Protein AF-0000000075271747 (afdb_homodimer)

Structure (mmCIF, N/CA/C/O backbone):
data_AF-0000000075271747-model_v1
#
loop_
_entity.id
_entity.type
_entity.pdbx_description
1 polymer 'Endonuclease/exonuclease/phosphatase domain-containing protein'
#
loop_
_atom_site.group_PDB
_atom_site.id
_atom_site.type_symbol
_atom_site.label_atom_id
_atom_site.label_alt_id
_atom_site.label_comp_id
_atom_site.label_asym_id
_atom_site.label_entity_id
_atom_site.label_seq_id
_atom_site.pdbx_PDB_ins_code
_atom_site.Cartn_x
_atom_site.Cartn_y
_atom_site.Cartn_z
_atom_site.occupancy
_atom_site.B_iso_or_equiv
_atom_site.auth_seq_id
_atom_site.auth_comp_id
_atom_site.auth_asym_id
_atom_site.auth_atom_id
_atom_site.pdbx_PDB_model_num
ATOM 1 N N . MET A 1 1 ? -3.971 -22.312 16.297 1 61.12 1 MET A N 1
ATOM 2 C CA . MET A 1 1 ? -4.336 -21.328 15.281 1 61.12 1 MET A CA 1
ATOM 3 C C . MET A 1 1 ? -3.096 -20.641 14.719 1 61.12 1 MET A C 1
ATOM 5 O O . MET A 1 1 ? -2.133 -20.391 15.445 1 61.12 1 MET A O 1
ATOM 9 N N . ALA A 1 2 ? -2.924 -20.656 13.344 1 76.62 2 ALA A N 1
ATOM 10 C CA . ALA A 1 2 ? -1.775 -19.984 12.727 1 76.62 2 ALA A CA 1
ATOM 11 C C . ALA A 1 2 ? -1.765 -18.5 13.047 1 76.62 2 ALA A C 1
ATOM 13 O O . ALA A 1 2 ? -0.719 -17.844 12.969 1 76.62 2 ALA A O 1
ATOM 14 N N . GLY A 1 3 ? -2.895 -17.984 13.406 1 87.69 3 GLY A N 1
ATOM 15 C CA . GLY A 1 3 ? -3.016 -16.547 13.469 1 87.69 3 GLY A CA 1
ATOM 16 C C . GLY A 1 3 ? -3.189 -15.898 12.102 1 87.69 3 GLY A C 1
ATOM 17 O O . GLY A 1 3 ? -3.857 -16.453 11.234 1 87.69 3 GLY A O 1
ATOM 18 N N . THR A 1 4 ? -2.668 -14.789 11.883 1 95 4 THR A N 1
ATOM 19 C CA . THR A 1 4 ? -2.799 -14.023 10.648 1 95 4 THR A CA 1
ATOM 20 C C . THR A 1 4 ? -1.548 -14.172 9.789 1 95 4 THR A C 1
ATOM 22 O O . THR A 1 4 ? -0.427 -14.117 10.297 1 95 4 THR A O 1
ATOM 25 N N . ILE A 1 5 ? -1.739 -14.469 8.531 1 97.94 5 ILE A N 1
ATOM 26 C CA . ILE A 1 5 ? -0.643 -14.555 7.574 1 97.94 5 ILE A CA 1
ATOM 27 C C . ILE A 1 5 ? -0.914 -13.609 6.402 1 97.94 5 ILE A C 1
ATOM 29 O O . ILE A 1 5 ? -2.027 -13.578 5.871 1 97.94 5 ILE A O 1
ATOM 33 N N . ASN A 1 6 ? 0.092 -12.844 6.059 1 98.56 6 ASN A N 1
ATOM 34 C CA . ASN A 1 6 ? 0.015 -11.945 4.914 1 98.56 6 ASN A CA 1
ATOM 35 C C . ASN A 1 6 ? 0.604 -12.578 3.656 1 98.56 6 ASN A C 1
ATOM 37 O O . ASN A 1 6 ? 1.777 -12.953 3.639 1 98.56 6 ASN A O 1
ATOM 41 N N . PHE A 1 7 ? -0.219 -12.672 2.592 1 98.94 7 PHE A N 1
ATOM 42 C CA . PHE A 1 7 ? 0.191 -13.273 1.332 1 98.94 7 PHE A CA 1
ATOM 43 C C . PHE A 1 7 ? 0.305 -12.227 0.236 1 98.94 7 PHE A C 1
ATOM 45 O O . PHE A 1 7 ? -0.48 -11.273 0.197 1 98.94 7 PHE A O 1
ATOM 52 N N . MET A 1 8 ? 1.258 -12.438 -0.68 1 98.94 8 MET A N 1
ATOM 53 C CA . MET A 1 8 ? 1.352 -11.656 -1.911 1 98.94 8 MET A CA 1
ATOM 54 C C . MET A 1 8 ? 1.693 -12.555 -3.098 1 98.94 8 MET A C 1
ATOM 56 O O . MET A 1 8 ? 2.553 -13.43 -2.992 1 98.94 8 MET A O 1
ATOM 60 N N . THR A 1 9 ? 0.999 -12.477 -4.137 1 99 9 THR A N 1
ATOM 61 C CA . THR A 1 9 ? 1.408 -13.047 -5.414 1 99 9 THR A CA 1
ATOM 62 C C . THR A 1 9 ? 1.709 -11.945 -6.43 1 99 9 THR A C 1
ATOM 64 O O . THR A 1 9 ? 1.024 -10.922 -6.461 1 99 9 THR A O 1
ATOM 67 N N . PHE A 1 10 ? 2.777 -12.125 -7.141 1 98.94 10 PHE A N 1
ATOM 68 C CA . PHE A 1 10 ? 3.271 -11.062 -8.008 1 98.94 10 PHE A CA 1
ATOM 69 C C . PHE A 1 10 ? 4.004 -11.641 -9.211 1 98.94 10 PHE A C 1
ATOM 71 O O . PHE A 1 10 ? 5.098 -12.188 -9.07 1 98.94 10 PHE A O 1
ATOM 78 N N . ASN A 1 11 ? 3.369 -11.609 -10.422 1 98.94 11 ASN A N 1
ATOM 79 C CA . ASN A 1 11 ? 4.086 -11.852 -11.664 1 98.94 11 ASN A CA 1
ATOM 80 C C . ASN A 1 11 ? 5.004 -10.68 -12.023 1 98.94 11 ASN A C 1
ATOM 82 O O . ASN A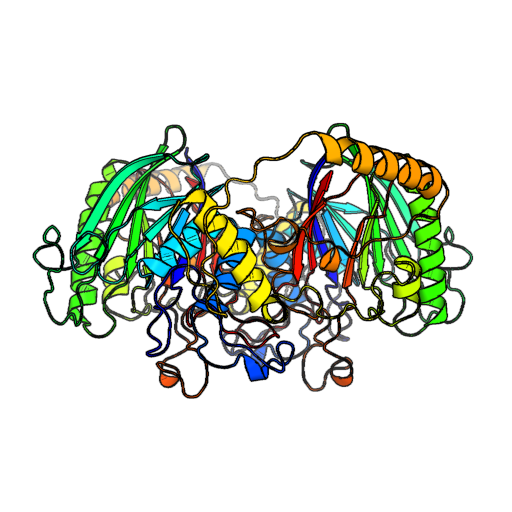 1 11 ? 4.527 -9.594 -12.344 1 98.94 11 ASN A O 1
ATOM 86 N N . VAL A 1 12 ? 6.316 -10.922 -11.961 1 98.62 12 VAL A N 1
ATOM 87 C CA . VAL A 1 12 ? 7.25 -9.805 -12.055 1 98.62 12 VAL A CA 1
ATOM 88 C C . VAL A 1 12 ? 7.762 -9.672 -13.484 1 98.62 12 VAL A C 1
ATOM 90 O O . VAL A 1 12 ? 8.703 -8.922 -13.75 1 98.62 12 VAL A O 1
ATOM 93 N N . ARG A 1 13 ? 7.141 -10.359 -14.453 1 96.94 13 ARG A N 1
ATOM 94 C CA . ARG A 1 13 ? 7.477 -10.328 -15.875 1 96.94 13 ARG A CA 1
ATOM 95 C C . ARG A 1 13 ? 8.875 -10.875 -16.125 1 96.94 13 ARG A C 1
ATOM 97 O O . ARG A 1 13 ? 9.844 -10.422 -15.5 1 96.94 13 ARG A O 1
ATOM 104 N N . HIS A 1 14 ? 9 -11.781 -16.984 1 94.19 14 HIS A N 1
ATOM 105 C CA . HIS A 1 14 ? 10.234 -12.422 -17.422 1 94.19 14 HIS A CA 1
ATOM 106 C C . HIS A 1 14 ? 11.164 -11.422 -18.109 1 94.19 14 HIS A C 1
ATOM 108 O O . HIS A 1 14 ? 10.711 -10.578 -18.875 1 94.19 14 HIS A O 1
ATOM 114 N N . ASP A 1 15 ? 12.438 -11.539 -17.703 1 92.56 15 ASP A N 1
ATOM 115 C CA . ASP A 1 15 ? 13.43 -10.711 -18.375 1 92.56 15 ASP A CA 1
ATOM 116 C C . ASP A 1 15 ? 13.75 -11.258 -19.766 1 92.56 15 ASP A C 1
ATOM 118 O O . ASP A 1 15 ? 14.492 -12.227 -19.906 1 92.56 15 ASP A O 1
ATOM 122 N N . HIS A 1 16 ? 13.172 -10.844 -20.859 1 78.38 16 HIS A N 1
ATOM 123 C CA . HIS A 1 16 ? 13.406 -11.422 -22.188 1 78.38 16 HIS A CA 1
ATOM 124 C C . HIS A 1 16 ? 13.969 -10.391 -23.141 1 78.38 16 HIS A C 1
ATOM 126 O O . HIS A 1 16 ? 14 -10.617 -24.359 1 78.38 16 HIS A O 1
ATOM 132 N N . HIS A 1 17 ? 14.352 -9.344 -22.625 1 66.81 17 HIS A N 1
ATOM 133 C CA . HIS A 1 17 ? 14.859 -8.352 -23.562 1 66.81 17 HIS A CA 1
ATOM 134 C C . HIS A 1 17 ? 16.156 -8.812 -24.219 1 66.81 17 HIS A C 1
ATOM 136 O O . HIS A 1 17 ? 17.031 -9.367 -23.547 1 66.81 17 HIS A O 1
ATOM 142 N N . GLY A 1 18 ? 16.016 -9.086 -25.516 1 59.34 18 GLY A N 1
ATOM 143 C CA . GLY A 1 18 ? 17.156 -9.539 -26.312 1 59.34 18 GLY A CA 1
ATOM 144 C C . GLY A 1 18 ? 18.469 -8.938 -25.859 1 59.34 18 GLY A C 1
ATOM 145 O O . GLY A 1 18 ? 19.516 -9.578 -25.969 1 59.34 18 GLY A O 1
ATOM 146 N N . HIS A 1 19 ? 18.484 -7.699 -25.406 1 63.91 19 HIS A N 1
ATOM 147 C CA . HIS A 1 19 ? 19.75 -7.047 -25.078 1 63.91 19 HIS A CA 1
ATOM 148 C C . HIS A 1 19 ? 19.969 -6.961 -23.578 1 63.91 19 HIS A C 1
ATOM 150 O O . HIS A 1 19 ? 20.875 -6.281 -23.109 1 63.91 19 HIS A O 1
ATOM 156 N N . SER A 1 20 ? 19.188 -7.812 -22.891 1 72.56 20 SER A N 1
ATOM 157 C CA . SER A 1 20 ? 19.359 -7.746 -21.438 1 72.56 20 SER A CA 1
ATOM 158 C C . SER A 1 20 ? 20.422 -8.727 -20.969 1 72.56 20 SER A C 1
ATOM 160 O O . SER A 1 20 ? 20.422 -9.898 -21.359 1 72.56 20 SER A O 1
ATOM 162 N N . ASP A 1 21 ? 21.438 -8.18 -20.312 1 82.62 21 ASP A N 1
ATOM 163 C CA . ASP A 1 21 ? 22.391 -9.047 -19.625 1 82.62 21 ASP A CA 1
ATOM 164 C C . ASP A 1 21 ? 21.688 -9.859 -18.531 1 82.62 21 ASP A C 1
ATOM 166 O O . ASP A 1 21 ? 21.047 -9.289 -17.641 1 82.62 21 ASP A O 1
ATOM 170 N N . THR A 1 22 ? 21.781 -11.211 -18.672 1 87.62 22 THR A N 1
ATOM 171 C CA . THR A 1 22 ? 21.047 -12.086 -17.781 1 87.62 22 THR A CA 1
ATOM 172 C C . THR A 1 22 ? 21.922 -12.531 -16.609 1 87.62 22 THR A C 1
ATOM 174 O O . THR A 1 22 ? 21.953 -13.711 -16.266 1 87.62 22 THR A O 1
ATOM 177 N N . THR A 1 23 ? 22.75 -11.68 -16.109 1 90.62 23 THR A N 1
ATOM 178 C CA . THR A 1 23 ? 23.578 -11.898 -14.93 1 90.62 23 THR A CA 1
ATOM 179 C C . THR A 1 23 ? 23.062 -11.078 -13.75 1 90.62 23 THR A C 1
ATOM 181 O O . THR A 1 23 ? 22.422 -10.039 -13.938 1 90.62 23 THR A O 1
ATOM 184 N N . PRO A 1 24 ? 23.312 -11.633 -12.617 1 93.31 24 PRO A N 1
ATOM 185 C CA . PRO A 1 24 ? 22.891 -10.852 -11.453 1 93.31 24 PRO A CA 1
ATOM 186 C C . PRO A 1 24 ? 23.438 -9.43 -11.469 1 93.31 24 PRO A C 1
ATOM 188 O O . PRO A 1 24 ? 24.609 -9.219 -11.812 1 93.31 24 PRO A O 1
ATOM 191 N N . PHE A 1 25 ? 22.531 -8.523 -11.164 1 94.81 25 PHE A N 1
ATOM 192 C CA . PHE A 1 25 ? 22.859 -7.105 -11.07 1 94.81 25 PHE A CA 1
ATOM 193 C C . PHE A 1 25 ? 23.5 -6.605 -12.359 1 94.81 25 PHE A C 1
ATOM 195 O O . PHE A 1 25 ? 24.5 -5.891 -12.328 1 94.81 25 PHE A O 1
ATOM 202 N N . ALA A 1 26 ? 22.953 -7.059 -13.477 1 93.44 26 ALA A N 1
ATOM 203 C CA . ALA A 1 26 ? 23.312 -6.473 -14.766 1 93.44 26 ALA A CA 1
ATOM 204 C C . ALA A 1 26 ? 23.109 -4.961 -14.758 1 93.44 26 ALA A C 1
ATOM 206 O O . ALA A 1 26 ? 22.141 -4.457 -14.195 1 93.44 26 ALA A O 1
ATOM 207 N N . SER A 1 27 ? 23.969 -4.254 -15.43 1 92.38 27 SER A N 1
ATOM 208 C CA . SER A 1 27 ? 23.938 -2.793 -15.43 1 92.38 27 SER A CA 1
ATOM 209 C C . SER A 1 27 ? 22.734 -2.268 -16.203 1 92.38 27 SER A C 1
ATOM 211 O O . SER A 1 27 ? 22.469 -2.721 -17.312 1 92.38 27 SER A O 1
ATOM 213 N N . PRO A 1 28 ? 22.047 -1.345 -15.617 1 94.19 28 PRO A N 1
ATOM 214 C CA . PRO A 1 28 ? 20.969 -0.715 -16.375 1 94.19 28 PRO A CA 1
ATOM 215 C C . PRO A 1 28 ? 21.484 0.253 -17.438 1 94.19 28 PRO A C 1
ATOM 217 O O . PRO A 1 28 ? 22.578 0.801 -17.297 1 94.19 28 PRO A O 1
ATOM 220 N N . PRO A 1 29 ? 20.719 0.421 -18.5 1 92.88 29 PRO A N 1
ATOM 221 C CA . PRO A 1 29 ? 21.109 1.446 -19.469 1 92.88 29 PRO A CA 1
ATOM 222 C C . PRO A 1 29 ? 21.078 2.855 -18.875 1 92.88 29 PRO A C 1
ATOM 224 O O . PRO A 1 29 ? 20.266 3.145 -18 1 92.88 29 PRO A O 1
ATOM 227 N N . VAL A 1 30 ? 21.891 3.682 -19.391 1 92.75 30 VAL A N 1
ATOM 228 C CA . VAL A 1 30 ? 21.953 5.07 -18.953 1 92.75 30 VAL A CA 1
ATOM 229 C C . VAL A 1 30 ? 20.766 5.844 -19.547 1 92.75 30 VAL A C 1
ATOM 231 O O . VAL A 1 30 ? 20.438 5.68 -20.719 1 92.75 30 VAL A O 1
ATOM 234 N N . ARG A 1 31 ? 20.188 6.621 -18.703 1 93.62 31 ARG A N 1
ATOM 235 C CA . ARG A 1 31 ? 19.094 7.492 -19.125 1 93.62 31 ARG A CA 1
ATOM 236 C C . ARG A 1 31 ? 19.469 8.961 -18.969 1 93.62 31 ARG A C 1
ATOM 238 O O . ARG A 1 31 ? 19.922 9.383 -17.906 1 93.62 31 ARG A O 1
ATOM 245 N N . GLU A 1 32 ? 19.234 9.75 -19.922 1 94.69 32 GLU A N 1
ATOM 246 C CA . GLU A 1 32 ? 19.656 11.148 -19.938 1 94.69 32 GLU A CA 1
ATOM 247 C C . GLU A 1 32 ? 18.75 12.008 -19.062 1 94.69 32 GLU A C 1
ATOM 249 O O . GLU A 1 32 ? 19.203 12.953 -18.422 1 94.69 32 GLU A O 1
ATOM 254 N N . HIS A 1 33 ? 17.5 11.648 -19.078 1 95.69 33 HIS A N 1
ATOM 255 C CA . HIS A 1 33 ? 16.516 12.43 -18.328 1 95.69 33 HIS A CA 1
ATOM 256 C C . HIS A 1 33 ? 15.719 11.547 -17.375 1 95.69 33 HIS A C 1
ATOM 258 O O . HIS A 1 33 ? 14.508 11.383 -17.547 1 95.69 33 HIS A O 1
ATOM 264 N N . PRO A 1 34 ? 16.328 11.102 -16.297 1 95.38 34 PRO A N 1
ATOM 265 C CA . PRO A 1 34 ? 15.727 10.07 -15.453 1 95.38 34 PRO A CA 1
ATOM 266 C C . PRO A 1 34 ? 14.516 10.586 -14.672 1 95.38 34 PRO A C 1
ATOM 268 O O . PRO A 1 34 ? 13.758 9.789 -14.109 1 95.38 34 PRO A O 1
ATOM 271 N N . LEU A 1 35 ? 14.305 11.914 -14.617 1 95.81 35 LEU A N 1
ATOM 272 C CA . LEU A 1 35 ? 13.172 12.453 -13.883 1 95.81 35 LEU A CA 1
ATOM 273 C C . LEU A 1 35 ? 11.984 12.68 -14.805 1 95.81 35 LEU A C 1
ATOM 275 O O . LEU A 1 35 ? 10.883 12.992 -14.336 1 95.81 35 LEU A O 1
ATOM 279 N N . GLU A 1 36 ? 12.188 12.477 -16.094 1 95.94 36 GLU A N 1
ATOM 280 C CA . GLU A 1 36 ? 11.094 12.594 -17.062 1 95.94 36 GLU A CA 1
ATOM 281 C C . GLU A 1 36 ? 10.367 11.258 -17.234 1 95.94 36 GLU A C 1
ATOM 283 O O . GLU A 1 36 ? 10.984 10.25 -17.562 1 95.94 36 GLU A O 1
ATOM 288 N N . LYS A 1 37 ? 9.109 11.312 -17.062 1 94.12 37 LYS A N 1
ATOM 289 C CA . LYS A 1 37 ? 8.336 10.078 -17.062 1 94.12 37 LYS A CA 1
ATOM 290 C C . LYS A 1 37 ? 8.391 9.383 -18.406 1 94.12 37 LYS A C 1
ATOM 292 O O . LYS A 1 37 ? 8.328 8.156 -18.484 1 94.12 37 LYS A O 1
ATOM 297 N N . GLU A 1 38 ? 8.562 10.133 -19.5 1 93.75 38 GLU A N 1
ATOM 298 C CA . GLU A 1 38 ? 8.578 9.578 -20.859 1 93.75 38 GLU A CA 1
ATOM 299 C C . GLU A 1 38 ? 9.789 8.68 -21.078 1 93.75 38 GLU A C 1
ATOM 301 O O . GLU A 1 38 ? 9.766 7.801 -21.938 1 93.75 38 GLU A O 1
ATOM 306 N N . GLU A 1 39 ? 10.805 8.914 -20.25 1 94.75 39 GLU A N 1
ATOM 307 C CA . GLU A 1 39 ? 12.039 8.156 -20.375 1 94.75 39 GLU A CA 1
ATOM 308 C C . GLU A 1 39 ? 11.828 6.691 -20 1 94.75 39 GLU A C 1
ATOM 310 O O . GLU A 1 39 ? 12.594 5.82 -20.422 1 94.75 39 GLU A O 1
ATOM 315 N N . PHE A 1 40 ? 10.766 6.398 -19.25 1 95 40 PHE A N 1
ATOM 316 C CA . PHE A 1 40 ? 10.648 5.062 -18.688 1 95 40 PHE A CA 1
ATOM 317 C C . PHE A 1 40 ? 9.328 4.414 -19.094 1 95 40 PHE A C 1
ATOM 319 O O . PHE A 1 40 ? 8.906 3.42 -18.5 1 95 40 PHE A O 1
ATOM 326 N N . GLY A 1 41 ? 8.695 4.961 -20.094 1 91.75 41 GLY A N 1
ATOM 327 C CA . GLY A 1 41 ? 7.469 4.379 -20.609 1 91.75 41 GLY A CA 1
ATOM 328 C C . GLY A 1 41 ? 7.68 3.029 -21.266 1 91.75 41 GLY A C 1
ATOM 329 O O . GLY A 1 41 ? 8.789 2.713 -21.703 1 91.75 41 GLY A O 1
ATOM 330 N N . GLY A 1 42 ? 6.605 2.195 -21.312 1 93.06 42 GLY A N 1
ATOM 331 C CA . GLY A 1 42 ? 6.691 0.892 -21.938 1 93.06 42 GLY A CA 1
ATOM 332 C C . GLY A 1 42 ? 7.445 -0.13 -21.109 1 93.06 42 GLY A C 1
ATOM 333 O O . GLY A 1 42 ? 7.629 0.053 -19.906 1 93.06 42 GLY A O 1
ATOM 334 N N . GLU A 1 43 ? 7.801 -1.205 -21.75 1 94.5 43 GLU A N 1
ATOM 335 C CA . GLU A 1 43 ? 8.516 -2.266 -21.047 1 94.5 43 GLU A CA 1
ATOM 336 C C . GLU A 1 43 ? 10 -1.927 -20.891 1 94.5 43 GLU A C 1
ATOM 338 O O . GLU A 1 43 ? 10.711 -1.783 -21.891 1 94.5 43 GLU A O 1
ATOM 343 N N . GLN A 1 44 ? 10.406 -1.768 -19.688 1 93.81 44 GLN A N 1
ATOM 344 C CA . GLN A 1 44 ? 11.812 -1.521 -19.375 1 93.81 44 GLN A CA 1
ATOM 345 C C . GLN A 1 44 ? 12.523 -2.811 -18.984 1 93.81 44 GLN A C 1
ATOM 347 O O . GLN A 1 44 ? 11.883 -3.771 -18.547 1 93.81 44 GLN A O 1
ATOM 352 N N . PRO A 1 45 ? 13.844 -2.852 -19.141 1 94.56 45 PRO A N 1
ATOM 353 C CA . PRO A 1 45 ? 14.578 -4.062 -18.75 1 94.56 45 PRO A CA 1
ATOM 354 C C . PRO A 1 45 ? 14.508 -4.344 -17.25 1 94.56 45 PRO A C 1
ATOM 356 O O . PRO A 1 45 ? 14.266 -3.428 -16.453 1 94.56 45 PRO A O 1
ATOM 359 N N . TRP A 1 46 ? 14.75 -5.566 -16.906 1 96.81 46 TRP A N 1
ATOM 360 C CA . TRP A 1 46 ? 14.766 -6.016 -15.516 1 96.81 46 TRP A CA 1
ATOM 361 C C . TRP A 1 46 ? 15.719 -5.176 -14.68 1 96.81 46 TRP A C 1
ATOM 363 O O . TRP A 1 46 ? 15.422 -4.848 -13.531 1 96.81 46 TRP A O 1
ATOM 373 N N . SER A 1 47 ? 16.859 -4.77 -15.242 1 96.19 47 SER A N 1
ATOM 374 C CA . SER A 1 47 ? 17.875 -4.027 -14.523 1 96.19 47 SER A CA 1
ATOM 375 C C . SER A 1 47 ? 17.344 -2.68 -14.039 1 96.19 47 SER A C 1
ATOM 377 O O . SER A 1 47 ? 17.938 -2.061 -13.148 1 96.19 47 SER A O 1
ATOM 379 N N . ILE A 1 48 ? 16.234 -2.242 -14.602 1 96.44 48 ILE A N 1
ATOM 380 C CA . ILE A 1 48 ? 15.602 -0.998 -14.18 1 96.44 48 ILE A CA 1
ATOM 381 C C . ILE A 1 48 ? 14.438 -1.303 -13.234 1 96.44 48 ILE A C 1
ATOM 383 O O . ILE A 1 48 ? 14.289 -0.658 -12.195 1 96.44 48 ILE A O 1
ATOM 387 N N . ARG A 1 49 ? 13.625 -2.34 -13.547 1 97.31 49 ARG A N 1
ATOM 388 C CA . ARG A 1 49 ? 12.359 -2.609 -12.875 1 97.31 49 ARG A CA 1
ATOM 389 C C . ARG A 1 49 ? 12.586 -3.234 -11.508 1 97.31 49 ARG A C 1
ATOM 391 O O . ARG A 1 49 ? 11.805 -3.021 -10.578 1 97.31 49 ARG A O 1
ATOM 398 N N . LYS A 1 50 ? 13.688 -3.934 -11.289 1 98 50 LYS A N 1
ATOM 399 C CA . LYS A 1 50 ? 13.914 -4.766 -10.109 1 98 50 LYS A CA 1
ATOM 400 C C . LYS A 1 50 ? 13.891 -3.926 -8.836 1 98 50 LYS A C 1
ATOM 402 O O . LYS A 1 50 ? 13.406 -4.383 -7.801 1 98 50 LYS A O 1
ATOM 407 N N . TRP A 1 51 ? 14.328 -2.701 -8.953 1 98.5 51 TRP A N 1
ATOM 408 C CA . TRP A 1 51 ? 14.469 -1.857 -7.773 1 98.5 51 TRP A CA 1
ATOM 409 C C . TRP A 1 51 ? 13.102 -1.55 -7.16 1 98.5 51 TRP A C 1
ATOM 411 O O . TRP A 1 51 ? 12.883 -1.786 -5.969 1 98.5 51 TRP A O 1
ATOM 421 N N . LYS A 1 52 ? 12.172 -1.165 -7.953 1 98.62 52 LYS A N 1
ATOM 422 C CA . LYS A 1 52 ? 10.859 -0.79 -7.434 1 98.62 52 LYS A CA 1
ATOM 423 C C . LYS A 1 52 ? 10 -2.021 -7.18 1 98.62 52 LYS A C 1
ATOM 425 O O . LYS A 1 52 ? 9.07 -1.981 -6.367 1 98.62 52 LYS A O 1
ATOM 430 N N . ILE A 1 53 ? 10.266 -3.143 -7.855 1 98.81 53 ILE A N 1
ATOM 431 C CA . ILE A 1 53 ? 9.617 -4.406 -7.52 1 98.81 53 ILE A CA 1
ATOM 432 C C . ILE A 1 53 ? 9.969 -4.801 -6.09 1 98.81 53 ILE A C 1
ATOM 434 O O . ILE A 1 53 ? 9.086 -5.086 -5.281 1 98.81 53 ILE A O 1
ATOM 438 N N . VAL A 1 54 ? 11.25 -4.766 -5.785 1 98.62 54 VAL A N 1
ATOM 439 C CA . VAL A 1 54 ? 11.695 -5.176 -4.457 1 98.62 54 VAL A CA 1
ATOM 440 C C . VAL A 1 54 ? 11.219 -4.164 -3.418 1 98.62 54 VAL A C 1
ATOM 442 O O . VAL A 1 54 ? 10.82 -4.543 -2.311 1 98.62 54 VAL A O 1
ATOM 445 N N . ASP A 1 55 ? 11.234 -2.857 -3.803 1 98.75 55 ASP A N 1
ATOM 446 C CA . ASP A 1 55 ? 10.703 -1.849 -2.891 1 98.75 55 ASP A CA 1
ATOM 447 C C . ASP A 1 55 ? 9.242 -2.121 -2.555 1 98.75 55 ASP A C 1
ATOM 449 O O . ASP A 1 55 ? 8.812 -1.921 -1.417 1 98.75 55 ASP A O 1
ATOM 453 N N . THR A 1 56 ? 8.453 -2.561 -3.525 1 98.81 56 THR A N 1
ATOM 454 C CA . THR A 1 56 ? 7.055 -2.904 -3.311 1 98.81 56 THR A CA 1
ATOM 455 C C . THR A 1 56 ? 6.926 -4.07 -2.332 1 98.81 56 THR A C 1
ATOM 457 O O . THR A 1 56 ? 6.129 -4.012 -1.393 1 98.81 56 THR A O 1
ATOM 460 N N . ILE A 1 57 ? 7.727 -5.043 -2.52 1 98.69 57 ILE A N 1
ATOM 461 C CA . ILE A 1 57 ? 7.711 -6.211 -1.645 1 98.69 57 ILE A CA 1
ATOM 462 C C . ILE A 1 57 ? 8.062 -5.789 -0.219 1 98.69 57 ILE A C 1
ATOM 464 O O . ILE A 1 57 ? 7.402 -6.203 0.737 1 98.69 57 ILE A O 1
ATOM 468 N N . LEU A 1 58 ? 9.039 -4.93 -0.075 1 97.88 58 LEU A N 1
ATOM 469 C CA . LEU A 1 58 ? 9.516 -4.512 1.238 1 97.88 58 LEU A CA 1
ATOM 470 C C . LEU A 1 58 ? 8.484 -3.635 1.938 1 97.88 58 LEU A C 1
ATOM 472 O O . LEU A 1 58 ? 8.305 -3.727 3.154 1 97.88 58 LEU A O 1
ATOM 476 N N . LEU A 1 59 ? 7.844 -2.787 1.155 1 98.25 59 LEU A N 1
ATOM 477 C CA . LEU A 1 59 ? 6.848 -1.901 1.752 1 98.25 59 LEU A CA 1
ATOM 478 C C . LEU A 1 59 ? 5.695 -2.703 2.346 1 98.25 59 LEU A C 1
ATOM 480 O O . LEU A 1 59 ? 5.234 -2.412 3.453 1 98.25 59 LEU A O 1
ATOM 484 N N . TYR A 1 60 ? 5.238 -3.709 1.652 1 98.19 60 TYR A N 1
ATOM 485 C CA . TYR A 1 60 ? 4.066 -4.457 2.094 1 98.19 60 TYR A CA 1
ATOM 486 C C . TYR A 1 60 ? 4.473 -5.641 2.965 1 98.19 60 TYR A C 1
ATOM 488 O O . TYR A 1 60 ? 3.643 -6.199 3.688 1 98.19 60 TYR A O 1
ATOM 496 N N . SER A 1 61 ? 5.621 -6.098 2.859 1 97.25 61 SER A N 1
ATOM 497 C CA . SER A 1 61 ? 6.281 -7.043 3.754 1 97.25 61 SER A CA 1
ATOM 498 C C . SER A 1 61 ? 5.438 -8.297 3.947 1 97.25 61 SER A C 1
ATOM 500 O O . SER A 1 61 ? 5.137 -8.688 5.078 1 97.25 61 SER A O 1
ATOM 502 N N . PRO A 1 62 ? 5.047 -8.984 2.873 1 98.5 62 PRO A N 1
ATOM 503 C CA . PRO A 1 62 ? 4.281 -10.227 3.041 1 98.5 62 PRO A CA 1
ATOM 504 C C . PRO A 1 62 ? 5.066 -11.305 3.777 1 98.5 62 PRO A C 1
ATOM 506 O O . PRO A 1 62 ? 6.293 -11.359 3.682 1 98.5 62 PRO A O 1
ATOM 509 N N . ASP A 1 63 ? 4.332 -12.195 4.523 1 98.31 63 ASP A N 1
ATOM 510 C CA . ASP A 1 63 ? 4.953 -13.359 5.145 1 98.31 63 ASP A CA 1
ATOM 511 C C . ASP A 1 63 ? 5.336 -14.406 4.094 1 98.31 63 ASP A C 1
ATOM 513 O O . ASP A 1 63 ? 6.363 -15.07 4.219 1 98.31 63 ASP A O 1
ATOM 517 N N . ILE A 1 64 ? 4.461 -14.531 3.113 1 98.88 64 ILE A N 1
ATOM 518 C CA . ILE A 1 64 ? 4.691 -15.445 1.995 1 98.88 64 ILE A CA 1
ATOM 519 C C . ILE A 1 64 ? 4.496 -14.695 0.676 1 98.88 64 ILE A C 1
ATOM 521 O O . ILE A 1 64 ? 3.492 -14.008 0.488 1 98.88 64 ILE A O 1
ATOM 525 N N . LEU A 1 65 ? 5.461 -14.797 -0.184 1 98.88 65 LEU A N 1
ATOM 526 C CA . LEU A 1 65 ? 5.492 -14.133 -1.48 1 98.88 65 LEU A CA 1
ATOM 527 C C . LEU A 1 65 ? 5.648 -15.148 -2.609 1 98.88 65 LEU A C 1
ATOM 529 O O . LEU A 1 65 ? 6.648 -15.859 -2.674 1 98.88 65 LEU A O 1
ATOM 533 N N . ALA A 1 66 ? 4.598 -15.242 -3.453 1 98.94 66 ALA A N 1
ATOM 534 C CA . ALA A 1 66 ? 4.633 -16.094 -4.641 1 98.94 66 ALA A CA 1
ATOM 535 C C . ALA A 1 66 ? 4.988 -15.289 -5.883 1 98.94 66 ALA A C 1
ATOM 537 O O . ALA A 1 66 ? 4.234 -14.406 -6.297 1 98.94 66 ALA A O 1
ATOM 538 N N . LEU A 1 67 ? 6.102 -15.617 -6.488 1 98.94 67 LEU A N 1
ATOM 539 C CA . LEU A 1 67 ? 6.551 -14.898 -7.676 1 98.94 67 LEU A CA 1
ATOM 540 C C . LEU A 1 67 ? 6.395 -15.758 -8.922 1 98.94 67 LEU A C 1
ATOM 542 O O . LEU A 1 67 ? 6.668 -16.969 -8.891 1 98.94 67 LEU A O 1
ATOM 546 N N . GLN A 1 68 ? 5.906 -15.164 -9.992 1 98.88 68 GLN A N 1
ATOM 547 C CA . GLN A 1 68 ? 5.82 -15.836 -11.281 1 98.88 68 GLN A CA 1
ATOM 548 C C . GLN A 1 68 ? 6.707 -15.156 -12.32 1 98.88 68 GLN A C 1
ATOM 550 O O . GLN A 1 68 ? 7.062 -13.984 -12.172 1 98.88 68 GLN A O 1
ATOM 555 N N . GLU A 1 69 ? 7.152 -15.906 -13.297 1 98.31 69 GLU A N 1
ATOM 556 C CA . GLU A 1 69 ? 7.914 -15.539 -14.484 1 98.31 69 GLU A CA 1
ATOM 557 C C . GLU A 1 69 ? 9.367 -15.25 -14.141 1 98.31 69 GLU A C 1
ATOM 559 O O . GLU A 1 69 ? 10.141 -14.797 -14.992 1 98.31 69 GLU A O 1
ATOM 564 N N . THR A 1 70 ? 9.758 -15.547 -12.953 1 98.25 70 THR A N 1
ATOM 565 C CA . THR A 1 70 ? 11.148 -15.305 -12.602 1 98.25 70 THR A CA 1
ATOM 566 C C . THR A 1 70 ? 12.062 -16.328 -13.258 1 98.25 70 THR A C 1
ATOM 568 O O . THR A 1 70 ? 11.719 -17.516 -13.344 1 98.25 70 THR A O 1
ATOM 571 N N . VAL A 1 71 ? 13.172 -15.883 -13.703 1 97.06 71 VAL A N 1
ATOM 572 C CA . VAL A 1 71 ? 14.281 -16.75 -14.062 1 97.06 71 VAL A CA 1
ATOM 573 C C . VAL A 1 71 ? 15.406 -16.609 -13.039 1 97.06 71 VAL A C 1
ATOM 575 O O . VAL A 1 71 ? 15.336 -15.773 -12.141 1 97.06 71 VAL A O 1
ATOM 578 N N . LEU A 1 72 ? 16.391 -17.359 -13.172 1 96.25 72 LEU A N 1
ATOM 579 C CA . LEU A 1 72 ? 17.359 -17.547 -12.094 1 96.25 72 LEU A CA 1
ATOM 580 C C . LEU A 1 72 ? 18.031 -16.234 -11.719 1 96.25 72 LEU A C 1
ATOM 582 O O . LEU A 1 72 ? 18.125 -15.891 -10.539 1 96.25 72 LEU A O 1
ATOM 586 N N . HIS A 1 73 ? 18.562 -15.438 -12.688 1 95.44 73 HIS A N 1
ATOM 587 C CA . HIS A 1 73 ? 19.266 -14.219 -12.336 1 95.44 73 HIS A CA 1
ATOM 588 C C . HIS A 1 73 ? 18.344 -13.203 -11.68 1 95.44 73 HIS A C 1
ATOM 590 O O . HIS A 1 73 ? 18.781 -12.406 -10.844 1 95.44 73 HIS A O 1
ATOM 596 N N . GLN A 1 74 ? 17.062 -13.188 -12.055 1 97.88 74 GLN A N 1
ATOM 597 C CA . GLN A 1 74 ? 16.094 -12.312 -11.383 1 97.88 74 GLN A CA 1
ATOM 598 C C . GLN A 1 74 ? 15.914 -12.719 -9.922 1 97.88 74 GLN A C 1
ATOM 600 O O . GLN A 1 74 ? 15.859 -11.859 -9.039 1 97.88 74 GLN A O 1
ATOM 605 N N . LEU A 1 75 ? 15.852 -14.031 -9.695 1 97.62 75 LEU A N 1
ATOM 606 C CA . LEU A 1 75 ? 15.695 -14.523 -8.328 1 97.62 75 LEU A CA 1
ATOM 607 C C . LEU A 1 75 ? 16.938 -14.211 -7.5 1 97.62 75 LEU A C 1
ATOM 609 O O . LEU A 1 75 ? 16.828 -13.906 -6.312 1 97.62 75 LEU A O 1
ATOM 613 N N . GLN A 1 76 ? 18.047 -14.312 -8.117 1 95.94 76 GLN A N 1
ATOM 614 C CA . GLN A 1 76 ? 19.297 -13.992 -7.418 1 95.94 76 GLN A CA 1
ATOM 615 C C . GLN A 1 76 ? 19.328 -12.516 -7.02 1 95.94 76 GLN A C 1
ATOM 617 O O . GLN A 1 76 ? 19.734 -12.18 -5.906 1 95.94 76 GLN A O 1
ATOM 622 N N . ASP A 1 77 ? 18.891 -11.648 -7.926 1 97.12 77 ASP A N 1
ATOM 623 C CA . ASP A 1 77 ? 18.766 -10.234 -7.582 1 97.12 77 ASP A CA 1
ATOM 624 C C . ASP A 1 77 ? 17.812 -10.031 -6.414 1 97.12 77 ASP A C 1
ATOM 626 O O . ASP A 1 77 ? 18.141 -9.359 -5.438 1 97.12 77 ASP A O 1
ATOM 630 N N . ILE A 1 78 ? 16.625 -10.609 -6.531 1 98.25 78 ILE A N 1
ATOM 631 C CA . ILE A 1 78 ? 15.578 -10.422 -5.531 1 98.25 78 ILE A CA 1
ATOM 632 C C . ILE A 1 78 ? 16.047 -10.977 -4.184 1 98.25 78 ILE A C 1
ATOM 634 O O . ILE A 1 78 ? 15.883 -10.328 -3.148 1 98.25 78 ILE A O 1
ATOM 638 N N . GLN A 1 79 ? 16.641 -12.133 -4.215 1 96.88 79 GLN A N 1
ATOM 639 C CA . GLN A 1 79 ? 17.156 -12.75 -2.994 1 96.88 79 GLN A CA 1
ATOM 640 C C . GLN A 1 79 ? 18.188 -11.859 -2.318 1 96.88 79 GLN A C 1
ATOM 642 O O . GLN A 1 79 ? 18.156 -11.672 -1.101 1 96.88 79 GLN A O 1
ATOM 647 N N . ALA A 1 80 ? 19.078 -11.328 -3.08 1 96.19 80 ALA A N 1
ATOM 648 C CA . ALA A 1 80 ? 20.141 -10.484 -2.533 1 96.19 80 ALA A CA 1
ATOM 649 C C . ALA A 1 80 ? 19.562 -9.234 -1.882 1 96.19 80 ALA A C 1
ATOM 651 O O . ALA A 1 80 ? 20.078 -8.766 -0.861 1 96.19 80 ALA A O 1
ATOM 652 N N . LEU A 1 81 ? 18.547 -8.703 -2.469 1 97.19 81 LEU A N 1
ATOM 653 C CA . LEU A 1 81 ? 17.984 -7.438 -2.014 1 97.19 81 LEU A CA 1
ATOM 654 C C . LEU A 1 81 ? 17.047 -7.652 -0.829 1 97.19 81 LEU A C 1
ATOM 656 O O . LEU A 1 81 ? 16.844 -6.742 -0.028 1 97.19 81 LEU A O 1
ATOM 660 N N . LEU A 1 82 ? 16.5 -8.82 -0.744 1 96.5 82 LEU A N 1
ATOM 661 C CA . LEU A 1 82 ? 15.578 -9.141 0.344 1 96.5 82 LEU A CA 1
ATOM 662 C C . LEU A 1 82 ? 16.312 -9.859 1.478 1 96.5 82 LEU A C 1
ATOM 664 O O . LEU A 1 82 ? 15.719 -10.117 2.531 1 96.5 82 LEU A O 1
ATOM 668 N N . ASP A 1 83 ? 17.625 -10.023 1.27 1 78.69 83 ASP A N 1
ATOM 669 C CA . ASP A 1 83 ? 18.453 -10.93 2.07 1 78.69 83 ASP A CA 1
ATOM 670 C C . ASP A 1 83 ? 18.469 -10.5 3.537 1 78.69 83 ASP A C 1
ATOM 672 O O . ASP A 1 83 ? 18.266 -9.328 3.852 1 78.69 83 ASP A O 1
ATOM 676 N N . ASP A 1 84 ? 18.047 -11.312 4.5 1 76.12 84 ASP A N 1
ATOM 677 C CA . ASP A 1 84 ? 17.984 -11.219 5.957 1 76.12 84 ASP A CA 1
ATOM 678 C C . ASP A 1 84 ? 16.609 -11.602 6.477 1 76.12 84 ASP A C 1
ATOM 680 O O . ASP A 1 84 ? 16.484 -12.234 7.527 1 76.12 84 ASP A O 1
ATOM 684 N N . GLU A 1 85 ? 15.703 -11.344 5.523 1 90.56 85 GLU A N 1
ATOM 685 C CA . GLU A 1 85 ? 14.367 -11.602 6.047 1 90.56 85 GLU A CA 1
ATOM 686 C C . GLU A 1 85 ? 13.711 -12.789 5.34 1 90.56 85 GLU A C 1
ATOM 688 O O . GLU A 1 85 ? 12.883 -13.492 5.926 1 90.56 85 GLU A O 1
ATOM 693 N N . TYR A 1 86 ? 14.164 -13.078 4.043 1 97.31 86 TYR A N 1
ATOM 694 C CA . TYR A 1 86 ? 13.43 -14.047 3.232 1 97.31 86 TYR A CA 1
ATOM 695 C C . TYR A 1 86 ? 14.336 -15.18 2.779 1 97.31 86 TYR A C 1
ATOM 697 O O . TYR A 1 86 ? 15.539 -14.984 2.584 1 97.31 86 TYR A O 1
ATOM 705 N N . GLN A 1 87 ? 13.75 -16.312 2.662 1 97.19 87 GLN A N 1
ATOM 706 C CA . GLN A 1 87 ? 14.242 -17.453 1.898 1 97.19 87 GLN A CA 1
ATOM 707 C C . GLN A 1 87 ? 13.234 -17.875 0.837 1 97.19 87 GLN A C 1
ATOM 709 O O . GLN A 1 87 ? 12.102 -17.391 0.808 1 97.19 87 GLN A O 1
ATOM 714 N N . TRP A 1 88 ? 13.734 -18.703 -0.121 1 98.06 88 TRP A N 1
ATOM 715 C CA . TRP A 1 88 ? 12.766 -19.125 -1.129 1 98.06 88 TRP A CA 1
ATOM 716 C C . TRP A 1 88 ? 13.031 -20.562 -1.573 1 98.06 88 TRP A C 1
ATOM 718 O O . TRP A 1 88 ? 14.109 -21.109 -1.316 1 98.06 88 TRP A O 1
ATOM 728 N N . VAL A 1 89 ? 11.977 -21.188 -2.141 1 98.56 89 VAL A N 1
ATOM 729 C CA . VAL A 1 89 ? 12.062 -22.516 -2.754 1 98.56 89 VAL A CA 1
ATOM 730 C C . VAL A 1 89 ? 11.469 -22.469 -4.16 1 98.56 89 VAL A C 1
ATOM 732 O O . VAL A 1 89 ? 10.68 -21.578 -4.48 1 98.56 89 VAL A O 1
ATOM 735 N N . GLY A 1 90 ? 11.852 -23.391 -4.992 1 98.62 90 GLY A N 1
ATOM 736 C CA . GLY A 1 90 ? 11.391 -23.531 -6.363 1 98.62 90 GLY A CA 1
ATOM 737 C C . GLY A 1 90 ? 12.484 -23.984 -7.316 1 98.62 90 GLY A C 1
ATOM 738 O O . GLY A 1 90 ? 13.672 -23.844 -7.016 1 98.62 90 GLY A O 1
ATOM 739 N N . VAL A 1 91 ? 12.102 -24.562 -8.438 1 98.69 91 VAL A N 1
ATOM 740 C CA . VAL A 1 91 ? 13.062 -25 -9.438 1 98.69 91 VAL A CA 1
ATOM 741 C C . VAL A 1 91 ? 12.602 -24.562 -10.828 1 98.69 91 VAL A C 1
ATOM 743 O O . VAL A 1 91 ? 11.438 -24.203 -11.008 1 98.69 91 VAL A O 1
ATOM 746 N N . GLY A 1 92 ? 13.547 -24.594 -11.766 1 98.56 92 GLY A N 1
ATOM 747 C CA . GLY A 1 92 ? 13.25 -24.234 -13.141 1 98.56 92 GLY A CA 1
ATOM 748 C C . GLY A 1 92 ? 12.312 -25.203 -13.828 1 98.56 92 GLY A C 1
ATOM 749 O O . GLY A 1 92 ? 12.477 -26.422 -13.719 1 98.56 92 GLY A O 1
ATOM 750 N N . ARG A 1 93 ? 11.406 -24.703 -14.578 1 98.5 93 ARG A N 1
ATOM 751 C CA . ARG A 1 93 ? 10.32 -25.5 -15.156 1 98.5 93 ARG A CA 1
ATOM 752 C C . ARG A 1 93 ? 10.844 -26.422 -16.266 1 98.5 93 ARG A C 1
ATOM 754 O O . ARG A 1 93 ? 10.172 -27.391 -16.641 1 98.5 93 ARG A O 1
ATOM 761 N N . ILE A 1 94 ? 12.055 -26.109 -16.812 1 98.25 94 ILE A N 1
ATOM 762 C CA . ILE A 1 94 ? 12.539 -26.875 -17.953 1 98.25 94 ILE A CA 1
ATOM 763 C C . ILE A 1 94 ? 13.258 -28.141 -17.469 1 98.25 94 ILE A C 1
ATOM 765 O O . ILE A 1 94 ? 12.992 -29.234 -17.953 1 98.25 94 ILE A O 1
ATOM 769 N N . ASP A 1 95 ? 14.094 -28.047 -16.438 1 98.06 95 ASP A N 1
ATOM 770 C CA . ASP A 1 95 ? 14.969 -29.156 -16.094 1 98.06 95 ASP A CA 1
ATOM 771 C C . ASP A 1 95 ? 14.773 -29.578 -14.641 1 98.06 95 ASP A C 1
ATOM 773 O O . ASP A 1 95 ? 15.406 -30.531 -14.172 1 98.06 95 ASP A O 1
ATOM 777 N N . GLY A 1 96 ? 13.914 -28.875 -13.914 1 98.06 96 GLY A N 1
ATOM 778 C CA . GLY A 1 96 ? 13.727 -29.188 -12.508 1 98.06 96 GLY A CA 1
ATOM 779 C C . GLY A 1 96 ? 14.883 -28.734 -11.641 1 98.06 96 GLY A C 1
ATOM 780 O O . GLY A 1 96 ? 15.07 -29.25 -10.531 1 98.06 96 GLY A O 1
ATOM 781 N N . ASP A 1 97 ? 15.68 -27.812 -12.164 1 97.44 97 ASP A N 1
ATOM 782 C CA . ASP A 1 97 ? 16.828 -27.25 -11.453 1 97.44 97 ASP A CA 1
ATOM 783 C C . ASP A 1 97 ? 16.906 -25.734 -11.633 1 97.44 97 ASP A C 1
ATOM 785 O O . ASP A 1 97 ? 16.234 -24.984 -10.914 1 97.44 97 ASP A O 1
ATOM 789 N N . LYS A 1 98 ? 17.5 -25.25 -12.688 1 96.5 98 LYS A N 1
ATOM 790 C CA . LYS A 1 98 ? 17.703 -23.812 -12.789 1 96.5 98 LYS A CA 1
ATOM 791 C C . LYS A 1 98 ? 17.141 -23.266 -14.102 1 96.5 98 LYS A C 1
ATOM 793 O O . LYS A 1 98 ? 16.938 -22.062 -14.234 1 96.5 98 LYS A O 1
ATOM 798 N N . ASP A 1 99 ? 16.922 -24.109 -15.055 1 96.94 99 ASP A N 1
ATOM 799 C CA . ASP A 1 99 ? 16.609 -23.656 -16.406 1 96.94 99 ASP A CA 1
ATOM 800 C C . ASP A 1 99 ? 15.117 -23.344 -16.547 1 96.94 99 ASP A C 1
ATOM 802 O O . ASP A 1 99 ? 14.273 -24.109 -16.094 1 96.94 99 ASP A O 1
ATOM 806 N N . GLY A 1 100 ? 14.852 -22.156 -17.172 1 96.56 100 GLY A N 1
ATOM 807 C CA . GLY A 1 100 ? 13.477 -21.75 -17.406 1 96.56 100 GLY A CA 1
ATOM 808 C C . GLY A 1 100 ? 12.906 -20.922 -16.266 1 96.56 100 GLY A C 1
ATOM 809 O O . GLY A 1 100 ? 13.617 -20.547 -15.328 1 96.56 100 GLY A O 1
ATOM 810 N N . GLU A 1 101 ? 11.617 -20.594 -16.391 1 97.81 101 GLU A N 1
ATOM 811 C CA . GLU A 1 101 ? 10.914 -19.828 -15.352 1 97.81 101 GLU A CA 1
ATOM 812 C C . GLU A 1 101 ? 10.789 -20.641 -14.062 1 97.81 101 GLU A C 1
ATOM 814 O O . GLU A 1 101 ? 10.664 -21.859 -14.109 1 97.81 101 GLU A O 1
ATOM 819 N N . ILE A 1 102 ? 10.859 -19.969 -13.023 1 98.56 102 ILE A N 1
ATOM 820 C CA . ILE A 1 102 ? 10.711 -20.562 -11.695 1 98.56 102 ILE A CA 1
ATOM 821 C C . ILE A 1 102 ? 9.523 -19.938 -10.984 1 98.56 102 ILE A C 1
ATOM 823 O O . ILE A 1 102 ? 9.461 -18.719 -10.82 1 98.56 102 ILE A O 1
ATOM 827 N N . SER A 1 103 ? 8.5 -20.766 -10.617 1 98.75 103 SER A N 1
ATOM 828 C CA . SER A 1 103 ? 7.441 -20.312 -9.711 1 98.75 103 SER A CA 1
ATOM 829 C C . SER A 1 103 ? 7.906 -20.328 -8.258 1 98.75 103 SER A C 1
ATOM 831 O O . SER A 1 103 ? 7.527 -21.219 -7.492 1 98.75 103 SER A O 1
ATOM 833 N N . ALA A 1 104 ? 8.586 -19.297 -7.871 1 98.88 104 ALA A N 1
ATOM 834 C CA . ALA A 1 104 ? 9.289 -19.25 -6.594 1 98.88 104 ALA A CA 1
ATOM 835 C C . ALA A 1 104 ? 8.352 -18.828 -5.469 1 98.88 104 ALA A C 1
ATOM 837 O O . ALA A 1 104 ? 7.504 -17.953 -5.656 1 98.88 104 ALA A O 1
ATOM 838 N N . VAL A 1 105 ? 8.523 -19.469 -4.312 1 98.94 105 VAL A N 1
ATOM 839 C CA . VAL A 1 105 ? 7.816 -19.062 -3.102 1 98.94 105 VAL A CA 1
ATOM 840 C C . VAL A 1 105 ? 8.812 -18.531 -2.072 1 98.94 105 VAL A C 1
ATOM 842 O O . VAL A 1 105 ? 9.641 -19.297 -1.553 1 98.94 105 VAL A O 1
ATOM 845 N N . PHE A 1 106 ? 8.789 -17.234 -1.828 1 98.88 106 PHE A N 1
ATOM 846 C CA . PHE A 1 106 ? 9.562 -16.594 -0.763 1 98.88 106 PHE A CA 1
ATOM 847 C C . PHE A 1 106 ? 8.781 -16.609 0.548 1 98.88 106 PHE A C 1
ATOM 849 O O . PHE A 1 106 ? 7.551 -16.547 0.546 1 98.88 106 PHE A O 1
ATOM 856 N N . TYR A 1 107 ? 9.516 -16.734 1.671 1 98.69 107 TYR A N 1
ATOM 857 C CA . TYR A 1 107 ? 8.875 -16.703 2.982 1 98.69 107 TYR A CA 1
ATOM 858 C C . TYR A 1 107 ? 9.797 -16.078 4.027 1 98.69 107 TYR A C 1
ATOM 860 O O . TYR A 1 107 ? 11.016 -16.156 3.908 1 98.69 107 TYR A O 1
ATOM 868 N N . LYS A 1 108 ? 9.227 -15.43 5.008 1 98.06 108 LYS A N 1
ATOM 869 C CA . LYS A 1 108 ? 10 -14.898 6.125 1 98.06 108 LYS A CA 1
ATOM 870 C C . LYS A 1 108 ? 10.531 -16.016 7.012 1 98.06 108 LYS A C 1
ATOM 872 O O . LYS A 1 108 ? 9.766 -16.688 7.699 1 98.06 108 LYS A O 1
ATOM 877 N N . ARG A 1 109 ? 11.758 -16.062 7.117 1 95.5 109 ARG A N 1
ATOM 878 C CA . ARG A 1 109 ? 12.406 -17.219 7.723 1 95.5 109 ARG A CA 1
ATOM 879 C C . ARG A 1 109 ? 12.234 -17.219 9.242 1 95.5 109 ARG A C 1
ATOM 881 O O . ARG A 1 109 ? 12.32 -18.266 9.883 1 95.5 109 ARG A O 1
ATOM 888 N N . ASP A 1 110 ? 11.984 -16.031 9.844 1 94.88 110 ASP A N 1
ATOM 889 C CA . ASP A 1 110 ? 11.836 -15.938 11.297 1 94.88 110 ASP A CA 1
ATOM 890 C C . ASP A 1 110 ? 10.398 -16.219 11.719 1 94.88 110 ASP A C 1
ATOM 892 O O . ASP A 1 110 ? 10.117 -16.391 12.906 1 94.88 110 ASP A O 1
ATOM 896 N N . VAL A 1 111 ? 9.523 -16.328 10.711 1 94.56 111 VAL A N 1
ATOM 897 C CA . VAL A 1 111 ? 8.109 -16.5 11.008 1 94.56 111 VAL A CA 1
ATOM 898 C C . VAL A 1 111 ? 7.664 -17.906 10.633 1 94.56 111 VAL A C 1
ATOM 900 O O . VAL A 1 111 ? 6.805 -18.5 11.289 1 94.56 111 VAL A O 1
ATOM 903 N N . LEU A 1 112 ? 8.289 -18.453 9.539 1 97 112 LEU A N 1
ATOM 904 C CA . LEU A 1 112 ? 7.824 -19.703 8.953 1 97 112 LEU A CA 1
ATOM 905 C C . LEU A 1 112 ? 8.977 -20.688 8.797 1 97 112 LEU A C 1
ATOM 907 O O . LEU A 1 112 ? 10.109 -20.281 8.539 1 97 112 LEU A O 1
ATOM 911 N N . THR A 1 113 ? 8.586 -21.922 8.914 1 96.81 113 THR A N 1
ATOM 912 C CA . THR A 1 113 ? 9.5 -23 8.578 1 96.81 113 THR A CA 1
ATOM 913 C C . THR A 1 113 ? 8.93 -23.859 7.457 1 96.81 113 THR A C 1
ATOM 915 O O . THR A 1 113 ? 7.734 -24.172 7.441 1 96.81 113 THR A O 1
ATOM 918 N N . VAL A 1 114 ? 9.781 -24.328 6.566 1 98.06 114 VAL A N 1
ATOM 919 C CA . VAL A 1 114 ? 9.375 -25.234 5.496 1 98.06 114 VAL A CA 1
ATOM 920 C C . VAL A 1 114 ? 9.508 -26.672 5.965 1 98.06 114 VAL A C 1
ATOM 922 O O . VAL A 1 114 ? 10.602 -27.125 6.309 1 98.06 114 VAL A O 1
ATOM 925 N N . GLU A 1 115 ? 8.43 -27.391 5.941 1 97.81 115 GLU A N 1
ATOM 926 C CA . GLU A 1 115 ? 8.461 -28.797 6.285 1 97.81 115 GLU A CA 1
ATOM 927 C C . GLU A 1 115 ? 8.812 -29.656 5.074 1 97.81 115 GLU A C 1
ATOM 929 O O . GLU A 1 115 ? 9.547 -30.641 5.191 1 97.81 115 GLU A O 1
ATOM 934 N N . ASP A 1 116 ? 8.172 -29.266 4.043 1 97.56 116 ASP A N 1
ATOM 935 C CA . ASP A 1 116 ? 8.383 -29.969 2.779 1 97.56 116 ASP A CA 1
ATOM 936 C C . ASP A 1 116 ? 7.98 -29.094 1.591 1 97.56 116 ASP A C 1
ATOM 938 O O . ASP A 1 116 ? 7.234 -28.125 1.747 1 97.56 116 ASP A O 1
ATOM 942 N N . TRP A 1 117 ? 8.641 -29.422 0.434 1 98.5 117 TRP A N 1
ATOM 943 C CA . TRP A 1 117 ? 8.195 -28.766 -0.785 1 98.5 117 TRP A CA 1
ATOM 944 C C . TRP A 1 117 ? 8.547 -29.578 -2.018 1 98.5 117 TRP A C 1
ATOM 946 O O . TRP A 1 117 ? 9.422 -30.453 -1.961 1 98.5 117 TRP A O 1
ATOM 956 N N . LYS A 1 118 ? 7.844 -29.359 -3.059 1 98.62 118 LYS A N 1
ATOM 957 C CA . LYS A 1 118 ? 8.086 -29.984 -4.355 1 98.62 118 LYS A CA 1
ATOM 958 C C . LYS A 1 118 ? 7.516 -29.141 -5.488 1 98.62 118 LYS A C 1
ATOM 960 O O . LYS A 1 118 ? 6.719 -28.234 -5.25 1 98.62 118 LYS A O 1
ATOM 965 N N . THR A 1 119 ? 8.016 -29.375 -6.637 1 98.69 119 THR A N 1
ATOM 966 C CA . THR A 1 119 ? 7.434 -28.797 -7.844 1 98.69 119 THR A CA 1
ATOM 967 C C . THR A 1 119 ? 6.637 -29.844 -8.617 1 98.69 119 THR A C 1
ATOM 969 O O . THR A 1 119 ? 7.102 -30.969 -8.805 1 98.69 119 THR A O 1
ATOM 972 N N . ILE A 1 120 ? 5.469 -29.453 -9 1 98.75 120 ILE A N 1
ATOM 973 C CA . ILE A 1 120 ? 4.582 -30.297 -9.805 1 98.75 120 ILE A CA 1
ATOM 974 C C . ILE A 1 120 ? 4.508 -29.734 -11.227 1 98.75 120 ILE A C 1
ATOM 976 O O . ILE A 1 120 ? 4.219 -28.562 -11.43 1 98.75 120 ILE A O 1
ATOM 980 N N . TRP A 1 121 ? 4.84 -30.594 -12.188 1 98.88 121 TRP A N 1
ATOM 981 C CA . TRP A 1 121 ? 4.664 -30.188 -13.578 1 98.88 121 TRP A CA 1
ATOM 982 C C . TRP A 1 121 ? 3.227 -30.406 -14.031 1 98.88 121 TRP A C 1
ATOM 984 O O . TRP A 1 121 ? 2.709 -31.531 -13.938 1 98.88 121 TRP A O 1
ATOM 994 N N . LEU A 1 122 ? 2.557 -29.406 -14.5 1 98.75 122 LEU A N 1
ATOM 995 C CA . LEU A 1 122 ? 1.157 -29.469 -14.906 1 98.75 122 LEU A CA 1
ATOM 996 C C . LEU A 1 122 ? 1.015 -30.156 -16.25 1 98.75 122 LEU A C 1
ATOM 998 O O . LEU A 1 122 ? 0.753 -29.516 -17.266 1 98.75 122 LEU A O 1
ATOM 1002 N N . SER A 1 123 ? 1.086 -31.453 -16.141 1 98.56 123 SER A N 1
ATOM 1003 C CA . SER A 1 123 ? 1.052 -32.344 -17.297 1 98.56 123 SER A CA 1
ATOM 1004 C C . SER A 1 123 ? 0.525 -33.719 -16.891 1 98.56 123 SER A C 1
ATOM 1006 O O . SER A 1 123 ? 0.114 -33.938 -15.75 1 98.56 123 SER A O 1
ATOM 1008 N N . GLU A 1 124 ? 0.512 -34.625 -17.828 1 98.38 124 GLU A N 1
ATOM 1009 C CA . GLU A 1 124 ? 0.12 -36 -17.562 1 98.38 124 GLU A CA 1
ATOM 1010 C C . GLU A 1 124 ? 1.21 -36.75 -16.797 1 98.38 124 GLU A C 1
ATOM 1012 O O . GLU A 1 124 ? 0.989 -37.844 -16.312 1 98.38 124 GLU A O 1
ATOM 1017 N N . GLN A 1 125 ? 2.363 -36.156 -16.609 1 98.56 125 GLN A N 1
ATOM 1018 C CA . GLN A 1 125 ? 3.484 -36.688 -15.836 1 98.56 125 GLN A CA 1
ATOM 1019 C C . GLN A 1 125 ? 4 -35.656 -14.836 1 98.56 125 GLN A C 1
ATOM 1021 O O . GLN A 1 125 ? 5.141 -35.188 -14.945 1 98.56 125 GLN A O 1
ATOM 1026 N N . PRO A 1 126 ? 3.277 -35.375 -13.844 1 98.5 126 PRO A N 1
ATOM 1027 C CA . PRO A 1 126 ? 3.531 -34.25 -12.961 1 98.5 126 PRO A CA 1
ATOM 1028 C C . PRO A 1 126 ? 4.84 -34.375 -12.188 1 98.5 126 PRO A C 1
ATOM 1030 O O . PRO A 1 126 ? 5.32 -33.375 -11.609 1 98.5 126 PRO A O 1
ATOM 1033 N N . GLU A 1 127 ? 5.48 -35.562 -12.172 1 98.12 127 GLU A N 1
ATOM 1034 C CA . GLU A 1 127 ? 6.715 -35.75 -11.422 1 98.12 127 GLU A CA 1
ATOM 1035 C C . GLU A 1 127 ? 7.934 -35.688 -12.336 1 98.12 127 GLU A C 1
ATOM 1037 O O . GLU A 1 127 ? 9.07 -35.844 -11.883 1 98.12 127 GLU A O 1
ATOM 1042 N N . VAL A 1 128 ? 7.723 -35.469 -13.648 1 98.56 128 VAL A N 1
ATOM 1043 C CA . VAL A 1 128 ? 8.805 -35.469 -14.617 1 98.56 128 VAL A CA 1
ATOM 1044 C C . VAL A 1 128 ? 9.117 -34.031 -15.047 1 98.56 128 VAL A C 1
ATOM 1046 O O . VAL A 1 128 ? 8.305 -33.406 -15.719 1 98.56 128 VAL A O 1
ATOM 1049 N N . ALA A 1 129 ? 10.297 -33.656 -14.742 1 98.44 129 ALA A N 1
ATOM 1050 C CA . ALA A 1 129 ? 10.719 -32.281 -15.062 1 98.44 129 ALA A CA 1
ATOM 1051 C C . ALA A 1 129 ? 10.617 -32.031 -16.562 1 98.44 129 ALA A C 1
ATOM 1053 O O . ALA A 1 129 ? 10.984 -32.875 -17.375 1 98.44 129 ALA A O 1
ATOM 1054 N N . GLY A 1 130 ? 10.062 -30.906 -16.891 1 98.5 130 GLY A N 1
ATOM 1055 C CA . GLY A 1 130 ? 10.008 -30.453 -18.266 1 98.5 130 GLY A CA 1
ATOM 1056 C C . GLY A 1 130 ? 8.867 -31.062 -19.047 1 98.5 130 GLY A C 1
ATOM 1057 O O . GLY A 1 130 ? 8.695 -30.781 -20.234 1 98.5 130 GLY A O 1
ATOM 1058 N N . SER A 1 131 ? 8.062 -31.906 -18.438 1 98.44 131 SER A N 1
ATOM 1059 C CA . SER A 1 131 ? 6.973 -32.562 -19.141 1 98.44 131 SER A CA 1
ATOM 1060 C C . SER A 1 131 ? 5.918 -31.578 -19.609 1 98.44 131 SER A C 1
ATOM 1062 O O . SER A 1 131 ? 5.629 -30.594 -18.906 1 98.44 131 SER A O 1
ATOM 1064 N N . ILE A 1 132 ? 5.438 -31.781 -20.781 1 97.88 132 ILE A N 1
ATOM 1065 C CA . ILE A 1 132 ? 4.387 -31 -21.422 1 97.88 132 ILE A CA 1
ATOM 1066 C C . ILE A 1 132 ? 3.244 -31.922 -21.859 1 97.88 132 ILE A C 1
ATOM 1068 O O . ILE A 1 132 ? 3.48 -33.031 -22.328 1 97.88 132 ILE A O 1
ATOM 1072 N N . SER A 1 133 ? 2.072 -31.547 -21.672 1 97.88 133 SER A N 1
ATOM 1073 C CA . SER A 1 133 ? 0.911 -32.312 -22.125 1 97.88 133 SER A CA 1
ATOM 1074 C C . SER A 1 133 ? -0.155 -31.375 -22.703 1 97.88 133 SER A C 1
ATOM 1076 O O . SER A 1 133 ? -0.025 -30.156 -22.656 1 97.88 133 SER A O 1
ATOM 1078 N N . TRP A 1 134 ? -1.143 -32.031 -23.359 1 97.44 134 TRP A N 1
ATOM 1079 C CA . TRP A 1 134 ? -2.309 -31.375 -23.938 1 97.44 134 TRP A CA 1
ATOM 1080 C C . TRP A 1 134 ? -1.885 -30.297 -24.938 1 97.44 134 TRP A C 1
ATOM 1082 O O . TRP A 1 134 ? -1.107 -30.562 -25.859 1 97.44 134 TRP A O 1
ATOM 1092 N N . ASP A 1 135 ? -2.402 -29.031 -24.828 1 97.44 135 ASP A N 1
ATOM 1093 C CA . ASP A 1 135 ? -2.109 -27.984 -25.797 1 97.44 135 ASP A CA 1
ATOM 1094 C C . ASP A 1 135 ? -1.187 -26.922 -25.203 1 97.44 135 ASP A C 1
ATOM 1096 O O . ASP A 1 135 ? -1.137 -25.797 -25.688 1 97.44 135 ASP A O 1
ATOM 1100 N N . ALA A 1 136 ? -0.412 -27.344 -24.141 1 96.62 136 ALA A N 1
ATOM 1101 C CA . ALA A 1 136 ? 0.493 -26.391 -23.5 1 96.62 136 ALA A CA 1
ATOM 1102 C C . ALA A 1 136 ? 1.642 -26.016 -24.422 1 96.62 136 ALA A C 1
ATOM 1104 O O . ALA A 1 136 ? 2.178 -26.859 -25.141 1 96.62 136 ALA A O 1
ATOM 1105 N N . ARG A 1 137 ? 2.047 -24.719 -24.422 1 94.12 137 ARG A N 1
ATOM 1106 C CA . ARG A 1 137 ? 3.16 -24.234 -25.234 1 94.12 137 ARG A CA 1
ATOM 1107 C C . ARG A 1 137 ? 4.492 -24.484 -24.531 1 94.12 137 ARG A C 1
ATOM 1109 O O . ARG A 1 137 ? 5.516 -24.688 -25.203 1 94.12 137 ARG A O 1
ATOM 1116 N N . HIS A 1 138 ? 4.512 -24.375 -23.172 1 95.12 138 HIS A N 1
ATOM 1117 C CA . HIS A 1 138 ? 5.684 -24.562 -22.328 1 95.12 138 HIS A CA 1
ATOM 1118 C C . HIS A 1 138 ? 5.387 -25.5 -21.156 1 95.12 138 HIS A C 1
ATOM 1120 O O . HIS A 1 138 ? 4.223 -25.719 -20.812 1 95.12 138 HIS A O 1
ATOM 1126 N N . PRO A 1 139 ? 6.496 -26.094 -20.641 1 97.94 139 PRO A N 1
ATOM 1127 C CA . PRO A 1 139 ? 6.238 -26.719 -19.344 1 97.94 139 PRO A CA 1
ATOM 1128 C C . PRO A 1 139 ? 5.734 -25.719 -18.312 1 97.94 139 PRO A C 1
ATOM 1130 O O . PRO A 1 139 ? 6.297 -24.625 -18.172 1 97.94 139 PRO A O 1
ATOM 1133 N N . ARG A 1 140 ? 4.652 -26 -17.734 1 98.69 140 ARG A N 1
ATOM 1134 C CA . ARG A 1 140 ? 4.105 -25.188 -16.641 1 98.69 140 ARG A CA 1
ATOM 1135 C C . ARG A 1 140 ? 4.125 -25.953 -15.328 1 98.69 140 ARG A C 1
ATOM 1137 O O . ARG A 1 140 ? 4.062 -27.188 -15.312 1 98.69 140 ARG A O 1
ATOM 1144 N N . THR A 1 141 ? 4.301 -25.234 -14.219 1 98.75 141 THR A N 1
ATOM 1145 C CA . THR A 1 141 ? 4.535 -25.875 -12.93 1 98.75 141 THR A CA 1
ATOM 1146 C C . THR A 1 141 ? 3.693 -25.234 -11.836 1 98.75 141 THR A C 1
ATOM 1148 O O . THR A 1 141 ? 3.143 -24.141 -12.039 1 98.75 141 THR A O 1
ATOM 1151 N N . ALA A 1 142 ? 3.512 -25.922 -10.766 1 98.88 142 ALA A N 1
ATOM 1152 C CA . ALA A 1 142 ? 3.105 -25.406 -9.461 1 98.88 142 ALA A CA 1
ATOM 1153 C C . ALA A 1 142 ? 4.098 -25.797 -8.375 1 98.88 142 ALA A C 1
ATOM 1155 O O . ALA A 1 142 ? 4.441 -26.984 -8.242 1 98.88 142 ALA A O 1
ATOM 1156 N N . THR A 1 143 ? 4.598 -24.828 -7.66 1 98.94 143 THR A N 1
ATOM 1157 C CA . THR A 1 143 ? 5.41 -25.125 -6.484 1 98.94 143 THR A CA 1
ATOM 1158 C C . THR A 1 143 ? 4.527 -25.312 -5.254 1 98.94 143 THR A C 1
ATOM 1160 O O . THR A 1 143 ? 3.75 -24.422 -4.895 1 98.94 143 THR A O 1
ATOM 1163 N N . GLN A 1 144 ? 4.602 -26.516 -4.691 1 98.94 144 GLN A N 1
ATOM 1164 C CA . GLN A 1 144 ? 3.865 -26.844 -3.48 1 98.94 144 GLN A CA 1
ATOM 1165 C C . GLN A 1 144 ? 4.77 -26.797 -2.252 1 98.94 144 GLN A C 1
ATOM 1167 O O . GLN A 1 144 ? 5.805 -27.469 -2.205 1 98.94 144 GLN A O 1
ATOM 1172 N N . VAL A 1 145 ? 4.438 -25.984 -1.297 1 98.94 145 VAL A N 1
ATOM 1173 C CA . VAL A 1 145 ? 5.246 -25.844 -0.09 1 98.94 145 VAL A CA 1
ATOM 1174 C C . VAL A 1 145 ? 4.375 -26.078 1.144 1 98.94 145 VAL A C 1
ATOM 1176 O O . VAL A 1 145 ? 3.314 -25.469 1.288 1 98.94 145 VAL A O 1
ATOM 1179 N N . THR A 1 146 ? 4.785 -26.953 2.031 1 98.75 146 THR A N 1
ATOM 1180 C CA . THR A 1 146 ? 4.168 -27.141 3.34 1 98.75 146 THR A CA 1
ATOM 1181 C C . THR A 1 146 ? 4.93 -26.359 4.41 1 98.75 146 THR A C 1
ATOM 1183 O O . THR A 1 146 ? 6.117 -26.609 4.633 1 98.75 146 THR A O 1
ATOM 1186 N N . PHE A 1 147 ? 4.195 -25.453 5.031 1 98.56 147 PHE A N 1
ATOM 1187 C CA . PHE A 1 147 ? 4.789 -24.578 6.047 1 98.56 147 PHE A CA 1
ATOM 1188 C C . PHE A 1 147 ? 4.324 -24.984 7.441 1 98.56 147 PHE A C 1
ATOM 1190 O O . PHE A 1 147 ? 3.287 -25.641 7.594 1 98.56 147 PHE A O 1
ATOM 1197 N N . LYS A 1 148 ? 5.121 -24.625 8.359 1 97 148 LYS A N 1
ATOM 1198 C CA . LYS A 1 148 ? 4.734 -24.641 9.766 1 97 148 LYS A CA 1
ATOM 1199 C C . LYS A 1 148 ? 4.945 -23.281 10.422 1 97 148 LYS A C 1
ATOM 1201 O O . LYS A 1 148 ? 6.012 -22.672 10.273 1 97 148 LYS A O 1
ATOM 1206 N N . LYS A 1 149 ? 4.02 -22.703 11 1 95.88 149 LYS A N 1
ATOM 1207 C CA . LYS A 1 149 ? 4.078 -21.531 11.867 1 95.88 149 LYS A CA 1
ATOM 1208 C C . LYS A 1 149 ? 3.633 -21.875 13.289 1 95.88 149 LYS A C 1
ATOM 1210 O O . LYS A 1 149 ? 2.457 -22.156 13.523 1 95.88 149 LYS A O 1
ATOM 1215 N N . ASN A 1 150 ? 4.547 -21.828 14.125 1 89.56 150 ASN A N 1
ATOM 1216 C CA . ASN A 1 150 ? 4.301 -22.375 15.453 1 89.56 150 ASN A CA 1
ATOM 1217 C C . ASN A 1 150 ? 3.846 -23.828 15.383 1 89.56 150 ASN A C 1
ATOM 1219 O O . ASN A 1 150 ? 4.574 -24.688 14.875 1 89.56 150 ASN A O 1
ATOM 1223 N N . ASP A 1 151 ? 2.545 -24.109 15.703 1 89.88 151 ASP A N 1
ATOM 1224 C CA . ASP A 1 151 ? 2.088 -25.484 15.703 1 89.88 151 ASP A CA 1
ATOM 1225 C C . ASP A 1 151 ? 1.043 -25.734 14.617 1 89.88 151 ASP A C 1
ATOM 1227 O O . ASP A 1 151 ? 0.409 -26.781 14.578 1 89.88 151 ASP A O 1
ATOM 1231 N N . THR A 1 152 ? 1.061 -24.797 13.75 1 95.25 152 THR A N 1
ATOM 1232 C CA . THR A 1 152 ? 0.044 -24.922 12.711 1 95.25 152 THR A CA 1
ATOM 1233 C C . THR A 1 152 ? 0.687 -25.203 11.352 1 95.25 152 THR A C 1
ATOM 1235 O O . THR A 1 152 ? 1.597 -24.484 10.93 1 95.25 152 THR A O 1
ATOM 1238 N N . VAL A 1 153 ? 0.203 -26.266 10.711 1 97.19 153 VAL A N 1
ATOM 1239 C CA . VAL A 1 153 ? 0.705 -26.656 9.398 1 97.19 153 VAL A CA 1
ATOM 1240 C C . VAL A 1 153 ? -0.265 -26.188 8.32 1 97.19 153 VAL A C 1
ATOM 1242 O O . VAL A 1 153 ? -1.483 -26.297 8.484 1 97.19 153 VAL A O 1
ATOM 1245 N N . PHE A 1 154 ? 0.247 -25.703 7.234 1 98.12 154 PHE A N 1
ATOM 1246 C CA . PHE A 1 154 ? -0.565 -25.344 6.078 1 98.12 154 PHE A CA 1
ATOM 1247 C C . PHE A 1 154 ? 0.247 -25.438 4.793 1 98.12 154 PHE A C 1
ATOM 1249 O O . PHE A 1 154 ? 1.474 -25.547 4.836 1 98.12 154 PHE A O 1
ATOM 1256 N N . THR A 1 155 ? -0.424 -25.469 3.67 1 98.69 155 THR A N 1
ATOM 1257 C CA . THR A 1 155 ? 0.226 -25.672 2.381 1 98.69 155 THR A CA 1
ATOM 1258 C C . THR A 1 155 ? -0.084 -24.531 1.427 1 98.69 155 THR A C 1
ATOM 1260 O O . THR A 1 155 ? -1.206 -24.016 1.404 1 98.69 155 THR A O 1
ATOM 1263 N N . VAL A 1 156 ? 0.927 -24.141 0.652 1 98.94 156 VAL A N 1
ATOM 1264 C CA . VAL A 1 156 ? 0.779 -23.094 -0.348 1 98.94 156 VAL A CA 1
ATOM 1265 C C . VAL A 1 156 ? 1.18 -23.625 -1.723 1 98.94 156 VAL A C 1
ATOM 1267 O O . VAL A 1 156 ? 2.158 -24.359 -1.847 1 98.94 156 VAL A O 1
ATOM 1270 N N . PHE A 1 157 ? 0.406 -23.234 -2.709 1 98.94 157 PHE A N 1
ATOM 1271 C CA . PHE A 1 157 ? 0.752 -23.469 -4.105 1 98.94 157 PHE A CA 1
ATOM 1272 C C . PHE A 1 157 ? 1.011 -22.156 -4.828 1 98.94 157 PHE A C 1
ATOM 1274 O O . PHE A 1 157 ? 0.256 -21.188 -4.664 1 98.94 157 PHE A O 1
ATOM 1281 N N . ASN A 1 158 ? 2.078 -22.078 -5.555 1 99 158 ASN A N 1
ATOM 1282 C CA . ASN A 1 158 ? 2.357 -21 -6.504 1 99 158 ASN A CA 1
ATOM 1283 C C . ASN A 1 158 ? 2.396 -21.516 -7.941 1 99 158 ASN A C 1
ATOM 1285 O O . ASN A 1 158 ? 3.16 -22.438 -8.258 1 99 158 ASN A O 1
ATOM 1289 N N . THR A 1 159 ? 1.58 -20.922 -8.82 1 98.94 159 THR A N 1
ATOM 1290 C CA . THR A 1 159 ? 1.545 -21.453 -10.172 1 98.94 159 THR A CA 1
ATOM 1291 C C . THR A 1 159 ? 1.494 -20.328 -11.203 1 98.94 159 THR A C 1
ATOM 1293 O O . THR A 1 159 ? 1.116 -19.203 -10.883 1 98.94 159 THR A O 1
ATOM 1296 N N . HIS A 1 160 ? 1.969 -20.578 -12.336 1 98.81 160 HIS A N 1
ATOM 1297 C CA . HIS A 1 160 ? 1.842 -19.812 -13.562 1 98.81 160 HIS A CA 1
ATOM 1298 C C . HIS A 1 160 ? 1.371 -20.688 -14.719 1 98.81 160 HIS A C 1
ATOM 1300 O O . HIS A 1 160 ? 2.158 -21.453 -15.281 1 98.81 160 HIS A O 1
ATOM 1306 N N . MET A 1 161 ? 0.12 -20.562 -15.07 1 98.44 161 MET A N 1
ATOM 1307 C CA . MET A 1 161 ? -0.469 -21.5 -16.031 1 98.44 161 MET A CA 1
ATOM 1308 C C . MET A 1 161 ? -0.229 -21.031 -17.453 1 98.44 161 MET A C 1
ATOM 1310 O O . MET A 1 161 ? 0.294 -19.938 -17.688 1 98.44 161 MET A O 1
ATOM 1314 N N . ASP A 1 162 ? -0.555 -21.906 -18.359 1 97.12 162 ASP A N 1
ATOM 1315 C CA . ASP A 1 162 ? -0.219 -21.703 -19.766 1 97.12 162 ASP A CA 1
ATOM 1316 C C . ASP A 1 162 ? -1.038 -20.562 -20.359 1 97.12 162 ASP A C 1
ATOM 1318 O O . ASP A 1 162 ? -2.24 -20.453 -20.109 1 97.12 162 ASP A O 1
ATOM 1322 N N . HIS A 1 163 ? -0.386 -19.734 -21.203 1 93 163 HIS A N 1
ATOM 1323 C CA . HIS A 1 163 ? -1.066 -18.547 -21.734 1 93 163 HIS A CA 1
ATOM 1324 C C . HIS A 1 163 ? -1.771 -18.859 -23.047 1 93 163 HIS A C 1
ATOM 1326 O O . HIS A 1 163 ? -2.59 -18.062 -23.516 1 93 163 HIS A O 1
ATOM 1332 N N . ILE A 1 164 ? -1.515 -20.016 -23.625 1 92.31 164 ILE A N 1
ATOM 1333 C CA . ILE A 1 164 ? -2.074 -20.359 -24.922 1 92.31 164 ILE A CA 1
ATOM 1334 C C . ILE A 1 164 ? -3.088 -21.484 -24.781 1 92.31 164 ILE A C 1
ATOM 1336 O O . ILE A 1 164 ? -4.223 -21.375 -25.25 1 92.31 164 ILE A O 1
ATOM 1340 N N . GLY A 1 165 ? -2.695 -22.547 -24.109 1 95.62 165 GLY A N 1
ATOM 1341 C CA . GLY A 1 165 ? -3.461 -23.781 -24.047 1 95.62 165 GLY A CA 1
ATOM 1342 C C . GLY A 1 165 ? -4.625 -23.719 -23.078 1 95.62 165 GLY A C 1
ATOM 1343 O O . GLY A 1 165 ? -4.434 -23.812 -21.859 1 95.62 165 GLY A O 1
ATOM 1344 N N . VAL A 1 166 ? -5.816 -23.734 -23.562 1 96.31 166 VAL A N 1
ATOM 1345 C CA . VAL A 1 166 ? -7.023 -23.688 -22.734 1 96.31 166 VAL A CA 1
ATOM 1346 C C . VAL A 1 166 ? -7.203 -25.016 -22.016 1 96.31 166 VAL A C 1
ATOM 1348 O O . VAL A 1 166 ? -7.48 -25.047 -20.812 1 96.31 166 VAL A O 1
ATOM 1351 N N . GLN A 1 167 ? -7.031 -26.094 -22.766 1 97.56 167 GLN A N 1
ATOM 1352 C CA . GLN A 1 167 ? -7.145 -27.422 -22.172 1 97.56 167 GLN A CA 1
ATOM 1353 C C . GLN A 1 167 ? -6.066 -27.641 -21.109 1 97.56 167 GLN A C 1
ATOM 1355 O O . GLN A 1 167 ? -6.332 -28.234 -20.062 1 97.56 167 GLN A O 1
ATOM 1360 N N . ALA A 1 168 ? -4.883 -27.188 -21.438 1 98.25 168 ALA A N 1
ATOM 1361 C CA . ALA A 1 168 ? -3.781 -27.312 -20.484 1 98.25 168 ALA A CA 1
ATOM 1362 C C . ALA A 1 168 ? -4.109 -26.609 -19.172 1 98.25 168 ALA A C 1
ATOM 1364 O O . ALA A 1 168 ? -3.824 -27.141 -18.094 1 98.25 168 ALA A O 1
ATOM 1365 N N . ARG A 1 169 ? -4.703 -25.438 -19.25 1 98.44 169 ARG A N 1
ATOM 1366 C CA . ARG A 1 169 ? -5.082 -24.719 -18.047 1 98.44 169 ARG A CA 1
ATOM 1367 C C . ARG A 1 169 ? -6.137 -25.484 -17.25 1 98.44 169 ARG A C 1
ATOM 1369 O O . ARG A 1 169 ? -6.043 -25.594 -16.031 1 98.44 169 ARG A O 1
ATOM 1376 N N . GLU A 1 170 ? -7.121 -26.016 -17.938 1 98.25 170 GLU A N 1
ATOM 1377 C CA . GLU A 1 170 ? -8.195 -26.734 -17.25 1 98.25 170 GLU A CA 1
ATOM 1378 C C . GLU A 1 170 ? -7.672 -28 -16.594 1 98.25 170 GLU A C 1
ATOM 1380 O O . GLU A 1 170 ? -7.977 -28.266 -15.422 1 98.25 170 GLU A O 1
ATOM 1385 N N . GLU A 1 171 ? -6.918 -28.766 -17.344 1 98.5 171 GLU A N 1
ATOM 1386 C CA . GLU A 1 171 ? -6.363 -30 -16.797 1 98.5 171 GLU A CA 1
ATOM 1387 C C . GLU A 1 171 ? -5.375 -29.703 -15.664 1 98.5 171 GLU A C 1
ATOM 1389 O O . GLU A 1 171 ? -5.312 -30.438 -14.68 1 98.5 171 GLU A O 1
ATOM 1394 N N . GLY A 1 172 ? -4.586 -28.672 -15.852 1 98.5 172 GLY A N 1
ATOM 1395 C CA . GLY A 1 172 ? -3.725 -28.234 -14.766 1 98.5 172 GLY A CA 1
ATOM 1396 C C . GLY A 1 172 ? -4.488 -27.875 -13.5 1 98.5 172 GLY A C 1
ATOM 1397 O O . GLY A 1 172 ? -4.051 -28.219 -12.398 1 98.5 172 GLY A O 1
ATOM 1398 N N . SER A 1 173 ? -5.586 -27.219 -13.664 1 98.75 173 SER A N 1
ATOM 1399 C CA . SER A 1 173 ? -6.441 -26.875 -12.531 1 98.75 173 SER A CA 1
ATOM 1400 C C . SER A 1 173 ? -6.938 -28.125 -11.82 1 98.75 173 SER A C 1
ATOM 1402 O O . SER A 1 173 ? -6.953 -28.188 -10.586 1 98.75 173 SER A O 1
ATOM 1404 N N . LYS A 1 174 ? -7.34 -29.141 -12.578 1 98.56 174 LYS A N 1
ATOM 1405 C CA . LYS A 1 174 ? -7.773 -30.391 -11.984 1 98.56 174 LYS A CA 1
ATOM 1406 C C . LYS A 1 174 ? -6.652 -31.047 -11.18 1 98.56 174 LYS A C 1
ATOM 1408 O O . LYS A 1 174 ? -6.887 -31.562 -10.086 1 98.56 174 LYS A O 1
ATOM 1413 N N . LEU A 1 175 ? -5.484 -31 -11.742 1 98.75 175 LEU A N 1
ATOM 1414 C CA . LEU A 1 175 ? -4.324 -31.578 -11.062 1 98.75 175 LEU A CA 1
ATOM 1415 C C . LEU A 1 175 ? -4.035 -30.828 -9.766 1 98.75 175 LEU A C 1
ATOM 1417 O O . LEU A 1 175 ? -3.803 -31.453 -8.727 1 98.75 175 LEU A O 1
ATOM 1421 N N . ILE A 1 176 ? -4.055 -29.516 -9.781 1 98.81 176 ILE A N 1
ATOM 1422 C CA . ILE A 1 176 ? -3.809 -28.703 -8.594 1 98.81 176 ILE A CA 1
ATOM 1423 C C . ILE A 1 176 ? -4.867 -29.016 -7.535 1 98.81 176 ILE A C 1
ATOM 1425 O O . ILE A 1 176 ? -4.551 -29.156 -6.355 1 98.81 176 ILE A O 1
ATOM 1429 N N . LEU A 1 177 ? -6.105 -29.141 -7.934 1 98.62 177 LEU A N 1
ATOM 1430 C CA . LEU A 1 177 ? -7.191 -29.453 -7.008 1 98.62 177 LEU A CA 1
ATOM 1431 C C . LEU A 1 177 ? -6.965 -30.812 -6.34 1 98.62 177 LEU A C 1
ATOM 1433 O O . LEU A 1 177 ? -7.172 -30.953 -5.133 1 98.62 177 LEU A O 1
ATOM 1437 N N . GLU A 1 178 ? -6.602 -31.734 -7.156 1 98.06 178 GLU A N 1
ATOM 1438 C CA . GLU A 1 178 ? -6.32 -33.062 -6.621 1 98.06 178 GLU A CA 1
ATOM 1439 C C . GLU A 1 178 ? -5.242 -33 -5.543 1 98.06 178 GLU A C 1
ATOM 1441 O O . GLU A 1 178 ? -5.422 -33.562 -4.449 1 98.06 178 GLU A O 1
ATOM 1446 N N . ARG A 1 179 ? -4.176 -32.344 -5.84 1 98.31 179 ARG A N 1
ATOM 1447 C CA . ARG A 1 179 ? -3.07 -32.25 -4.891 1 98.31 179 ARG A CA 1
ATOM 1448 C C . ARG A 1 179 ? -3.477 -31.422 -3.67 1 98.31 179 ARG A C 1
ATOM 1450 O O . ARG A 1 179 ? -3.049 -31.703 -2.553 1 98.31 179 ARG A O 1
ATOM 1457 N N . ALA A 1 180 ? -4.238 -30.406 -3.9 1 98.56 180 ALA A N 1
ATOM 1458 C CA . ALA A 1 180 ? -4.715 -29.562 -2.809 1 98.56 180 ALA A CA 1
ATOM 1459 C C . ALA A 1 180 ? -5.602 -30.359 -1.849 1 98.56 180 ALA A C 1
ATOM 1461 O O . ALA A 1 180 ? -5.496 -30.203 -0.629 1 98.56 180 ALA A O 1
ATOM 1462 N N . ARG A 1 181 ? -6.465 -31.172 -2.385 1 97.56 181 ARG A N 1
ATOM 1463 C CA . ARG A 1 181 ? -7.336 -32 -1.56 1 97.56 181 ARG A CA 1
ATOM 1464 C C . ARG A 1 181 ? -6.523 -32.969 -0.704 1 97.56 181 ARG A C 1
ATOM 1466 O O . ARG A 1 181 ? -6.832 -33.188 0.471 1 97.56 181 ARG A O 1
ATOM 1473 N N . GLU A 1 182 ? -5.516 -33.469 -1.284 1 96.94 182 GLU A N 1
ATOM 1474 C CA . GLU A 1 182 ? -4.613 -34.312 -0.517 1 96.94 182 GLU A CA 1
ATOM 1475 C C . GLU A 1 182 ? -3.939 -33.531 0.607 1 96.94 182 GLU A C 1
ATOM 1477 O O . GLU A 1 182 ? -3.883 -34 1.747 1 96.94 182 GLU A O 1
ATOM 1482 N N . ALA A 1 183 ? -3.492 -32.406 0.308 1 97.19 183 ALA A N 1
ATOM 1483 C CA . ALA A 1 183 ? -2.76 -31.578 1.264 1 97.19 183 ALA A CA 1
ATOM 1484 C C . ALA A 1 183 ? -3.68 -31.078 2.373 1 97.19 183 ALA A C 1
ATOM 1486 O O . ALA A 1 183 ? -3.221 -30.75 3.467 1 97.19 183 ALA A O 1
ATOM 1487 N N . SER A 1 184 ? -4.938 -30.984 2.107 1 96.56 184 SER A N 1
ATOM 1488 C CA . SER A 1 184 ? -5.898 -30.406 3.043 1 96.56 184 SER A CA 1
ATOM 1489 C C . SER A 1 184 ? -6.016 -31.25 4.305 1 96.56 184 SER A C 1
ATOM 1491 O O . SER A 1 184 ? -6.535 -30.797 5.324 1 96.56 184 SER A O 1
ATOM 1493 N N . ALA A 1 185 ? -5.535 -32.469 4.238 1 94.19 185 ALA A N 1
ATOM 1494 C CA . ALA A 1 185 ? -5.52 -33.344 5.41 1 94.19 185 ALA A CA 1
ATOM 1495 C C . ALA A 1 185 ? -4.605 -32.781 6.496 1 94.19 185 ALA A C 1
ATOM 1497 O O . ALA A 1 185 ? -4.805 -33.062 7.684 1 94.19 185 ALA A O 1
ATOM 1498 N N . LYS A 1 186 ? -3.68 -31.984 6.094 1 94 186 LYS A N 1
ATOM 1499 C CA . LYS A 1 186 ? -2.682 -31.484 7.039 1 94 186 LYS A CA 1
ATOM 1500 C C . LYS A 1 186 ? -3.064 -30.109 7.57 1 94 186 LYS A C 1
ATOM 1502 O O . LYS A 1 186 ? -2.52 -29.656 8.578 1 94 186 LYS A O 1
ATOM 1507 N N . GLY A 1 187 ? -3.928 -29.422 6.898 1 95.69 187 GLY A N 1
ATOM 1508 C CA . GLY A 1 187 ? -4.301 -28.078 7.297 1 95.69 187 GLY A CA 1
ATOM 1509 C C . GLY A 1 187 ? -4.781 -27.234 6.133 1 95.69 187 GLY A C 1
ATOM 1510 O O . GLY A 1 187 ? -5.148 -27.75 5.082 1 95.69 187 GLY A O 1
ATOM 1511 N N . ALA A 1 188 ? -4.781 -25.922 6.344 1 97.62 188 ALA A N 1
ATOM 1512 C CA . ALA A 1 188 ? -5.266 -24.984 5.324 1 97.62 188 ALA A CA 1
ATOM 1513 C C . ALA A 1 188 ? -4.43 -25.094 4.055 1 97.62 188 ALA A C 1
ATOM 1515 O O . ALA A 1 188 ? -3.24 -25.406 4.105 1 97.62 188 ALA A O 1
ATOM 1516 N N . VAL A 1 189 ? -5.016 -24.875 2.947 1 98.62 189 VAL A N 1
ATOM 1517 C CA . VAL A 1 189 ? -4.34 -24.875 1.654 1 98.62 189 VAL A CA 1
ATOM 1518 C C . VAL A 1 189 ? -4.656 -23.578 0.91 1 98.62 189 VAL A C 1
ATOM 1520 O O . VAL A 1 189 ? -5.82 -23.188 0.795 1 98.62 189 VAL A O 1
ATOM 1523 N N . ILE A 1 190 ? -3.652 -22.891 0.443 1 98.88 190 ILE A N 1
ATOM 1524 C CA . ILE A 1 190 ? -3.803 -21.625 -0.28 1 98.88 190 ILE A CA 1
ATOM 1525 C C . ILE A 1 190 ? -3.168 -21.75 -1.663 1 98.88 190 ILE A C 1
ATOM 1527 O O . ILE A 1 190 ? -2.002 -22.141 -1.786 1 98.88 190 ILE A O 1
ATOM 1531 N N . LEU A 1 191 ? -3.881 -21.438 -2.668 1 98.94 191 LEU A N 1
ATOM 1532 C CA . LEU A 1 191 ? -3.371 -21.344 -4.031 1 98.94 191 LEU A CA 1
ATOM 1533 C C . LEU A 1 191 ? -3.127 -19.891 -4.422 1 98.94 191 LEU A C 1
ATOM 1535 O O . LEU A 1 191 ? -3.984 -19.031 -4.203 1 98.94 191 LEU A O 1
ATOM 1539 N N . MET A 1 192 ? -1.976 -19.609 -4.914 1 98.94 192 MET A N 1
ATOM 1540 C CA . MET A 1 192 ? -1.614 -18.297 -5.426 1 98.94 192 MET A CA 1
ATOM 1541 C C . MET A 1 192 ? -1.052 -18.391 -6.84 1 98.94 192 MET A C 1
ATOM 1543 O O . MET A 1 192 ? -0.502 -19.438 -7.219 1 98.94 192 MET A O 1
ATOM 1547 N N . GLY A 1 193 ? -1.215 -17.297 -7.594 1 98.88 193 GLY A N 1
ATOM 1548 C CA . GLY A 1 193 ? -0.449 -17.234 -8.828 1 98.88 193 GLY A CA 1
ATOM 1549 C C . GLY A 1 193 ? -1.215 -16.609 -9.977 1 98.88 193 GLY A C 1
ATOM 1550 O O . GLY A 1 193 ? -2.273 -16.016 -9.766 1 98.88 193 GLY A O 1
ATOM 1551 N N . ASP A 1 194 ? -0.615 -16.656 -11.148 1 98.88 194 ASP A N 1
ATOM 1552 C CA . ASP A 1 194 ? -1.164 -16.219 -12.43 1 98.88 194 ASP A CA 1
ATOM 1553 C C . ASP A 1 194 ? -1.783 -17.391 -13.188 1 98.88 194 ASP A C 1
ATOM 1555 O O . ASP A 1 194 ? -1.066 -18.234 -13.742 1 98.88 194 ASP A O 1
ATOM 1559 N N . LEU A 1 195 ? -3.098 -17.359 -13.297 1 98.75 195 LEU A N 1
ATOM 1560 C CA . LEU A 1 195 ? -3.797 -18.484 -13.898 1 98.75 195 LEU A CA 1
ATOM 1561 C C . LEU A 1 195 ? -3.893 -18.312 -15.414 1 98.75 195 LEU A C 1
ATOM 1563 O O . LEU A 1 195 ? -4.27 -19.25 -16.125 1 98.75 195 LEU A O 1
ATOM 1567 N N . ASN A 1 196 ? -3.561 -17.141 -15.891 1 98.12 196 ASN A N 1
ATOM 1568 C CA . ASN A 1 196 ? -3.838 -16.812 -17.281 1 98.12 196 ASN A CA 1
ATOM 1569 C C . ASN A 1 196 ? -5.285 -17.125 -17.656 1 98.12 196 ASN A C 1
ATOM 1571 O O . ASN A 1 196 ? -5.562 -17.547 -18.781 1 98.12 196 ASN A O 1
ATOM 1575 N N . SER A 1 197 ? -6.129 -17.047 -16.719 1 97.69 197 SER A N 1
ATOM 1576 C CA . SER A 1 197 ? -7.555 -17.344 -16.844 1 97.69 197 SER A CA 1
ATOM 1577 C C . SER A 1 197 ? -8.391 -16.312 -16.078 1 97.69 197 SER A C 1
ATOM 1579 O O . SER A 1 197 ? -8.148 -16.062 -14.891 1 97.69 197 SER A O 1
ATOM 1581 N N . THR A 1 198 ? -9.312 -15.75 -16.781 1 97.19 198 THR A N 1
ATOM 1582 C CA . THR A 1 198 ? -10.25 -14.867 -16.078 1 97.19 198 THR A CA 1
ATOM 1583 C C . THR A 1 198 ? -11.305 -15.672 -15.336 1 97.19 198 THR A C 1
ATOM 1585 O O . THR A 1 198 ? -11.312 -16.906 -15.398 1 97.19 198 THR A O 1
ATOM 1588 N N . GLU A 1 199 ? -12.188 -15 -14.695 1 97.19 199 GLU A N 1
ATOM 1589 C CA . GLU A 1 199 ? -13.219 -15.617 -13.859 1 97.19 199 GLU A CA 1
ATOM 1590 C C . GLU A 1 199 ? -14.266 -16.328 -14.703 1 97.19 199 GLU A C 1
ATOM 1592 O O . GLU A 1 199 ? -15.078 -17.094 -14.188 1 97.19 199 GLU A O 1
ATOM 1597 N N . ASP A 1 200 ? -14.242 -16.156 -15.984 1 95.69 200 ASP A N 1
ATOM 1598 C CA . ASP A 1 200 ? -15.203 -16.781 -16.891 1 95.69 200 ASP A CA 1
ATOM 1599 C C . ASP A 1 200 ? -14.578 -17.969 -17.625 1 95.69 200 ASP A C 1
ATOM 1601 O O . ASP A 1 200 ? -15.266 -18.703 -18.328 1 95.69 200 ASP A O 1
ATOM 1605 N N . ASP A 1 201 ? -13.305 -18.156 -17.453 1 96.56 201 ASP A N 1
ATOM 1606 C CA . ASP A 1 201 ? -12.578 -19.188 -18.203 1 96.56 201 ASP A CA 1
ATOM 1607 C C . ASP A 1 201 ? -12.656 -20.531 -17.484 1 96.56 201 ASP A C 1
ATOM 1609 O O . ASP A 1 201 ? -12.781 -20.594 -16.266 1 96.56 201 ASP A O 1
ATOM 1613 N N . PRO A 1 202 ? -12.523 -21.625 -18.188 1 96.94 202 PRO A N 1
ATOM 1614 C CA . PRO A 1 202 ? -12.711 -22.984 -17.641 1 96.94 202 PRO A CA 1
ATOM 1615 C C . PRO A 1 202 ? -11.766 -23.281 -16.484 1 96.94 202 PRO A C 1
ATOM 1617 O O . PRO A 1 202 ? -12.164 -23.938 -15.516 1 96.94 202 PRO A O 1
ATOM 1620 N N . ALA A 1 203 ? -10.562 -22.875 -16.578 1 98.25 203 ALA A N 1
ATOM 1621 C CA . ALA A 1 203 ? -9.594 -23.188 -15.531 1 98.25 203 ALA A CA 1
ATOM 1622 C C . ALA A 1 203 ? -10.031 -22.609 -14.195 1 98.25 203 ALA A C 1
ATOM 1624 O O . ALA A 1 203 ? -10.023 -23.297 -13.172 1 98.25 203 ALA A O 1
ATOM 1625 N N . TYR A 1 204 ? -10.359 -21.312 -14.195 1 98.44 204 TYR A N 1
ATOM 1626 C CA . TYR A 1 204 ? -10.859 -20.672 -12.992 1 98.44 204 TYR A CA 1
ATOM 1627 C C . TYR A 1 204 ? -12.148 -21.328 -12.5 1 98.44 204 TYR A C 1
ATOM 1629 O O . TYR A 1 204 ? -12.305 -21.578 -11.305 1 98.44 204 TYR A O 1
ATOM 1637 N N . LEU A 1 205 ? -13.047 -21.594 -13.406 1 98.19 205 LEU A N 1
ATOM 1638 C CA . LEU A 1 205 ? -14.32 -22.219 -13.055 1 98.19 205 LEU A CA 1
ATOM 1639 C C . LEU A 1 205 ? -14.102 -23.609 -12.477 1 98.19 205 LEU A C 1
ATOM 1641 O O . LEU A 1 205 ? -14.812 -24.016 -11.555 1 98.19 205 LEU A O 1
ATOM 1645 N N . CYS A 1 206 ? -13.156 -24.297 -12.992 1 98.19 206 CYS A N 1
ATOM 1646 C CA . CYS A 1 206 ? -12.805 -25.609 -12.469 1 98.19 206 CYS A CA 1
ATOM 1647 C C . CYS A 1 206 ? -12.297 -25.516 -11.031 1 98.19 206 CYS A C 1
ATOM 1649 O O . CYS A 1 206 ? -12.75 -26.25 -10.156 1 98.19 206 CYS A O 1
ATOM 1651 N N . LEU A 1 207 ? -11.422 -24.578 -10.789 1 98.75 207 LEU A N 1
ATOM 1652 C CA . LEU A 1 207 ? -10.82 -24.406 -9.469 1 98.75 207 LEU A CA 1
ATOM 1653 C C . LEU A 1 207 ? -11.875 -24 -8.438 1 98.75 207 LEU A C 1
ATOM 1655 O O . LEU A 1 207 ? -11.773 -24.375 -7.27 1 98.75 207 LEU A O 1
ATOM 1659 N N . THR A 1 208 ? -12.922 -23.234 -8.844 1 98.56 208 THR A N 1
ATOM 1660 C CA . THR A 1 208 ? -13.859 -22.641 -7.895 1 98.56 208 THR A CA 1
ATOM 1661 C C . THR A 1 208 ? -15.195 -23.375 -7.938 1 98.56 208 THR A C 1
ATOM 1663 O O . THR A 1 208 ? -16.125 -23 -7.219 1 98.56 208 THR A O 1
ATOM 1666 N N . ASN A 1 209 ? -15.289 -24.312 -8.766 1 97.75 209 ASN A N 1
ATOM 1667 C CA . ASN A 1 209 ? -16.531 -25.031 -8.992 1 97.75 209 ASN A CA 1
ATOM 1668 C C . ASN A 1 209 ? -17.641 -24.109 -9.461 1 97.75 209 ASN A C 1
ATOM 1670 O O . ASN A 1 209 ? -18.797 -24.234 -9.031 1 97.75 209 ASN A O 1
ATOM 1674 N N . GLY A 1 210 ? -17.219 -23.094 -10.203 1 97.38 210 GLY A N 1
ATOM 1675 C CA . GLY A 1 210 ? -18.172 -22.156 -10.789 1 97.38 210 GLY A CA 1
ATOM 1676 C C . GLY A 1 210 ? -18.844 -21.266 -9.758 1 97.38 210 GLY A C 1
ATOM 1677 O O . GLY A 1 210 ? -19.828 -20.609 -10.055 1 97.38 210 GLY A O 1
ATOM 1678 N N . LYS A 1 211 ? -18.375 -21.219 -8.602 1 96.81 211 LYS A N 1
ATOM 1679 C CA . LYS A 1 211 ? -19.016 -20.516 -7.484 1 96.81 211 LYS A CA 1
ATOM 1680 C C . LYS A 1 211 ? -19.188 -19.031 -7.797 1 96.81 211 LYS A C 1
ATOM 1682 O O . LYS A 1 211 ? -20.141 -18.391 -7.344 1 96.81 211 LYS A O 1
ATOM 1687 N N . TYR A 1 212 ? -18.281 -18.5 -8.531 1 97.62 212 TYR A N 1
ATOM 1688 C CA . TYR A 1 212 ? -18.266 -17.047 -8.711 1 97.62 212 TYR A CA 1
ATOM 1689 C C . TYR A 1 212 ? -18.594 -16.672 -10.148 1 97.62 212 TYR A C 1
ATOM 1691 O O . TYR A 1 212 ? -18.25 -15.578 -10.602 1 97.62 212 TYR A O 1
ATOM 1699 N N . LYS A 1 213 ? -19.203 -17.578 -10.758 1 93.62 213 LYS A N 1
ATOM 1700 C CA . LYS A 1 213 ? -19.656 -17.25 -12.109 1 93.62 213 LYS A CA 1
ATOM 1701 C C . LYS A 1 213 ? -20.578 -16.047 -12.102 1 93.62 213 LYS A C 1
ATOM 1703 O O . LYS A 1 213 ? -21.5 -15.961 -11.289 1 93.62 213 LYS A O 1
ATOM 1708 N N . GLU A 1 214 ? -20.344 -14.922 -12.766 1 91.81 214 GLU A N 1
ATOM 1709 C CA . GLU A 1 214 ? -21.156 -13.711 -12.891 1 91.81 214 GLU A CA 1
ATOM 1710 C C . GLU A 1 214 ? -21.078 -12.859 -11.625 1 91.81 214 GLU A C 1
ATOM 1712 O O . GLU A 1 214 ? -22.031 -12.156 -11.281 1 91.81 214 GLU A O 1
ATOM 1717 N N . SER A 1 215 ? -20.047 -13.039 -10.875 1 94.75 215 SER A N 1
ATOM 1718 C CA . SER A 1 215 ? -19.906 -12.305 -9.617 1 94.75 215 SER A CA 1
ATOM 1719 C C . SER A 1 215 ? -19.062 -11.039 -9.812 1 94.75 215 SER A C 1
ATOM 1721 O O . SER A 1 215 ? -18.875 -10.273 -8.867 1 94.75 215 SER A O 1
ATOM 1723 N N . LYS A 1 216 ? -18.641 -10.836 -11.016 1 92.75 216 LYS A N 1
ATOM 1724 C CA . LYS A 1 216 ? -17.766 -9.695 -11.242 1 92.75 216 LYS A CA 1
ATOM 1725 C C . LYS A 1 216 ? -18.406 -8.398 -10.75 1 92.75 216 LYS A C 1
ATOM 1727 O O . LYS A 1 216 ? -19.531 -8.086 -11.117 1 92.75 216 LYS A O 1
ATOM 1732 N N . GLY A 1 217 ? -17.719 -7.719 -9.867 1 93.81 217 GLY A N 1
ATOM 1733 C CA . GLY A 1 217 ? -18.156 -6.422 -9.367 1 93.81 217 GLY A CA 1
ATOM 1734 C C . GLY A 1 217 ? -19.109 -6.527 -8.195 1 93.81 217 GLY A C 1
ATOM 1735 O O . GLY A 1 217 ? -19.516 -5.512 -7.621 1 93.81 217 GLY A O 1
ATOM 1736 N N . SER A 1 218 ? -19.5 -7.734 -7.758 1 94.94 218 SER A N 1
ATOM 1737 C CA . SER A 1 218 ? -20.516 -7.918 -6.727 1 94.94 218 SER A CA 1
ATOM 1738 C C . SER A 1 218 ? -20.062 -7.344 -5.391 1 94.94 218 SER A C 1
ATOM 1740 O O . SER A 1 218 ? -20.875 -6.848 -4.609 1 94.94 218 SER A O 1
ATOM 1742 N N . ASN A 1 219 ? -18.797 -7.363 -5.109 1 96.31 219 ASN A N 1
ATOM 1743 C CA . ASN A 1 219 ? -18.312 -6.859 -3.834 1 96.31 219 ASN A CA 1
ATOM 1744 C C . ASN A 1 219 ? -17.516 -5.562 -4.008 1 96.31 219 ASN A C 1
ATOM 1746 O O . ASN A 1 219 ? -16.719 -5.195 -3.143 1 96.31 219 ASN A O 1
ATOM 1750 N N . ASP A 1 220 ? -17.719 -4.949 -5.156 1 97.62 220 ASP A N 1
ATOM 1751 C CA . ASP A 1 220 ? -17.094 -3.664 -5.449 1 97.62 220 ASP A CA 1
ATOM 1752 C C . ASP A 1 220 ? -17.594 -2.576 -4.504 1 97.62 220 ASP A C 1
ATOM 1754 O O . ASP A 1 220 ? -18.797 -2.449 -4.285 1 97.62 220 ASP A O 1
ATOM 1758 N N . THR A 1 221 ? -16.703 -1.79 -3.951 1 98.38 221 THR A N 1
ATOM 1759 C CA . THR A 1 221 ? -17.078 -0.755 -2.99 1 98.38 221 THR A CA 1
ATOM 1760 C C . THR A 1 221 ? -18.062 0.23 -3.604 1 98.38 221 THR A C 1
ATOM 1762 O O . THR A 1 221 ? -19.094 0.543 -3 1 98.38 221 THR A O 1
ATOM 1765 N N . LEU A 1 222 ? -17.766 0.695 -4.84 1 98.06 222 LEU A N 1
ATOM 1766 C CA . LEU A 1 222 ? -18.562 1.744 -5.461 1 98.06 222 LEU A CA 1
ATOM 1767 C C . LEU A 1 222 ? -19.906 1.198 -5.918 1 98.06 222 LEU A C 1
ATOM 1769 O O . LEU A 1 222 ? -20.875 1.95 -6.043 1 98.06 222 LEU A O 1
ATOM 1773 N N . ALA A 1 223 ? -19.984 -0.101 -6.145 1 97.06 223 ALA A N 1
ATOM 1774 C CA . ALA A 1 223 ? -21.25 -0.736 -6.523 1 97.06 223 ALA A CA 1
ATOM 1775 C C . ALA A 1 223 ? -22.141 -0.966 -5.305 1 97.06 223 ALA A C 1
ATOM 1777 O O . ALA A 1 223 ? -23.328 -1.218 -5.441 1 97.06 223 ALA A O 1
ATOM 1778 N N . ASN A 1 224 ? -21.578 -0.887 -4.121 1 97.75 224 ASN A N 1
ATOM 1779 C CA . ASN A 1 224 ? -22.328 -1.224 -2.918 1 97.75 224 ASN A CA 1
ATOM 1780 C C . ASN A 1 224 ? -22.422 -0.035 -1.965 1 97.75 224 ASN A C 1
ATOM 1782 O O . ASN A 1 224 ? -22.594 -0.214 -0.758 1 97.75 224 ASN A O 1
ATOM 1786 N N . LEU A 1 225 ? -22.359 1.155 -2.408 1 97.31 225 LEU A N 1
ATOM 1787 C CA . LEU A 1 225 ? -22.297 2.369 -1.6 1 97.31 225 LEU A CA 1
ATOM 1788 C C . LEU A 1 225 ? -23.531 2.494 -0.713 1 97.31 225 LEU A C 1
ATOM 1790 O O . LEU A 1 225 ? -23.422 2.805 0.475 1 97.31 225 LEU A O 1
ATOM 1794 N N . GLN A 1 226 ? -24.719 2.232 -1.293 1 96.44 226 GLN A N 1
ATOM 1795 C CA . GLN A 1 226 ? -25.953 2.4 -0.542 1 96.44 226 GLN A CA 1
ATOM 1796 C C . GLN A 1 226 ? -26.031 1.417 0.623 1 96.44 226 GLN A C 1
ATOM 1798 O O . GLN A 1 226 ? -26.344 1.806 1.75 1 96.44 226 GLN A O 1
ATOM 1803 N N . GLU A 1 227 ? -25.688 0.2 0.322 1 96.88 227 GLU A N 1
ATOM 1804 C CA . GLU A 1 227 ? -25.75 -0.83 1.355 1 96.88 227 GLU A CA 1
ATOM 1805 C C . GLU A 1 227 ? -24.688 -0.6 2.426 1 96.88 227 GLU A C 1
ATOM 1807 O O . GLU A 1 227 ? -24.938 -0.789 3.615 1 96.88 227 GLU A O 1
ATOM 1812 N N . LEU A 1 228 ? -23.562 -0.215 2.014 1 97.44 228 LEU A N 1
ATOM 1813 C CA . LEU A 1 228 ? -22.484 0.107 2.955 1 97.44 228 LEU A CA 1
ATOM 1814 C C . LEU A 1 228 ? -22.922 1.207 3.916 1 97.44 228 LEU A C 1
ATOM 1816 O O . LEU A 1 228 ? -22.766 1.074 5.133 1 97.44 228 LEU A O 1
ATOM 1820 N N . ASN A 1 229 ? -23.453 2.262 3.34 1 97 229 ASN A N 1
ATOM 1821 C CA . ASN A 1 229 ? -23.875 3.387 4.164 1 97 229 ASN A CA 1
ATOM 1822 C C . ASN A 1 229 ? -24.984 2.986 5.133 1 97 229 ASN A C 1
ATOM 1824 O O . ASN A 1 229 ? -24.969 3.381 6.301 1 97 229 ASN A O 1
ATOM 1828 N N . GLN A 1 230 ? -25.875 2.176 4.652 1 95.5 230 GLN A N 1
ATOM 1829 C CA . GLN A 1 230 ? -26.984 1.74 5.48 1 95.5 230 GLN A CA 1
ATOM 1830 C C . GLN A 1 230 ? -26.5 0.921 6.672 1 95.5 230 GLN A C 1
ATOM 1832 O O . GLN A 1 230 ? -26.875 1.195 7.816 1 95.5 230 GLN A O 1
ATOM 1837 N N . VAL A 1 231 ? -25.656 0.008 6.426 1 95.94 231 VAL A N 1
ATOM 1838 C CA . VAL A 1 231 ? -25.203 -0.899 7.473 1 95.94 231 VAL A CA 1
ATOM 1839 C C . VAL A 1 231 ? -24.359 -0.133 8.492 1 95.94 231 VAL A C 1
ATOM 1841 O O . VAL A 1 231 ? -24.484 -0.338 9.695 1 95.94 231 VAL A O 1
ATOM 1844 N N . CYS A 1 232 ? -23.578 0.755 8.023 1 94.38 232 CYS A N 1
ATOM 1845 C CA . CYS A 1 232 ? -22.688 1.471 8.93 1 94.38 232 CYS A CA 1
ATOM 1846 C C . CYS A 1 232 ? -23.422 2.572 9.672 1 94.38 232 CYS A C 1
ATOM 1848 O O . CYS A 1 232 ? -23.109 2.863 10.828 1 94.38 232 CYS A O 1
ATOM 1850 N N . ALA A 1 233 ? -24.375 3.178 9.016 1 94.38 233 ALA A N 1
ATOM 1851 C CA . ALA A 1 233 ? -25.234 4.148 9.703 1 94.38 233 ALA A CA 1
ATOM 1852 C C . ALA A 1 233 ? -25.984 3.496 10.852 1 94.38 233 ALA A C 1
ATOM 1854 O O . ALA A 1 233 ? -26.109 4.07 11.938 1 94.38 233 ALA A O 1
ATOM 1855 N N . SER A 1 234 ? -26.484 2.326 10.555 1 93 234 SER A N 1
ATOM 1856 C CA . SER A 1 234 ? -27.188 1.58 11.586 1 93 234 SER A CA 1
ATOM 1857 C C . SER A 1 234 ? -26.281 1.237 12.75 1 93 234 SER A C 1
ATOM 1859 O O . SER A 1 234 ? -26.656 1.422 13.914 1 93 234 SER A O 1
ATOM 1861 N N . ALA A 1 235 ? -25.125 0.786 12.375 1 91.19 235 ALA A N 1
ATOM 1862 C CA . ALA A 1 235 ? -24.172 0.456 13.422 1 91.19 235 ALA A CA 1
ATOM 1863 C C . ALA A 1 235 ? -23.797 1.691 14.234 1 91.19 235 ALA A C 1
ATOM 1865 O O . ALA A 1 235 ? -23.672 1.623 15.461 1 91.19 235 ALA A O 1
ATOM 1866 N N . TYR A 1 236 ? -23.609 2.779 13.617 1 90.81 236 TYR A N 1
ATOM 1867 C CA . TYR A 1 236 ? -23.266 4.043 14.258 1 90.81 236 TYR A CA 1
ATOM 1868 C C . TYR A 1 236 ? -24.375 4.492 15.203 1 90.81 236 TYR A C 1
ATOM 1870 O O . TYR A 1 236 ? -24.109 4.914 16.328 1 90.81 236 TYR A O 1
ATOM 1878 N N . SER A 1 237 ? -25.547 4.375 14.734 1 89.94 237 SER A N 1
ATOM 1879 C CA . SER A 1 237 ? -26.703 4.789 15.531 1 89.94 237 SER A CA 1
ATOM 1880 C C . SER A 1 237 ? -26.844 3.93 16.781 1 89.94 237 SER A C 1
ATOM 1882 O O . SER A 1 237 ? -27.156 4.438 17.859 1 89.94 237 SER A O 1
ATOM 1884 N N . GLN A 1 238 ? -26.641 2.738 16.594 1 87.38 238 GLN A N 1
ATOM 1885 C CA . GLN A 1 238 ? -26.75 1.819 17.734 1 87.38 238 GLN A CA 1
ATOM 1886 C C . GLN A 1 238 ? -25.703 2.133 18.797 1 87.38 238 GLN A C 1
ATOM 1888 O O . GLN A 1 238 ? -25.984 2.074 19.984 1 87.38 238 GLN A O 1
ATOM 1893 N N . LYS A 1 239 ? -24.609 2.506 18.391 1 84.12 239 LYS A N 1
ATOM 1894 C CA . LYS A 1 239 ? -23.5 2.766 19.312 1 84.12 239 LYS A CA 1
ATOM 1895 C C . LYS A 1 239 ? -23.641 4.152 19.938 1 84.12 239 LYS A C 1
ATOM 1897 O O . LYS A 1 239 ? -23.406 4.32 21.141 1 84.12 239 LYS A O 1
ATOM 1902 N N . SER A 1 240 ? -23.938 5.133 19.125 1 83.38 240 SER A N 1
ATOM 1903 C CA . SER A 1 240 ? -23.953 6.516 19.594 1 83.38 240 SER A CA 1
ATOM 1904 C C . SER A 1 240 ? -25.281 6.852 20.266 1 83.38 240 SER A C 1
ATOM 1906 O O . SER A 1 240 ? -25.375 7.828 21.016 1 83.38 240 SER A O 1
ATOM 1908 N N . GLY A 1 241 ? -26.266 6.102 19.984 1 77.38 241 GLY A N 1
ATOM 1909 C CA . GLY A 1 241 ? -27.594 6.43 20.469 1 77.38 241 GLY A CA 1
ATOM 1910 C C . GLY A 1 241 ? -28.25 7.562 19.703 1 77.38 241 GLY A C 1
ATOM 1911 O O . GLY A 1 241 ? -29.359 7.984 20.031 1 77.38 241 GLY A O 1
ATOM 1912 N N . GLU A 1 242 ? -27.484 8.141 18.703 1 73.44 242 GLU A N 1
ATOM 1913 C CA . GLU A 1 242 ? -28 9.234 17.906 1 73.44 242 GLU A CA 1
ATOM 1914 C C . GLU A 1 242 ? -28.594 8.727 16.594 1 73.44 242 GLU A C 1
ATOM 1916 O O . GLU A 1 242 ? -28 7.887 15.914 1 73.44 242 GLU A O 1
ATOM 1921 N N . PRO A 1 243 ? -29.875 9.18 16.266 1 69.12 243 PRO A N 1
ATOM 1922 C CA . PRO A 1 243 ? -30.469 8.742 14.992 1 69.12 243 PRO A CA 1
ATOM 1923 C C . PRO A 1 243 ? -29.734 9.289 13.773 1 69.12 243 PRO A C 1
ATOM 1925 O O . PRO A 1 243 ? -29.188 10.398 13.828 1 69.12 243 PRO A O 1
ATOM 1928 N N . VAL A 1 244 ? -29.406 8.461 12.758 1 69.69 244 VAL A N 1
ATOM 1929 C CA . VAL A 1 244 ? -28.797 8.891 11.508 1 69.69 244 VAL A CA 1
ATOM 1930 C C . VAL A 1 244 ? -29.828 8.844 10.383 1 69.69 244 VAL A C 1
ATOM 1932 O O . VAL A 1 244 ? -30.625 7.902 10.305 1 69.69 244 VAL A O 1
ATOM 1935 N N . A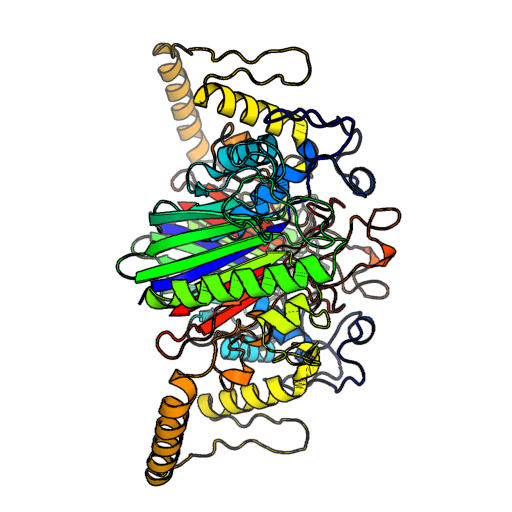RG A 1 245 ? -30.062 9.938 9.602 1 59.28 245 ARG A N 1
ATOM 1936 C CA . ARG A 1 245 ? -31 9.992 8.484 1 59.28 245 ARG A CA 1
ATOM 1937 C C . ARG A 1 245 ? -30.438 9.25 7.273 1 59.28 245 ARG A C 1
ATOM 1939 O O . ARG A 1 245 ? -29.344 9.562 6.801 1 59.28 245 ARG A O 1
ATOM 1946 N N . THR A 1 246 ? -30.922 8.039 6.977 1 57.53 246 THR A N 1
ATOM 1947 C CA . THR A 1 246 ? -30.516 7.352 5.758 1 57.53 246 THR A CA 1
ATOM 1948 C C . THR A 1 246 ? -31.484 7.633 4.621 1 57.53 246 THR A C 1
ATOM 1950 O O . THR A 1 246 ? -32.5 8.328 4.816 1 57.53 246 THR A O 1
ATOM 1953 N N . GLN A 1 247 ? -31.312 7.301 3.293 1 47.84 247 GLN A N 1
ATOM 1954 C CA . GLN A 1 247 ? -32.062 7.676 2.102 1 47.84 247 GLN A CA 1
ATOM 1955 C C . GLN A 1 247 ? -33.562 7.836 2.418 1 47.84 247 GLN A C 1
ATOM 1957 O O . GLN A 1 247 ? -34.156 8.836 2.047 1 47.84 247 GLN A O 1
ATOM 1962 N N . GLU A 1 248 ? -34.375 6.742 2.18 1 42.34 248 GLU A N 1
ATOM 1963 C CA . GLU A 1 248 ? -35.812 6.883 2.033 1 42.34 248 GLU A CA 1
ATOM 1964 C C . GLU A 1 248 ? -36.469 7.281 3.354 1 42.34 248 GLU A C 1
ATOM 1966 O O . GLU A 1 248 ? -37.5 6.75 3.719 1 42.34 248 GLU A O 1
ATOM 1971 N N . GLY A 1 249 ? -36.062 8.297 4.02 1 44.28 249 GLY A N 1
ATOM 1972 C CA . GLY A 1 249 ? -36.844 8.812 5.129 1 44.28 249 GLY A CA 1
ATOM 1973 C C . GLY A 1 249 ? -36.812 7.918 6.352 1 44.28 249 GLY A C 1
ATOM 1974 O O . GLY A 1 249 ? -37.594 8.102 7.285 1 44.28 249 GLY A O 1
ATOM 1975 N N . HIS A 1 250 ? -36.125 6.77 6.227 1 43.25 250 HIS A N 1
ATOM 1976 C CA . HIS A 1 250 ? -36.25 5.863 7.359 1 43.25 250 HIS A CA 1
ATOM 1977 C C . HIS A 1 250 ? -35.219 6.176 8.43 1 43.25 250 HIS A C 1
ATOM 1979 O O . HIS A 1 250 ? -34.031 6.371 8.117 1 43.25 250 HIS A O 1
ATOM 1985 N N . ILE A 1 251 ? -35.594 6.777 9.453 1 45.91 251 ILE A N 1
ATOM 1986 C CA . ILE A 1 251 ? -34.844 6.977 10.68 1 45.91 251 ILE A CA 1
ATOM 1987 C C . ILE A 1 251 ? -34.5 5.625 11.32 1 45.91 251 ILE A C 1
ATOM 1989 O O . ILE A 1 251 ? -35.406 4.816 11.555 1 45.91 251 ILE A O 1
ATOM 1993 N N . THR A 1 252 ? -33.344 5.109 11.164 1 47.09 252 THR A N 1
ATOM 1994 C CA . THR A 1 252 ? -33 3.912 11.914 1 47.09 252 THR A CA 1
ATOM 1995 C C . THR A 1 252 ? -32.906 4.215 13.406 1 47.09 252 THR A C 1
ATOM 1997 O O . THR A 1 252 ? -32.125 5.074 13.82 1 47.09 252 THR A O 1
ATOM 2000 N N . LEU A 1 253 ? -33.969 3.906 14.07 1 43.34 253 LEU A N 1
ATOM 2001 C CA . LEU A 1 253 ? -34.031 4.031 15.523 1 43.34 253 LEU A CA 1
ATOM 2002 C C . LEU A 1 253 ? -33.25 2.908 16.188 1 43.34 253 LEU A C 1
ATOM 2004 O O . LEU A 1 253 ? -33.156 1.804 15.656 1 43.34 253 LEU A O 1
ATOM 2008 N N . PRO A 1 254 ? -32.562 3.236 17.156 1 43.25 254 PRO A N 1
ATOM 2009 C CA . PRO A 1 254 ? -31.859 2.203 17.938 1 43.25 254 PRO A CA 1
ATOM 2010 C C . PRO A 1 254 ? -32.781 1.054 18.344 1 43.25 254 PRO A C 1
ATOM 2012 O O . PRO A 1 254 ? -33.844 1.287 18.922 1 43.25 254 PRO A O 1
ATOM 2015 N N . THR A 1 255 ? -33.062 0.137 17.453 1 38.44 255 THR A N 1
ATOM 2016 C CA . THR A 1 255 ? -33.969 -0.931 17.891 1 38.44 255 THR A CA 1
ATOM 2017 C C . THR A 1 255 ? -33.312 -1.77 18.984 1 38.44 255 THR A C 1
ATOM 2019 O O . THR A 1 255 ? -32.125 -2.145 18.875 1 38.44 255 THR A O 1
ATOM 2022 N N . HIS A 1 256 ? -33.781 -1.673 20.156 1 35.03 256 HIS A N 1
ATOM 2023 C CA . HIS A 1 256 ? -33.5 -2.621 21.234 1 35.03 256 HIS A CA 1
ATOM 2024 C C . HIS A 1 256 ? -33.844 -4.051 20.797 1 35.03 256 HIS A C 1
ATOM 2026 O O . HIS A 1 256 ? -35 -4.375 20.531 1 35.03 256 HIS A O 1
ATOM 2032 N N . ARG A 1 257 ? -33.094 -4.574 20.062 1 31.34 257 ARG A N 1
ATOM 2033 C CA . ARG A 1 257 ? -33.438 -5.941 19.688 1 31.34 257 ARG A CA 1
ATOM 2034 C C . ARG A 1 257 ? -33.406 -6.863 20.906 1 31.34 257 ARG A C 1
ATOM 2036 O O . ARG A 1 257 ? -32.375 -6.992 21.562 1 31.34 257 ARG A O 1
ATOM 2043 N N . VAL A 1 258 ? -34.531 -7.215 21.344 1 30.2 258 VAL A N 1
ATOM 2044 C CA . VAL A 1 258 ? -34.719 -8.344 22.25 1 30.2 258 VAL A CA 1
ATOM 2045 C C . VAL A 1 258 ? -34.438 -9.648 21.516 1 30.2 258 VAL A C 1
ATOM 2047 O O . VAL A 1 258 ? -35.125 -9.977 20.547 1 30.2 258 VAL A O 1
ATOM 2050 N N . ILE A 1 259 ? -33.25 -10.055 21.562 1 29.33 259 ILE A N 1
ATOM 2051 C CA . ILE A 1 259 ? -32.938 -11.359 21 1 29.33 259 ILE A CA 1
ATOM 2052 C C . ILE A 1 259 ? -33.688 -12.461 21.766 1 29.33 259 ILE A C 1
ATOM 2054 O O . ILE A 1 259 ? -33.531 -12.602 22.969 1 29.33 259 ILE A O 1
ATOM 2058 N N . ARG A 1 260 ? -34.781 -12.898 21.141 1 28.42 260 ARG A N 1
ATOM 2059 C CA . ARG A 1 260 ? -35.469 -14.055 21.719 1 28.42 260 ARG A CA 1
ATOM 2060 C C . ARG A 1 260 ? -34.656 -15.328 21.516 1 28.42 260 ARG A C 1
ATOM 2062 O O . ARG A 1 260 ? -34.156 -15.57 20.422 1 28.42 260 ARG A O 1
ATOM 2069 N N . PRO A 1 261 ? -34.406 -16.172 22.484 1 33.66 261 PRO A N 1
ATOM 2070 C CA . PRO A 1 261 ? -33.594 -17.359 22.656 1 33.66 261 PRO A CA 1
ATOM 2071 C C . PRO A 1 261 ? -33.906 -18.453 21.641 1 33.66 261 PRO A C 1
ATOM 2073 O O . PRO A 1 261 ? -33.094 -19.328 21.359 1 33.66 261 PRO A O 1
ATOM 2076 N N . GLY A 1 262 ? -35.156 -18.453 21.156 1 36.34 262 GLY A N 1
ATOM 2077 C CA . GLY A 1 262 ? -35.625 -19.688 20.578 1 36.34 262 GLY A CA 1
ATOM 2078 C C . GLY A 1 262 ? -35.031 -19.984 19.219 1 36.34 262 GLY A C 1
ATOM 2079 O O . GLY A 1 262 ? -35.125 -21.125 18.734 1 36.34 262 GLY A O 1
ATOM 2080 N N . GLN A 1 263 ? -34.875 -18.938 18.375 1 35.03 263 GLN A N 1
ATOM 2081 C CA . GLN A 1 263 ? -34.562 -19.203 16.969 1 35.03 263 GLN A CA 1
ATOM 2082 C C . GLN A 1 263 ? -33.094 -19.641 16.797 1 35.03 263 GLN A C 1
ATOM 2084 O O . GLN A 1 263 ? -32.688 -19.953 15.695 1 35.03 263 GLN A O 1
ATOM 2089 N N . ILE A 1 264 ? -32.375 -19.578 17.875 1 35.84 264 ILE A N 1
ATOM 2090 C CA . ILE A 1 264 ? -30.984 -20.031 17.828 1 35.84 264 ILE A CA 1
ATOM 2091 C C . ILE A 1 264 ? -30.938 -21.531 17.625 1 35.84 264 ILE A C 1
ATOM 2093 O O . ILE A 1 264 ? -30.141 -22.031 16.828 1 35.84 264 ILE A O 1
ATOM 2097 N N . LEU A 1 265 ? -31.938 -22.188 18.172 1 39.16 265 LEU A N 1
ATOM 2098 C CA . LEU A 1 265 ? -31.828 -23.641 18.156 1 39.16 265 LEU A CA 1
ATOM 2099 C C . LEU A 1 265 ? -32.031 -24.188 16.75 1 39.16 265 LEU A C 1
ATOM 2101 O O . LEU A 1 265 ? -31.375 -25.141 16.344 1 39.16 265 LEU A O 1
ATOM 2105 N N . ALA A 1 266 ? -32.969 -23.562 16.047 1 41.28 266 ALA A N 1
ATOM 2106 C CA . ALA A 1 266 ? -33.281 -24.094 14.719 1 41.28 266 ALA A CA 1
ATOM 2107 C C . ALA A 1 266 ? -32.125 -23.844 13.734 1 41.28 266 ALA A C 1
ATOM 2109 O O . ALA A 1 266 ? -31.859 -24.688 12.867 1 41.28 266 ALA A O 1
ATOM 2110 N N . ASN A 1 267 ? -31.469 -22.719 13.93 1 40 267 ASN A N 1
ATOM 2111 C CA . ASN A 1 267 ? -30.375 -22.438 13.008 1 40 267 ASN A CA 1
ATOM 2112 C C . ASN A 1 267 ? -29.172 -23.344 13.266 1 40 267 ASN A C 1
ATOM 2114 O O . ASN A 1 267 ? -28.391 -23.641 12.352 1 40 267 ASN A O 1
ATOM 2118 N N . LEU A 1 268 ? -29.125 -23.828 14.484 1 44.56 268 LEU A N 1
ATOM 2119 C CA . LEU A 1 268 ? -28.047 -24.75 14.844 1 44.56 268 LEU A CA 1
ATOM 2120 C C . LEU A 1 268 ? -28.25 -26.109 14.195 1 44.56 268 LEU A C 1
ATOM 2122 O O . LEU A 1 268 ? -27.312 -26.734 13.703 1 44.56 268 LEU A O 1
ATOM 2126 N N . ASN A 1 269 ? -29.531 -26.516 14.258 1 45.31 269 ASN A N 1
ATOM 2127 C CA . ASN A 1 269 ? -29.781 -27.844 13.703 1 45.31 269 ASN A CA 1
ATOM 2128 C C . ASN A 1 269 ? -29.562 -27.875 12.195 1 45.31 269 ASN A C 1
ATOM 2130 O O . ASN A 1 269 ? -29.109 -28.875 11.648 1 45.31 269 ASN A O 1
ATOM 2134 N N . LYS A 1 270 ? -30.016 -26.859 11.586 1 45.81 270 LYS A N 1
ATOM 2135 C CA . LYS A 1 270 ? -29.797 -26.781 10.141 1 45.81 270 LYS A CA 1
ATOM 2136 C C . LYS A 1 270 ? -28.312 -26.625 9.828 1 45.81 270 LYS A C 1
ATOM 2138 O O . LYS A 1 270 ? -27.844 -27.109 8.789 1 45.81 270 LYS A O 1
ATOM 2143 N N . GLN A 1 271 ? -27.594 -26.031 10.812 1 46.16 271 GLN A N 1
ATOM 2144 C CA . GLN A 1 271 ? -26.156 -25.938 10.617 1 46.16 271 GLN A CA 1
ATOM 2145 C C . GLN A 1 271 ? -25.5 -27.312 10.727 1 46.16 271 GLN A C 1
ATOM 2147 O O . GLN A 1 271 ? -24.562 -27.625 9.992 1 46.16 271 GLN A O 1
ATOM 2152 N N . LYS A 1 272 ? -26.094 -28.078 11.562 1 49.44 272 LYS A N 1
ATOM 2153 C CA . LYS A 1 272 ? -25.547 -29.406 11.789 1 49.44 272 LYS A CA 1
ATOM 2154 C C . LYS A 1 272 ? -25.828 -30.312 10.594 1 49.44 272 LYS A C 1
ATOM 2156 O O . LYS A 1 272 ? -24.969 -31.125 10.203 1 49.44 272 LYS A O 1
ATOM 2161 N N . GLU A 1 273 ? -27.031 -30.312 10.211 1 45 273 GLU A N 1
ATOM 2162 C CA . GLU A 1 273 ? -27.359 -31.203 9.102 1 45 273 GLU A CA 1
ATOM 2163 C C . GLU A 1 273 ? -26.594 -30.844 7.84 1 45 273 GLU A C 1
ATOM 2165 O O . GLU A 1 273 ? -26.156 -31.719 7.094 1 45 273 GLU A O 1
ATOM 2170 N N . GLN A 1 274 ? -26.453 -29.531 7.512 1 44.78 274 GLN A N 1
ATOM 2171 C CA . GLN A 1 274 ? -25.656 -29.094 6.367 1 44.78 274 GLN A CA 1
ATOM 2172 C C . GLN A 1 274 ? -24.188 -29.438 6.562 1 44.78 274 GLN A C 1
ATOM 2174 O O . GLN A 1 274 ? -23.469 -29.703 5.594 1 44.78 274 GLN A O 1
ATOM 2179 N N . GLN A 1 275 ? -23.734 -29.484 7.742 1 46.22 275 GLN A N 1
ATOM 2180 C CA . GLN A 1 275 ? -22.359 -29.891 8.023 1 46.22 275 GLN A CA 1
ATOM 2181 C C . GLN A 1 275 ? -22.141 -31.359 7.664 1 46.22 275 GLN A C 1
ATOM 2183 O O . GLN A 1 275 ? -21.078 -31.734 7.16 1 46.22 275 GLN A O 1
ATOM 2188 N N . GLN A 1 276 ? -23.016 -32.188 8.039 1 45.94 276 GLN A N 1
ATOM 2189 C CA . GLN A 1 276 ? -22.828 -33.625 7.773 1 45.94 276 GLN A CA 1
ATOM 2190 C C . GLN A 1 276 ? -22.797 -33.906 6.273 1 45.94 276 GLN A C 1
ATOM 2192 O O . GLN A 1 276 ? -22.031 -34.75 5.812 1 45.94 276 GLN A O 1
ATOM 2197 N N . GLN A 1 277 ? -23.734 -33.469 5.48 1 45.19 277 GLN A N 1
ATOM 2198 C CA . GLN A 1 277 ? -23.734 -33.688 4.039 1 45.19 277 GLN A CA 1
ATOM 2199 C C . GLN A 1 277 ? -22.531 -33 3.381 1 45.19 277 GLN A C 1
ATOM 2201 O O . GLN A 1 277 ? -22.078 -33.438 2.32 1 45.19 277 GLN A O 1
ATOM 2206 N N . ASP A 1 278 ? -21.969 -31.891 3.781 1 48.5 278 ASP A N 1
ATOM 2207 C CA . ASP A 1 278 ? -20.859 -31.094 3.264 1 48.5 278 ASP A CA 1
ATOM 2208 C C . ASP A 1 278 ? -19.531 -31.828 3.467 1 48.5 278 ASP A C 1
ATOM 2210 O O . ASP A 1 278 ? -18.516 -31.469 2.871 1 48.5 278 ASP A O 1
ATOM 2214 N N . GLU A 1 279 ? -19.453 -32.75 4.348 1 50.53 279 GLU A N 1
ATOM 2215 C CA . GLU A 1 279 ? -18.203 -33.5 4.559 1 50.53 279 GLU A CA 1
ATOM 2216 C C . GLU A 1 279 ? -17.781 -34.25 3.301 1 50.53 279 GLU A C 1
ATOM 2218 O O . GLU A 1 279 ? -16.594 -34.531 3.121 1 50.53 279 GLU A O 1
ATOM 2223 N N . GLN A 1 280 ? -18.719 -34.781 2.494 1 53.94 280 GLN A N 1
ATOM 2224 C CA . GLN A 1 280 ? -18.328 -35.656 1.401 1 53.94 280 GLN A CA 1
ATOM 2225 C C . GLN A 1 280 ? -18.141 -34.875 0.101 1 53.94 280 GLN A C 1
ATOM 2227 O O . GLN A 1 280 ? -17.688 -35.406 -0.901 1 53.94 280 GLN A O 1
ATOM 2232 N N . SER A 1 281 ? -18.578 -33.656 0.01 1 61.88 281 SER A N 1
ATOM 2233 C CA . SER A 1 281 ? -18.5 -32.969 -1.274 1 61.88 281 SER A CA 1
ATOM 2234 C C . SER A 1 281 ? -17.094 -32.438 -1.54 1 61.88 281 SER A C 1
ATOM 2236 O O . SER A 1 281 ? -16.359 -32.094 -0.606 1 61.88 281 SER A O 1
ATOM 2238 N N . PRO A 1 282 ? -16.609 -32.625 -2.867 1 76.69 282 PRO A N 1
ATOM 2239 C CA . PRO A 1 282 ? -15.242 -32.188 -3.193 1 76.69 282 PRO A CA 1
ATOM 2240 C C . PRO A 1 282 ? -14.977 -30.734 -2.844 1 76.69 282 PRO A C 1
ATOM 2242 O O . PRO A 1 282 ? -15.844 -29.891 -3.041 1 76.69 282 PRO A O 1
ATOM 2245 N N . LYS A 1 283 ? -13.852 -30.547 -2.232 1 90.75 283 LYS A N 1
ATOM 2246 C CA . LYS A 1 283 ? -13.383 -29.219 -1.82 1 90.75 283 LYS A CA 1
ATOM 2247 C C . LYS A 1 283 ? -12.875 -28.422 -3.014 1 90.75 283 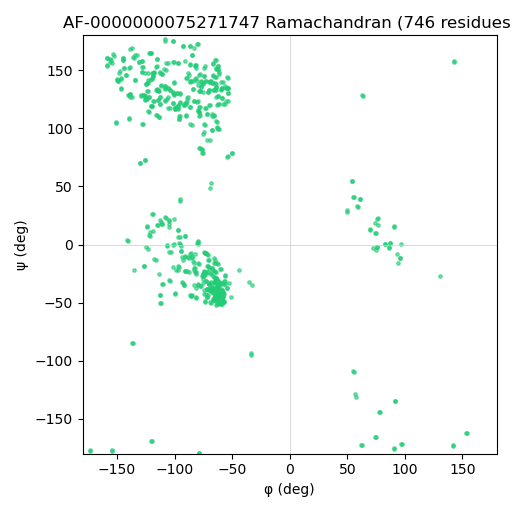LYS A C 1
ATOM 2249 O O . LYS A 1 283 ? -12.203 -28.969 -3.895 1 90.75 283 LYS A O 1
ATOM 2254 N N . TYR A 1 284 ? -13.312 -27.203 -3.154 1 97.75 284 TYR A N 1
ATOM 2255 C CA . TYR A 1 284 ? -12.859 -26.297 -4.207 1 97.75 284 TYR A CA 1
ATOM 2256 C C . TYR A 1 284 ? -12.234 -25.047 -3.617 1 97.75 284 TYR A C 1
ATOM 2258 O O . TYR A 1 284 ? -12.344 -24.797 -2.414 1 97.75 284 TYR A O 1
ATOM 2266 N N . PHE A 1 285 ? -11.539 -24.328 -4.41 1 98.75 285 PHE A N 1
ATOM 2267 C CA . PHE A 1 285 ? -10.898 -23.109 -3.957 1 98.75 285 PHE A CA 1
ATOM 2268 C C . PHE A 1 285 ? -11.906 -21.969 -3.887 1 98.75 285 PHE A C 1
ATOM 2270 O O . PHE A 1 285 ? -12.852 -21.906 -4.684 1 98.75 285 PHE A O 1
ATOM 2277 N N . LEU A 1 286 ? -11.68 -21.125 -2.924 1 98.56 286 LEU A N 1
ATOM 2278 C CA . LEU A 1 286 ? -12.43 -19.875 -2.762 1 98.56 286 LEU A CA 1
ATOM 2279 C C . LEU A 1 286 ? -11.586 -18.672 -3.172 1 98.56 286 LEU A C 1
ATOM 2281 O O . LEU A 1 286 ? -10.398 -18.609 -2.844 1 98.56 286 LEU A O 1
ATOM 2285 N N . ASP A 1 287 ? -12.141 -17.781 -3.91 1 98.69 287 ASP A N 1
ATOM 2286 C CA . ASP A 1 287 ? -11.461 -16.562 -4.34 1 98.69 287 ASP A CA 1
ATOM 2287 C C . ASP A 1 287 ? -11.43 -15.523 -3.217 1 98.69 287 ASP A C 1
ATOM 2289 O O . ASP A 1 287 ? -12.461 -14.969 -2.85 1 98.69 287 ASP A O 1
ATOM 2293 N N . ALA A 1 288 ? -10.234 -15.203 -2.705 1 98.81 288 ALA A N 1
ATOM 2294 C CA . ALA A 1 288 ? -10.086 -14.297 -1.572 1 98.81 288 ALA A CA 1
ATOM 2295 C C . ALA A 1 288 ? -10.734 -12.945 -1.867 1 98.81 288 ALA A C 1
ATOM 2297 O O . ALA A 1 288 ? -11.258 -12.289 -0.962 1 98.81 288 ALA A O 1
ATOM 2298 N N . HIS A 1 289 ? -10.711 -12.562 -3.121 1 98.38 289 HIS A N 1
ATOM 2299 C CA . HIS A 1 289 ? -11.328 -11.312 -3.545 1 98.38 289 HIS A CA 1
ATOM 2300 C C . HIS A 1 289 ? -12.812 -11.281 -3.186 1 98.38 289 HIS A C 1
ATOM 2302 O O . HIS A 1 289 ? -13.289 -10.305 -2.6 1 98.38 289 HIS A O 1
ATOM 2308 N N . TYR A 1 290 ? -13.516 -12.32 -3.432 1 98.19 290 TYR A N 1
ATOM 2309 C CA . TYR A 1 290 ? -14.953 -12.375 -3.223 1 98.19 290 TYR A CA 1
ATOM 2310 C C . TYR A 1 290 ? -15.289 -12.797 -1.798 1 98.19 290 TYR A C 1
ATOM 2312 O O . TYR A 1 290 ? -16.359 -12.477 -1.278 1 98.19 290 TYR A O 1
ATOM 2320 N N . GLU A 1 291 ? -14.336 -13.508 -1.15 1 98.12 291 GLU A N 1
ATOM 2321 C CA . GLU A 1 291 ? -14.594 -14.062 0.177 1 98.12 291 GLU A CA 1
ATOM 2322 C C . GLU A 1 291 ? -14.18 -13.078 1.271 1 98.12 291 GLU A C 1
ATOM 2324 O O . GLU A 1 291 ? -14.211 -13.414 2.457 1 98.12 291 GLU A O 1
ATOM 2329 N N . LEU A 1 292 ? -13.812 -11.867 0.884 1 98.5 292 LEU A N 1
ATOM 2330 C CA . LEU A 1 292 ? -13.43 -10.828 1.832 1 98.5 292 LEU A CA 1
ATOM 2331 C C . LEU A 1 292 ? -14.516 -10.625 2.887 1 98.5 292 LEU A C 1
ATOM 2333 O O . LEU A 1 292 ? -15.695 -10.508 2.553 1 98.5 292 LEU A O 1
ATOM 2337 N N . THR A 1 293 ? -14.078 -10.625 4.188 1 97.62 293 THR A N 1
ATOM 2338 C CA . THR A 1 293 ? -14.977 -10.195 5.254 1 97.62 293 THR A CA 1
ATOM 2339 C C . THR A 1 293 ? -15.102 -8.672 5.277 1 97.62 293 THR A C 1
ATOM 2341 O O . THR A 1 293 ? -14.453 -8.008 6.082 1 97.62 293 THR A O 1
ATOM 2344 N N . SER A 1 294 ? -15.938 -8.188 4.422 1 97.19 294 SER A N 1
ATOM 2345 C CA . SER A 1 294 ? -16.125 -6.754 4.266 1 97.19 294 SER A CA 1
ATOM 2346 C C . SER A 1 294 ? -17.031 -6.195 5.367 1 97.19 294 SER A C 1
ATOM 2348 O O . SER A 1 294 ? -17.609 -6.953 6.148 1 97.19 294 SER A O 1
ATOM 2350 N N . ARG A 1 295 ? -17.109 -4.871 5.379 1 96.12 295 ARG A N 1
ATOM 2351 C CA . ARG A 1 295 ? -18.016 -4.168 6.289 1 96.12 295 ARG A CA 1
ATOM 2352 C C . ARG A 1 295 ? -19.453 -4.625 6.102 1 96.12 295 ARG A C 1
ATOM 2354 O O . ARG A 1 295 ? -20.219 -4.688 7.066 1 96.12 295 ARG A O 1
ATOM 2361 N N . LEU A 1 296 ? -19.797 -4.945 4.93 1 95.94 296 LEU A N 1
ATOM 2362 C CA . LEU A 1 296 ? -21.141 -5.453 4.648 1 95.94 296 LEU A CA 1
ATOM 2363 C C . LEU A 1 296 ? -21.328 -6.836 5.258 1 95.94 296 LEU A C 1
ATOM 2365 O O . LEU A 1 296 ? -22.312 -7.074 5.973 1 95.94 296 LEU A O 1
ATOM 2369 N N . ALA A 1 297 ? -20.375 -7.68 4.977 1 94.38 297 ALA A N 1
ATOM 2370 C CA . ALA A 1 297 ? -20.453 -9.047 5.488 1 94.38 297 ALA A CA 1
ATOM 2371 C C . ALA A 1 297 ? -20.406 -9.062 7.012 1 94.38 297 ALA A C 1
ATOM 2373 O O . ALA A 1 297 ? -21.031 -9.922 7.648 1 94.38 297 ALA A O 1
ATOM 2374 N N . ALA A 1 298 ? -19.734 -8.094 7.574 1 95.06 298 ALA A N 1
ATOM 2375 C CA . ALA A 1 298 ? -19.547 -8.039 9.023 1 95.06 298 ALA A CA 1
ATOM 2376 C C . ALA A 1 298 ? -20.578 -7.125 9.672 1 95.06 298 ALA A C 1
ATOM 2378 O O . ALA A 1 298 ? -20.469 -6.785 10.852 1 95.06 298 ALA A O 1
ATOM 2379 N N . LYS A 1 299 ? -21.547 -6.625 8.945 1 93.31 299 LYS A N 1
ATOM 2380 C CA . LYS A 1 299 ? -22.672 -5.836 9.438 1 93.31 299 LYS A CA 1
ATOM 2381 C C . LYS A 1 299 ? -22.203 -4.551 10.109 1 93.31 299 LYS A C 1
ATOM 2383 O O . LYS A 1 299 ? -22.625 -4.227 11.219 1 93.31 299 LYS A O 1
ATOM 2388 N N . GLY A 1 300 ? -21.203 -3.982 9.508 1 92.94 300 GLY A N 1
ATOM 2389 C CA . GLY A 1 300 ? -20.75 -2.666 9.93 1 92.94 300 GLY A CA 1
ATOM 2390 C C . GLY A 1 300 ? -19.672 -2.717 11 1 92.94 300 GLY A C 1
ATOM 2391 O O . GLY A 1 300 ? -19.406 -1.716 11.672 1 92.94 300 GLY A O 1
ATOM 2392 N N . LYS A 1 301 ? -19.062 -3.857 11.195 1 92.31 301 LYS A N 1
ATOM 2393 C CA . LYS A 1 301 ? -18 -3.969 12.188 1 92.31 301 LYS A CA 1
ATOM 2394 C C . LYS A 1 301 ? -16.828 -3.062 11.844 1 92.31 301 LYS A C 1
ATOM 2396 O O . LYS A 1 301 ? -16.312 -3.113 10.727 1 92.31 301 LYS A O 1
ATOM 2401 N N . PRO A 1 302 ? -16.391 -2.238 12.797 1 92.62 302 PRO A N 1
ATOM 2402 C CA . PRO A 1 302 ? -15.227 -1.386 12.523 1 92.62 302 PRO A CA 1
ATOM 2403 C C . PRO A 1 302 ? -13.961 -2.188 12.234 1 92.62 302 PRO A C 1
ATOM 2405 O O . PRO A 1 302 ? -13.844 -3.336 12.672 1 92.62 302 PRO A O 1
ATOM 2408 N N . GLY A 1 303 ? -13.055 -1.594 11.477 1 93.75 303 GLY A N 1
ATOM 2409 C CA . GLY A 1 303 ? -11.781 -2.236 11.195 1 93.75 303 GLY A CA 1
ATOM 2410 C C . GLY A 1 303 ? -11.828 -3.16 9.992 1 93.75 303 GLY A C 1
ATOM 2411 O O . GLY A 1 303 ? -10.828 -3.793 9.648 1 93.75 303 GLY A O 1
ATOM 2412 N N . THR A 1 304 ? -12.969 -3.262 9.336 1 96.19 304 THR A N 1
ATOM 2413 C CA . THR A 1 304 ? -13.125 -4.066 8.133 1 96.19 304 THR A CA 1
ATOM 2414 C C . THR A 1 304 ? -13.078 -3.189 6.883 1 96.19 304 THR A C 1
ATOM 2416 O O . THR A 1 304 ? -13.383 -1.995 6.945 1 96.19 304 THR A O 1
ATOM 2419 N N . LEU A 1 305 ? -12.742 -3.779 5.777 1 98.31 305 LEU A N 1
ATOM 2420 C CA . LEU A 1 305 ? -12.703 -3.047 4.516 1 98.31 305 LEU A CA 1
ATOM 2421 C C . LEU A 1 305 ? -14.094 -2.951 3.904 1 98.31 305 LEU A C 1
ATOM 2423 O O . LEU A 1 305 ? -14.953 -3.803 4.156 1 98.31 305 LEU A O 1
ATOM 2427 N N . SER A 1 306 ? -14.312 -1.926 3.094 1 98.5 306 SER A N 1
ATOM 2428 C CA . SER A 1 306 ? -15.578 -1.756 2.385 1 98.5 306 SER A CA 1
ATOM 2429 C C . SER A 1 306 ? -15.719 -2.764 1.249 1 98.5 306 SER A C 1
ATOM 2431 O O . SER A 1 306 ? -16.828 -3.174 0.908 1 98.5 306 SER A O 1
ATOM 2433 N N . GLY A 1 307 ? -14.742 -3.133 0.696 1 98.44 307 GLY A N 1
ATOM 2434 C CA . GLY A 1 307 ? -14.531 -4.066 -0.399 1 98.44 307 GLY A CA 1
ATOM 2435 C C . GLY A 1 307 ? -13.062 -4.34 -0.674 1 98.44 307 GLY A C 1
ATOM 2436 O O . GLY A 1 307 ? -12.188 -3.885 0.068 1 98.44 307 GLY A O 1
ATOM 2437 N N . PRO A 1 308 ? -12.812 -5.148 -1.723 1 98.5 308 PRO A N 1
ATOM 2438 C CA . PRO A 1 308 ? -11.398 -5.309 -2.086 1 98.5 308 PRO A CA 1
ATOM 2439 C C . PRO A 1 308 ? -10.703 -3.977 -2.346 1 98.5 308 PRO A C 1
ATOM 2441 O O . PRO A 1 308 ? -11.281 -3.084 -2.973 1 98.5 308 PRO A O 1
ATOM 2444 N N . TYR A 1 309 ? -9.57 -3.855 -1.805 1 98.75 309 TYR A N 1
ATOM 2445 C CA . TYR A 1 309 ? -8.836 -2.598 -1.885 1 98.75 309 TYR A CA 1
ATOM 2446 C C . TYR A 1 309 ? -8.102 -2.48 -3.213 1 98.75 309 TYR A C 1
ATOM 2448 O O . TYR A 1 309 ? -7.531 -3.459 -3.703 1 98.75 309 TYR A O 1
ATOM 2456 N N . GLY A 1 310 ? -8.062 -1.308 -3.725 1 98.38 310 GLY A N 1
ATOM 2457 C CA . GLY A 1 310 ? -7.172 -0.978 -4.824 1 98.38 310 GLY A CA 1
ATOM 2458 C C . GLY A 1 310 ? -7.805 -1.166 -6.188 1 98.38 310 GLY A C 1
ATOM 2459 O O . GLY A 1 310 ? -8.906 -0.679 -6.438 1 98.38 310 GLY A O 1
ATOM 2460 N N . PHE A 1 311 ? -7.125 -1.767 -7.098 1 98.44 311 PHE A N 1
ATOM 2461 C CA . PHE A 1 311 ? -7.512 -1.903 -8.5 1 98.44 311 PHE A CA 1
ATOM 2462 C C . PHE A 1 311 ? -8.43 -3.104 -8.688 1 98.44 311 PHE A C 1
ATOM 2464 O O . PHE A 1 311 ? -8.516 -3.975 -7.824 1 98.44 311 PHE A O 1
ATOM 2471 N N . ARG A 1 312 ? -9.109 -3.121 -9.797 1 98 312 ARG A N 1
ATOM 2472 C CA . ARG A 1 312 ? -10.055 -4.188 -10.125 1 98 312 ARG A CA 1
ATOM 2473 C C . ARG A 1 312 ? -9.383 -5.289 -10.938 1 98 312 ARG A C 1
ATOM 2475 O O . ARG A 1 312 ? -9.758 -6.457 -10.836 1 98 312 ARG A O 1
ATOM 2482 N N . ASN A 1 313 ? -8.406 -4.879 -11.766 1 98.25 313 ASN A N 1
ATOM 2483 C CA . ASN A 1 313 ? -7.742 -5.812 -12.672 1 98.25 313 ASN A CA 1
ATOM 2484 C C . ASN A 1 313 ? -6.262 -5.973 -12.328 1 98.25 313 ASN A C 1
ATOM 2486 O O . ASN A 1 313 ? -5.684 -5.129 -11.641 1 98.25 313 ASN A O 1
ATOM 2490 N N . THR A 1 314 ? -5.66 -7.082 -12.789 1 98.75 314 THR A N 1
ATOM 2491 C CA . THR A 1 314 ? -4.289 -7.375 -12.391 1 98.75 314 THR A CA 1
ATOM 2492 C C . THR A 1 314 ? -3.344 -7.262 -13.586 1 98.75 314 THR A C 1
ATOM 2494 O O . THR A 1 314 ? -2.242 -6.719 -13.461 1 98.75 314 THR A O 1
ATOM 2497 N N . LEU A 1 315 ? -3.693 -7.766 -14.75 1 98.62 315 LEU A N 1
ATOM 2498 C CA . LEU A 1 315 ? -2.895 -7.59 -15.961 1 98.62 315 LEU A CA 1
ATOM 2499 C C . LEU A 1 315 ? -3.145 -6.223 -16.594 1 98.62 315 LEU A C 1
ATOM 2501 O O . LEU A 1 315 ? -4.277 -5.898 -16.953 1 98.62 315 LEU A O 1
ATOM 2505 N N . THR A 1 316 ? -2.098 -5.426 -16.766 1 97.81 316 THR A N 1
ATOM 2506 C CA . THR A 1 316 ? -2.238 -4.07 -17.281 1 97.81 316 THR A CA 1
ATOM 2507 C C . THR A 1 316 ? -1.521 -3.922 -18.625 1 97.81 316 THR A C 1
ATOM 2509 O O . THR A 1 316 ? -1.736 -2.945 -19.344 1 97.81 316 THR A O 1
ATOM 2512 N N . SER A 1 317 ? -0.71 -4.852 -18.969 1 96.88 317 SER A N 1
ATOM 2513 C CA . SER A 1 317 ? 0.271 -4.668 -20.031 1 96.88 317 SER A CA 1
ATOM 2514 C C . SER A 1 317 ? 1.275 -3.578 -19.672 1 96.88 317 SER A C 1
ATOM 2516 O O . SER A 1 317 ? 1.373 -3.17 -18.516 1 96.88 317 SER A O 1
ATOM 2518 N N . PHE A 1 318 ? 2.131 -3.227 -20.688 1 96.44 318 PHE A N 1
ATOM 2519 C CA . PHE A 1 318 ? 3.074 -2.129 -20.516 1 96.44 318 PHE A CA 1
ATOM 2520 C C . PHE A 1 318 ? 2.617 -0.895 -21.281 1 96.44 318 PHE A C 1
ATOM 2522 O O . PHE A 1 318 ? 3.436 -0.055 -21.672 1 96.44 318 PHE A O 1
ATOM 2529 N N . GLY A 1 319 ? 1.339 -0.849 -21.594 1 93.38 319 GLY A N 1
ATOM 2530 C CA . GLY A 1 319 ? 0.781 0.302 -22.281 1 93.38 319 GLY A CA 1
ATOM 2531 C C . GLY A 1 319 ? 0.672 0.101 -23.781 1 93.38 319 GLY A C 1
ATOM 2532 O O . GLY A 1 319 ? 0.868 -1.009 -24.281 1 93.38 319 GLY A O 1
ATOM 2533 N N . GLU A 1 320 ? 0.339 1.167 -24.453 1 89.56 320 GLU A N 1
ATOM 2534 C CA . GLU A 1 320 ? 0.064 1.123 -25.891 1 89.56 320 GLU A CA 1
ATOM 2535 C C . GLU A 1 320 ? 1.273 0.614 -26.672 1 89.56 320 GLU A C 1
ATOM 2537 O O . GLU A 1 320 ? 2.406 1.023 -26.406 1 89.56 320 GLU A O 1
ATOM 2542 N N . GLY A 1 321 ? 0.977 -0.282 -27.578 1 87.31 321 GLY A N 1
ATOM 2543 C CA . GLY A 1 321 ? 2.037 -0.81 -28.422 1 87.31 321 GLY A CA 1
ATOM 2544 C C . GLY A 1 321 ? 2.654 -2.086 -27.875 1 87.31 321 GLY A C 1
ATOM 2545 O O . GLY A 1 321 ? 3.398 -2.77 -28.578 1 87.31 321 GLY A O 1
ATOM 2546 N N . SER A 1 322 ? 2.293 -2.418 -26.719 1 88 322 SER A N 1
ATOM 2547 C CA . SER A 1 322 ? 2.857 -3.625 -26.125 1 88 322 SER A CA 1
ATOM 2548 C C . SER A 1 322 ? 1.996 -4.848 -26.438 1 88 322 SER A C 1
ATOM 2550 O O . SER A 1 322 ? 0.851 -4.711 -26.875 1 88 322 SER A O 1
ATOM 2552 N N . GLN A 1 323 ? 2.541 -6.055 -26.375 1 79.38 323 GLN A N 1
ATOM 2553 C CA . GLN A 1 323 ? 1.951 -7.336 -26.75 1 79.38 323 GLN A CA 1
ATOM 2554 C C . GLN A 1 323 ? 0.581 -7.523 -26.109 1 79.38 323 GLN A C 1
ATOM 2556 O O . GLN A 1 323 ? -0.373 -7.93 -26.781 1 79.38 323 GLN A O 1
ATOM 2561 N N . ASP A 1 324 ? 0.421 -7.215 -24.797 1 88.94 324 ASP A N 1
ATOM 2562 C CA . ASP A 1 324 ? -0.791 -7.527 -24.047 1 88.94 324 ASP A CA 1
ATOM 2563 C C . ASP A 1 324 ? -1.688 -6.297 -23.906 1 88.94 324 ASP A C 1
ATOM 2565 O O . ASP A 1 324 ? -2.686 -6.324 -23.188 1 88.94 324 ASP A O 1
ATOM 2569 N N . PHE A 1 325 ? -1.522 -5.355 -24.766 1 92.75 325 PHE A N 1
ATOM 2570 C CA . PHE A 1 325 ? -2.279 -4.113 -24.641 1 92.75 325 PHE A CA 1
ATOM 2571 C C . PHE A 1 325 ? -3.727 -4.32 -25.078 1 92.75 325 PHE A C 1
ATOM 2573 O O . PHE A 1 325 ? -4.645 -3.762 -24.484 1 92.75 325 PHE A O 1
ATOM 2580 N N . ALA A 1 326 ? -3.969 -5.145 -26 1 92.25 326 ALA A N 1
ATOM 2581 C CA . ALA A 1 326 ? -5.297 -5.344 -26.578 1 92.25 326 ALA A CA 1
ATOM 2582 C C . ALA A 1 326 ? -6.191 -6.141 -25.625 1 92.25 326 ALA A C 1
ATOM 2584 O O . ALA A 1 326 ? -7.41 -5.961 -25.625 1 92.25 326 ALA A O 1
ATOM 2585 N N . ARG A 1 327 ? -5.613 -6.953 -24.859 1 92.62 327 ARG A N 1
ATOM 2586 C CA . ARG A 1 327 ? -6.422 -7.812 -24 1 92.62 327 ARG A CA 1
ATOM 2587 C C . ARG A 1 327 ? -6.539 -7.234 -22.594 1 92.62 327 ARG A C 1
ATOM 2589 O O . ARG A 1 327 ? -7.422 -7.617 -21.828 1 92.62 327 ARG A O 1
ATOM 2596 N N . ALA A 1 328 ? -5.668 -6.43 -22.234 1 95.5 328 ALA A N 1
ATOM 2597 C CA . ALA A 1 328 ? -5.68 -5.797 -20.922 1 95.5 328 ALA A CA 1
ATOM 2598 C C . ALA A 1 328 ? -6.625 -4.598 -20.891 1 95.5 328 ALA A C 1
ATOM 2600 O O . ALA A 1 328 ? -6.895 -3.992 -21.938 1 95.5 328 ALA A O 1
ATOM 2601 N N . PRO A 1 329 ? -7.16 -4.285 -19.75 1 96.5 329 PRO A N 1
ATOM 2602 C CA . PRO A 1 329 ? -6.91 -4.887 -18.438 1 96.5 329 PRO A CA 1
ATOM 2603 C C . PRO A 1 329 ? -7.852 -6.051 -18.141 1 96.5 329 PRO A C 1
ATOM 2605 O O . PRO A 1 329 ? -9.023 -6.02 -18.516 1 96.5 329 PRO A O 1
ATOM 2608 N N . ILE A 1 330 ? -7.398 -7.105 -17.484 1 97.5 330 ILE A N 1
ATOM 2609 C CA . ILE A 1 330 ? -8.18 -8.25 -17.016 1 97.5 330 ILE A CA 1
ATOM 2610 C C . ILE A 1 330 ? -7.617 -8.75 -15.688 1 97.5 330 ILE A C 1
ATOM 2612 O O . ILE A 1 330 ? -6.512 -8.375 -15.289 1 97.5 330 ILE A O 1
ATOM 2616 N N . ARG A 1 331 ? -8.367 -9.461 -14.977 1 98.31 331 ARG A N 1
ATOM 2617 C CA . ARG A 1 331 ? -7.922 -10.07 -13.727 1 98.31 331 ARG A CA 1
ATOM 2618 C C . ARG A 1 331 ? -7.562 -11.539 -13.93 1 98.31 331 ARG A C 1
ATOM 2620 O O . ARG A 1 331 ? -8.43 -12.352 -14.258 1 98.31 331 ARG A O 1
ATOM 2627 N N . ILE A 1 332 ? -6.262 -11.883 -13.68 1 98.75 332 ILE A N 1
ATOM 2628 C CA . ILE A 1 332 ? -5.859 -13.258 -13.938 1 98.75 332 ILE A CA 1
ATOM 2629 C C . ILE A 1 332 ? -4.902 -13.727 -12.844 1 98.75 332 ILE A C 1
ATOM 2631 O O . ILE A 1 332 ? -4.387 -14.844 -12.898 1 98.75 332 ILE A O 1
ATOM 2635 N N . ASP A 1 333 ? -4.602 -12.945 -11.797 1 98.94 333 ASP A N 1
ATOM 2636 C CA . ASP A 1 333 ? -3.797 -13.289 -10.625 1 98.94 333 ASP A CA 1
ATOM 2637 C C . ASP A 1 333 ? -4.668 -13.43 -9.383 1 98.94 333 ASP A C 1
ATOM 2639 O O . ASP A 1 333 ? -5.504 -12.57 -9.102 1 98.94 333 ASP A O 1
ATOM 2643 N N . PHE A 1 334 ? -4.422 -14.539 -8.602 1 98.94 334 PHE A N 1
ATOM 2644 C CA . PHE A 1 334 ? -5.398 -14.844 -7.566 1 98.94 334 PHE A CA 1
ATOM 2645 C C . PHE A 1 334 ? -4.711 -15.391 -6.32 1 98.94 334 PHE A C 1
ATOM 2647 O O . PHE A 1 334 ? -3.621 -15.953 -6.402 1 98.94 334 PHE A O 1
ATOM 2654 N N . ILE A 1 335 ? -5.312 -15.172 -5.215 1 98.94 335 ILE A N 1
ATOM 2655 C CA . ILE A 1 335 ? -5.086 -15.883 -3.959 1 98.94 335 ILE A CA 1
ATOM 2656 C C . ILE A 1 335 ? -6.367 -16.594 -3.529 1 98.94 335 ILE A C 1
ATOM 2658 O O . ILE A 1 335 ? -7.414 -15.953 -3.371 1 98.94 335 ILE A O 1
ATOM 2662 N N . MET A 1 336 ? -6.277 -17.953 -3.326 1 98.94 336 MET A N 1
ATOM 2663 C CA . MET A 1 336 ? -7.488 -18.75 -3.137 1 98.94 336 MET A CA 1
ATOM 2664 C C . MET A 1 336 ? -7.281 -19.797 -2.053 1 98.94 336 MET A C 1
ATOM 2666 O O . MET A 1 336 ? -6.59 -20.797 -2.27 1 98.94 336 MET A O 1
ATOM 2670 N N . PRO A 1 337 ? -7.902 -19.625 -0.905 1 98.81 337 PRO A N 1
ATOM 2671 C CA . PRO A 1 337 ? -7.895 -20.719 0.078 1 98.81 337 PRO A CA 1
ATOM 2672 C C . PRO A 1 337 ? -8.828 -21.859 -0.303 1 98.81 337 PRO A C 1
ATOM 2674 O O . PRO A 1 337 ? -9.891 -21.625 -0.887 1 98.81 337 PRO A O 1
ATOM 2677 N N . LEU A 1 338 ? -8.438 -23.016 0.008 1 98.56 338 LEU A N 1
ATOM 2678 C CA . LEU A 1 338 ? -9.281 -24.188 -0.245 1 98.56 338 LEU A CA 1
ATOM 2679 C C . LEU A 1 338 ? -10.375 -24.297 0.807 1 98.56 338 LEU A C 1
ATOM 2681 O O . LEU A 1 338 ? -10.109 -24.172 2.004 1 98.56 338 LEU A O 1
ATOM 2685 N N . GLU A 1 339 ? -11.539 -24.5 0.345 1 96 339 GLU A N 1
ATOM 2686 C CA . GLU A 1 339 ? -12.641 -24.734 1.265 1 96 339 GLU A CA 1
ATOM 2687 C C . GLU A 1 339 ? -12.383 -25.969 2.137 1 96 339 GLU A C 1
ATOM 2689 O O . GLU A 1 339 ? -11.836 -26.969 1.666 1 96 339 GLU A O 1
ATOM 2694 N N . SER A 1 340 ? -12.734 -25.844 3.373 1 91.69 340 SER A N 1
ATOM 2695 C CA . SER A 1 340 ? -12.516 -26.938 4.316 1 91.69 340 SER A CA 1
ATOM 2696 C C . SER A 1 340 ? -13.578 -26.938 5.414 1 91.69 340 SER A C 1
ATOM 2698 O O . SER A 1 340 ? -14.031 -25.875 5.848 1 91.69 340 SER A O 1
ATOM 2700 N N . SER A 1 341 ? -14 -28.062 5.824 1 87.69 341 SER A N 1
ATOM 2701 C CA . SER A 1 341 ? -14.922 -28.203 6.945 1 87.69 341 SER A CA 1
ATOM 2702 C C . SER A 1 341 ? -14.188 -28.172 8.281 1 87.69 341 SER A C 1
ATOM 2704 O O . SER A 1 341 ? -14.797 -27.953 9.328 1 87.69 341 SER A O 1
ATOM 2706 N N . THR A 1 342 ? -12.93 -28.344 8.219 1 87.81 342 THR A N 1
ATOM 2707 C CA . THR A 1 342 ? -12.164 -28.469 9.453 1 87.81 342 THR A CA 1
ATOM 2708 C C . THR A 1 342 ? -11.391 -27.188 9.75 1 87.81 342 THR A C 1
ATOM 2710 O O . THR A 1 342 ? -11.102 -26.891 10.906 1 87.81 342 THR A O 1
ATOM 2713 N N . VAL A 1 343 ? -11.016 -26.531 8.734 1 91.56 343 VAL A N 1
ATOM 2714 C CA . VAL A 1 343 ? -10.281 -25.281 8.914 1 91.56 343 VAL A CA 1
ATOM 2715 C C . VAL A 1 343 ? -11.047 -24.125 8.273 1 91.56 343 VAL A C 1
ATOM 2717 O O . VAL A 1 343 ? -11.273 -24.125 7.059 1 91.56 343 VAL A O 1
ATOM 2720 N N . HIS A 1 344 ? -11.398 -23.203 9.031 1 92.25 344 HIS A N 1
ATOM 2721 C CA . HIS A 1 344 ? -12.086 -22.031 8.5 1 92.25 344 HIS A CA 1
ATOM 2722 C C . HIS A 1 344 ? -11.109 -20.891 8.25 1 92.25 344 HIS A C 1
ATOM 2724 O O . HIS A 1 344 ? -10.617 -20.266 9.195 1 92.25 344 HIS A O 1
ATOM 2730 N N . VAL A 1 345 ? -10.859 -20.641 7.004 1 96.94 345 VAL A N 1
ATOM 2731 C CA . VAL A 1 345 ? -9.969 -19.547 6.625 1 96.94 345 VAL A CA 1
ATOM 2732 C C . VAL A 1 345 ? -10.781 -18.266 6.406 1 96.94 345 VAL A C 1
ATOM 2734 O O . VAL A 1 345 ? -11.688 -18.234 5.574 1 96.94 345 VAL A O 1
ATOM 2737 N N . GLN A 1 346 ? -10.492 -17.219 7.168 1 97.56 346 GLN A N 1
ATOM 2738 C CA . GLN A 1 346 ? -11.125 -15.922 7.02 1 97.56 346 GLN A CA 1
ATOM 2739 C C . GLN A 1 346 ? -10.25 -14.969 6.207 1 97.56 346 GLN A C 1
ATOM 2741 O O . GLN A 1 346 ? -9.047 -14.867 6.453 1 97.56 346 GLN A O 1
ATOM 2746 N N . VAL A 1 347 ? -10.859 -14.344 5.215 1 98.62 347 VAL A N 1
ATOM 2747 C CA . VAL A 1 347 ? -10.164 -13.32 4.445 1 98.62 347 VAL A CA 1
ATOM 2748 C C . VAL A 1 347 ? -10.375 -11.945 5.09 1 98.62 347 VAL A C 1
ATOM 2750 O O . VAL A 1 347 ? -11.469 -11.383 5.004 1 98.62 347 VAL A O 1
ATOM 2753 N N . LEU A 1 348 ? -9.359 -11.406 5.629 1 98.12 348 LEU A N 1
ATOM 2754 C CA . LEU A 1 348 ? -9.453 -10.148 6.355 1 98.12 348 LEU A CA 1
ATOM 2755 C C . LEU A 1 348 ? -9.188 -8.969 5.426 1 98.12 348 LEU A C 1
ATOM 2757 O O . LEU A 1 348 ? -9.758 -7.887 5.605 1 98.12 348 LEU A O 1
ATOM 2761 N N . GLN A 1 349 ? -8.32 -9.164 4.496 1 98.56 349 GLN A N 1
ATOM 2762 C CA . GLN A 1 349 ? -8 -8.156 3.488 1 98.56 349 GLN A CA 1
ATOM 2763 C C . GLN A 1 349 ? -7.762 -8.797 2.125 1 98.56 349 GLN A C 1
ATOM 2765 O O . GLN A 1 349 ? -7.285 -9.938 2.045 1 98.56 349 GLN A O 1
ATOM 2770 N N . SER A 1 350 ? -8.094 -8.195 1.127 1 98.75 350 SER A N 1
ATOM 2771 C CA . SER A 1 350 ? -7.793 -8.477 -0.274 1 98.75 350 SER A CA 1
ATOM 2772 C C . SER A 1 350 ? -7.504 -7.191 -1.044 1 98.75 350 SER A C 1
ATOM 2774 O O . SER A 1 350 ? -8.242 -6.207 -0.927 1 98.75 350 SER A O 1
ATOM 2776 N N . ALA A 1 351 ? -6.395 -7.188 -1.739 1 98.88 351 ALA A N 1
ATOM 2777 C CA . ALA A 1 351 ? -5.996 -5.945 -2.396 1 98.88 351 ALA A CA 1
ATOM 2778 C C . ALA A 1 351 ? -5.277 -6.227 -3.715 1 98.88 351 ALA A C 1
ATOM 2780 O O . ALA A 1 351 ? -4.574 -7.23 -3.842 1 98.88 351 ALA A O 1
ATOM 2781 N N . ILE A 1 352 ? -5.5 -5.418 -4.688 1 98.88 352 ILE A N 1
ATOM 2782 C CA . ILE A 1 352 ? -4.711 -5.324 -5.91 1 98.88 352 ILE A CA 1
ATOM 2783 C C . ILE A 1 352 ? -3.98 -3.986 -5.957 1 98.88 352 ILE A C 1
ATOM 2785 O O . ILE A 1 352 ? -4.609 -2.926 -5.926 1 98.88 352 ILE A O 1
ATOM 2789 N N . LEU A 1 353 ? -2.705 -4.02 -6.031 1 98.75 353 LEU A N 1
ATOM 2790 C CA . LEU A 1 353 ? -1.858 -2.869 -5.734 1 98.75 353 LEU A CA 1
ATOM 2791 C C . LEU A 1 353 ? -1.377 -2.203 -7.02 1 98.75 353 LEU A C 1
ATOM 2793 O O . LEU A 1 353 ? -1.668 -2.682 -8.117 1 98.75 353 LEU A O 1
ATOM 2797 N N . CYS A 1 354 ? -0.7 -1.115 -6.859 1 97.94 354 CYS A N 1
ATOM 2798 C CA . CYS A 1 354 ? -0.199 -0.314 -7.969 1 97.94 354 CYS A CA 1
ATOM 2799 C C . CYS A 1 354 ? 1.041 -0.952 -8.586 1 97.94 354 CYS A C 1
ATOM 2801 O O . CYS A 1 354 ? 1.901 -1.465 -7.867 1 97.94 354 CYS A O 1
ATOM 2803 N N . ASN A 1 355 ? 1.1 -0.873 -9.945 1 98.44 355 ASN A N 1
ATOM 2804 C CA . ASN A 1 355 ? 2.312 -1.321 -10.617 1 98.44 355 ASN A CA 1
ATOM 2805 C C . ASN A 1 355 ? 2.934 -0.207 -11.461 1 98.44 355 ASN A C 1
ATOM 2807 O O . ASN A 1 355 ? 3.828 -0.458 -12.266 1 98.44 355 ASN A O 1
ATOM 2811 N N . GLN A 1 356 ? 2.424 1.007 -11.336 1 98.12 356 GLN A N 1
ATOM 2812 C CA . GLN A 1 356 ? 2.969 2.188 -12 1 98.12 356 GLN A CA 1
ATOM 2813 C C . GLN A 1 356 ? 2.727 3.445 -11.172 1 98.12 356 GLN A C 1
ATOM 2815 O O . GLN A 1 356 ? 1.654 3.611 -10.586 1 98.12 356 GLN A O 1
ATOM 2820 N N . PHE A 1 357 ? 3.689 4.312 -11.141 1 97.69 357 PHE A N 1
ATOM 2821 C CA . PHE A 1 357 ? 3.594 5.574 -10.422 1 97.69 357 PHE A CA 1
ATOM 2822 C C . PHE A 1 357 ? 3.773 6.754 -11.367 1 97.69 357 PHE A C 1
ATOM 2824 O O . PHE A 1 357 ? 3.668 6.598 -12.586 1 97.69 357 PHE A O 1
ATOM 2831 N N . ASP A 1 358 ? 3.941 7.965 -10.867 1 96.62 358 ASP A N 1
ATOM 2832 C CA . ASP A 1 358 ? 3.967 9.148 -11.719 1 96.62 358 ASP A CA 1
ATOM 2833 C C . ASP A 1 358 ? 5.328 9.32 -12.391 1 96.62 358 ASP A C 1
ATOM 2835 O O . ASP A 1 358 ? 5.543 10.273 -13.141 1 96.62 358 ASP A O 1
ATOM 2839 N N . ASP A 1 359 ? 6.281 8.391 -12.188 1 96.88 359 ASP A N 1
ATOM 2840 C CA . ASP A 1 359 ? 7.551 8.391 -12.906 1 96.88 359 ASP A CA 1
ATOM 2841 C C . ASP A 1 359 ? 7.426 7.68 -14.25 1 96.88 359 ASP A C 1
ATOM 2843 O O . ASP A 1 359 ? 8.359 7.68 -15.047 1 96.88 359 ASP A O 1
ATOM 2847 N N . GLY A 1 360 ? 6.316 7 -14.453 1 96.56 360 GLY A N 1
ATOM 2848 C CA . GLY A 1 360 ? 6.012 6.426 -15.75 1 96.56 360 GLY A CA 1
ATOM 2849 C C . GLY A 1 360 ? 6.41 4.969 -15.867 1 96.56 360 GLY A C 1
ATOM 2850 O O . GLY A 1 360 ? 6.012 4.281 -16.812 1 96.56 360 GLY A O 1
ATOM 2851 N N . LEU A 1 361 ? 7.176 4.43 -14.922 1 97.62 361 LEU A N 1
ATOM 2852 C CA . LEU A 1 361 ? 7.703 3.072 -15.008 1 97.62 361 LEU A CA 1
ATOM 2853 C C . LEU A 1 361 ? 6.633 2.055 -14.625 1 97.62 361 LEU A C 1
ATOM 2855 O O . LEU A 1 361 ? 6.102 2.088 -13.516 1 97.62 361 LEU A O 1
ATOM 2859 N N . TYR A 1 362 ? 6.273 1.188 -15.562 1 97.62 362 TYR A N 1
ATOM 2860 C CA . TYR A 1 362 ? 5.621 -0.055 -15.164 1 97.62 362 TYR A CA 1
ATOM 2861 C C . TYR A 1 362 ? 6.617 -1.015 -14.523 1 97.62 362 TYR A C 1
ATOM 2863 O O . TYR A 1 362 ? 7.562 -1.462 -15.172 1 97.62 362 TYR A O 1
ATOM 2871 N N . ILE A 1 363 ? 6.375 -1.319 -13.273 1 98.31 363 ILE A N 1
ATOM 2872 C CA . ILE A 1 363 ? 7.332 -2.223 -12.641 1 98.31 363 ILE A CA 1
ATOM 2873 C C . ILE A 1 363 ? 7.094 -3.65 -13.133 1 98.31 363 ILE A C 1
ATOM 2875 O O . ILE A 1 363 ? 8.008 -4.48 -13.109 1 98.31 363 ILE A O 1
ATOM 2879 N N . SER A 1 364 ? 5.922 -3.977 -13.562 1 98.31 364 SER A N 1
ATOM 2880 C CA . SER A 1 364 ? 5.484 -5.203 -14.219 1 98.31 364 SER A CA 1
ATOM 2881 C C . SER A 1 364 ? 4.195 -4.984 -15 1 98.31 364 SER A C 1
ATOM 2883 O O . SER A 1 364 ? 3.494 -3.992 -14.789 1 98.31 364 SER A O 1
ATOM 2885 N N . ASP A 1 365 ? 3.922 -5.891 -15.945 1 97.94 365 ASP A N 1
ATOM 2886 C CA . ASP A 1 365 ? 2.641 -5.824 -16.641 1 97.94 365 ASP A CA 1
ATOM 2887 C C . ASP A 1 365 ? 1.528 -6.449 -15.797 1 97.94 365 ASP A C 1
ATOM 2889 O O . ASP A 1 365 ? 0.383 -6.543 -16.25 1 97.94 365 ASP A O 1
ATOM 2893 N N . HIS A 1 366 ? 1.854 -6.906 -14.633 1 98.75 366 HIS A N 1
ATOM 2894 C CA . HIS A 1 366 ? 0.891 -7.383 -13.641 1 98.75 366 HIS A CA 1
ATOM 2895 C C . HIS A 1 366 ? 0.956 -6.555 -12.367 1 98.75 366 HIS A C 1
ATOM 2897 O O . HIS A 1 366 ? 2.035 -6.125 -11.953 1 98.75 366 HIS A O 1
ATOM 2903 N N . ARG A 1 367 ? -0.176 -6.371 -11.758 1 98.88 367 ARG A N 1
ATOM 2904 C CA . ARG A 1 367 ? -0.253 -5.777 -10.43 1 98.88 367 ARG A CA 1
ATOM 2905 C C . ARG A 1 367 ? -0.098 -6.84 -9.344 1 98.88 367 ARG A C 1
ATOM 2907 O O . ARG A 1 367 ? -0.616 -7.953 -9.484 1 98.88 367 ARG A O 1
ATOM 2914 N N . PRO A 1 368 ? 0.642 -6.508 -8.242 1 98.88 368 PRO A N 1
ATOM 2915 C CA . PRO A 1 368 ? 0.666 -7.441 -7.109 1 98.88 368 PRO A CA 1
ATOM 2916 C C . PRO A 1 368 ? -0.702 -7.605 -6.453 1 98.88 368 PRO A C 1
ATOM 2918 O O . PRO A 1 368 ? -1.48 -6.652 -6.391 1 98.88 368 PRO A O 1
ATOM 2921 N N . VAL A 1 369 ? -0.953 -8.805 -6.016 1 98.94 369 VAL A N 1
ATOM 2922 C CA . VAL A 1 369 ? -2.184 -9.109 -5.293 1 98.94 369 VAL A CA 1
ATOM 2923 C C . VAL A 1 369 ? -1.854 -9.508 -3.854 1 98.94 369 VAL A C 1
ATOM 2925 O O . VAL A 1 369 ? -0.929 -10.289 -3.615 1 98.94 369 VAL A O 1
ATOM 2928 N N . LEU A 1 370 ? -2.578 -8.938 -2.898 1 98.88 370 LEU A N 1
ATOM 2929 C CA . LEU A 1 370 ? -2.367 -9.203 -1.479 1 98.88 370 LEU A CA 1
ATOM 2930 C C . LEU A 1 370 ? -3.617 -9.805 -0.846 1 98.88 370 LEU A C 1
ATOM 2932 O O . LEU A 1 370 ? -4.738 -9.492 -1.255 1 98.88 370 LEU A O 1
ATOM 2936 N N . ALA A 1 371 ? -3.412 -10.656 0.141 1 98.88 371 ALA A N 1
ATOM 2937 C CA . ALA A 1 371 ? -4.484 -11.102 1.022 1 98.88 371 ALA A CA 1
ATOM 2938 C C . ALA A 1 371 ? -3.971 -11.344 2.439 1 98.88 371 ALA A C 1
ATOM 2940 O O . ALA A 1 371 ? -2.869 -11.859 2.627 1 98.88 371 ALA A O 1
ATOM 2941 N N . LYS A 1 372 ? -4.688 -10.859 3.348 1 98.75 372 LYS A N 1
ATOM 2942 C CA . LYS A 1 372 ? -4.492 -11.203 4.754 1 98.75 372 LYS A CA 1
ATOM 2943 C C . LYS A 1 372 ? -5.492 -12.258 5.203 1 98.75 372 LYS A C 1
ATOM 2945 O O . LYS A 1 372 ? -6.699 -12.023 5.207 1 98.75 372 LYS A O 1
ATOM 2950 N N . LEU A 1 373 ? -4.973 -13.438 5.586 1 98.62 373 LEU A N 1
ATOM 2951 C CA . LEU A 1 373 ? -5.828 -14.562 5.961 1 98.62 373 LEU A CA 1
ATOM 2952 C C . LEU A 1 373 ? -5.594 -14.961 7.414 1 98.62 373 LEU A C 1
ATOM 2954 O O . LEU A 1 373 ? -4.488 -14.797 7.938 1 98.62 373 LEU A O 1
ATOM 2958 N N . SER A 1 374 ? -6.672 -15.422 7.988 1 97.31 374 SER A N 1
ATOM 2959 C CA . SER A 1 374 ? -6.566 -15.914 9.359 1 97.31 374 SER A CA 1
ATOM 2960 C C . SER A 1 374 ? -7.285 -17.25 9.531 1 97.31 374 SER A C 1
ATOM 2962 O O . SER A 1 374 ? -8.352 -17.469 8.945 1 97.31 374 SER A O 1
ATOM 2964 N N . TRP A 1 375 ? -6.699 -18.156 10.328 1 95.5 375 TRP A N 1
ATOM 2965 C CA . TRP A 1 375 ? -7.316 -19.422 10.75 1 95.5 375 TRP A CA 1
ATOM 2966 C C . TRP A 1 375 ? -6.625 -19.969 11.992 1 95.5 375 TRP A C 1
ATOM 2968 O O 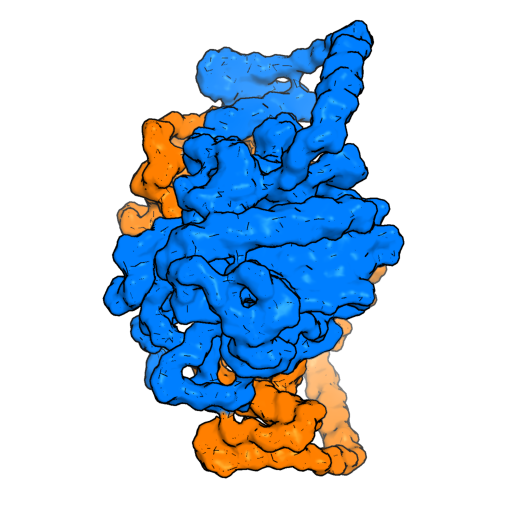. TRP A 1 375 ? -5.488 -19.609 12.289 1 95.5 375 TRP A O 1
ATOM 2978 N N . MET B 1 1 ? 14.125 2.906 24.062 1 62.22 1 MET B N 1
ATOM 2979 C CA . MET B 1 1 ? 13.93 3.084 22.625 1 62.22 1 MET B CA 1
ATOM 2980 C C . MET B 1 1 ? 12.477 2.842 22.25 1 62.22 1 MET B C 1
ATOM 2982 O O . MET B 1 1 ? 11.812 1.971 22.812 1 62.22 1 MET B O 1
ATOM 2986 N N . ALA B 1 2 ? 11.828 3.836 21.547 1 76.88 2 ALA B N 1
ATOM 2987 C CA . ALA B 1 2 ? 10.445 3.674 21.125 1 76.88 2 ALA B CA 1
ATOM 2988 C C . ALA B 1 2 ? 10.289 2.477 20.203 1 76.88 2 ALA B C 1
ATOM 2990 O O . ALA B 1 2 ? 9.195 1.937 20.047 1 76.88 2 ALA B O 1
ATOM 2991 N N . GLY B 1 3 ? 11.367 2.086 19.609 1 87.88 3 GLY B N 1
ATOM 2992 C CA . GLY B 1 3 ? 11.25 1.127 18.531 1 87.88 3 GLY B CA 1
ATOM 2993 C C . GLY B 1 3 ? 10.797 1.755 17.219 1 87.88 3 GLY B C 1
ATOM 2994 O O . GLY B 1 3 ? 11.18 2.883 16.906 1 87.88 3 GLY B O 1
ATOM 2995 N N . THR B 1 4 ? 10.047 1.107 16.469 1 95.06 4 THR B N 1
ATOM 2996 C CA . THR B 1 4 ? 9.578 1.556 15.156 1 95.06 4 THR B CA 1
ATOM 2997 C C . THR B 1 4 ? 8.148 2.074 15.242 1 95.06 4 THR B C 1
ATOM 2999 O O . THR B 1 4 ? 7.301 1.472 15.906 1 95.06 4 THR B O 1
ATOM 3002 N N . ILE B 1 5 ? 7.91 3.236 14.703 1 97.94 5 ILE B N 1
ATOM 3003 C CA . ILE B 1 5 ? 6.574 3.814 14.625 1 97.94 5 ILE B CA 1
ATOM 3004 C C . ILE B 1 5 ? 6.23 4.125 13.172 1 97.94 5 ILE B C 1
ATOM 3006 O O . ILE B 1 5 ? 7.047 4.684 12.438 1 97.94 5 ILE B O 1
ATOM 3010 N N . ASN B 1 6 ? 5.047 3.709 12.773 1 98.56 6 ASN B N 1
ATOM 3011 C CA . ASN B 1 6 ? 4.539 3.988 11.438 1 98.56 6 ASN B CA 1
ATOM 3012 C C . ASN B 1 6 ? 3.65 5.227 11.414 1 98.56 6 ASN B C 1
ATOM 3014 O O . ASN B 1 6 ? 2.639 5.281 12.117 1 98.56 6 ASN B O 1
ATOM 3018 N N . PHE B 1 7 ? 4.031 6.223 10.586 1 98.94 7 PHE B N 1
ATOM 3019 C CA . PHE B 1 7 ? 3.301 7.48 10.484 1 98.94 7 PHE B CA 1
ATOM 3020 C C . PHE B 1 7 ? 2.613 7.598 9.125 1 98.94 7 PHE B C 1
ATOM 3022 O O . PHE B 1 7 ? 3.148 7.148 8.109 1 98.94 7 PHE B O 1
ATOM 3029 N N . MET B 1 8 ? 1.443 8.25 9.125 1 98.94 8 MET B N 1
ATOM 3030 C CA . MET B 1 8 ? 0.77 8.648 7.887 1 98.94 8 MET B CA 1
ATOM 3031 C C . MET B 1 8 ? 0.177 10.047 8.016 1 98.94 8 MET B C 1
ATOM 3033 O O . MET B 1 8 ? -0.423 10.383 9.031 1 98.94 8 MET B O 1
ATOM 3037 N N . THR B 1 9 ? 0.425 10.891 7.121 1 99 9 THR B N 1
ATOM 3038 C CA . THR B 1 9 ? -0.319 12.141 6.977 1 99 9 THR B CA 1
ATOM 3039 C C . THR B 1 9 ? -1.157 12.125 5.703 1 99 9 THR B C 1
ATOM 3041 O O . THR B 1 9 ? -0.723 11.609 4.672 1 99 9 THR B O 1
ATOM 3044 N N . PHE B 1 10 ? -2.363 12.586 5.824 1 98.94 10 PHE B N 1
ATOM 3045 C CA . PHE B 1 10 ? -3.318 12.453 4.734 1 98.94 10 PHE B CA 1
ATOM 3046 C C . PHE B 1 10 ? -4.324 13.602 4.754 1 98.94 10 PHE B C 1
ATOM 3048 O O . PHE B 1 10 ? -5.176 13.664 5.645 1 98.94 10 PHE B O 1
ATOM 3055 N N . ASN B 1 11 ? -4.188 14.594 3.82 1 98.94 11 ASN B N 1
ATOM 3056 C CA . ASN B 1 11 ? -5.258 15.547 3.562 1 98.94 11 ASN B CA 1
ATOM 3057 C C . ASN B 1 11 ? -6.43 14.898 2.832 1 98.94 11 ASN B C 1
ATOM 3059 O O . ASN B 1 11 ? -6.305 14.516 1.667 1 98.94 11 ASN B O 1
ATOM 3063 N N . VAL B 1 12 ? -7.562 14.781 3.527 1 98.69 12 VAL B N 1
ATOM 3064 C CA . VAL B 1 12 ? -8.641 13.969 2.984 1 98.69 12 VAL B CA 1
ATOM 3065 C C . VAL B 1 12 ? -9.656 14.859 2.273 1 98.69 12 VAL B C 1
ATOM 3067 O O . VAL B 1 12 ? -10.75 14.414 1.914 1 98.69 12 VAL B O 1
ATOM 3070 N N . ARG B 1 13 ? -9.328 16.125 2.018 1 97 13 ARG B N 1
ATOM 3071 C CA . ARG B 1 13 ? -10.156 17.109 1.325 1 97 13 ARG B CA 1
ATOM 3072 C C . ARG B 1 13 ? -11.438 17.391 2.107 1 97 13 ARG B C 1
ATOM 3074 O O . ARG B 1 13 ? -12.172 16.469 2.457 1 97 13 ARG B O 1
ATOM 3081 N N . HIS B 1 14 ? -11.711 18.594 2.342 1 94.19 14 HIS B N 1
ATOM 3082 C CA . HIS B 1 14 ? -12.891 19.109 3.027 1 94.19 14 HIS B CA 1
ATOM 3083 C C . HIS B 1 14 ? -14.164 18.812 2.238 1 94.19 14 HIS B C 1
ATOM 3085 O O . HIS B 1 14 ? -14.18 18.938 1.012 1 94.19 14 HIS B O 1
ATOM 3091 N N . ASP B 1 15 ? -15.164 18.359 3.02 1 92.56 15 ASP B N 1
ATOM 3092 C CA . ASP B 1 15 ? -16.469 18.172 2.383 1 92.56 15 ASP B CA 1
ATOM 3093 C C . ASP B 1 15 ? -17.156 19.5 2.125 1 92.56 15 ASP B C 1
ATOM 3095 O O . ASP B 1 15 ? -17.672 20.125 3.053 1 92.56 15 ASP B O 1
ATOM 3099 N N . HIS B 1 16 ? -17.125 20.141 0.979 1 78.5 16 HIS B N 1
ATOM 3100 C CA . HIS B 1 16 ? -17.688 21.469 0.762 1 78.5 16 HIS B CA 1
ATOM 3101 C C . HIS B 1 16 ? -18.75 21.438 -0.336 1 78.5 16 HIS B C 1
ATOM 3103 O O . HIS B 1 16 ? -19.188 22.484 -0.813 1 78.5 16 HIS B O 1
ATOM 3109 N N . HIS B 1 17 ? -19.094 20.328 -0.686 1 67.69 17 HIS B N 1
ATOM 3110 C CA . HIS B 1 17 ? -20.094 20.328 -1.758 1 67.69 17 HIS B CA 1
ATOM 3111 C C . HIS B 1 17 ? -21.422 20.875 -1.277 1 67.69 17 HIS B C 1
ATOM 3113 O O . HIS B 1 17 ? -21.875 20.547 -0.179 1 67.69 17 HIS B O 1
ATOM 3119 N N . GLY B 1 18 ? -21.719 22.031 -1.844 1 59.5 18 GLY B N 1
ATOM 3120 C CA . GLY B 1 18 ? -22.953 22.719 -1.512 1 59.5 18 GLY B CA 1
ATOM 3121 C C . GLY B 1 18 ? -24.109 21.766 -1.263 1 59.5 18 GLY B C 1
ATOM 3122 O O . GLY B 1 18 ? -25.016 22.062 -0.473 1 59.5 18 GLY B O 1
ATOM 3123 N N . HIS B 1 19 ? -24.156 20.641 -1.929 1 65.38 19 HIS B N 1
ATOM 3124 C CA . HIS B 1 19 ? -25.312 19.75 -1.809 1 65.38 19 HIS B CA 1
ATOM 3125 C C . HIS B 1 19 ? -24.984 18.531 -0.946 1 65.38 19 HIS B C 1
ATOM 3127 O O . HIS B 1 19 ? -25.797 17.609 -0.834 1 65.38 19 HIS B O 1
ATOM 3133 N N . SER B 1 20 ? -23.875 18.688 -0.242 1 73.38 20 SER B N 1
ATOM 3134 C CA . SER B 1 20 ? -23.516 17.531 0.585 1 73.38 20 SER B CA 1
ATOM 3135 C C . SER B 1 20 ? -24.156 17.625 1.968 1 73.38 20 SER B C 1
ATOM 3137 O O . SER B 1 20 ? -24.094 18.688 2.609 1 73.38 20 SER B O 1
ATOM 3139 N N . ASP B 1 21 ? -24.906 16.594 2.311 1 82.5 21 ASP B N 1
ATOM 3140 C CA . ASP B 1 21 ? -25.375 16.469 3.686 1 82.5 21 ASP B CA 1
ATOM 3141 C C . ASP B 1 21 ? -24.219 16.312 4.656 1 82.5 21 ASP B C 1
ATOM 3143 O O . ASP B 1 21 ? -23.406 15.383 4.512 1 82.5 21 ASP B O 1
ATOM 3147 N N . THR B 1 22 ? -24.125 17.266 5.594 1 87.69 22 THR B N 1
ATOM 3148 C CA . THR B 1 22 ? -22.969 17.297 6.484 1 87.69 22 THR B CA 1
ATOM 3149 C C . THR B 1 22 ? -23.281 16.578 7.793 1 87.69 22 THR B C 1
ATOM 3151 O O . THR B 1 22 ? -22.984 17.094 8.875 1 87.69 22 THR B O 1
ATOM 3154 N N . THR B 1 23 ? -23.984 15.492 7.754 1 90.56 23 THR B N 1
ATOM 3155 C CA . THR B 1 23 ? -24.281 14.625 8.883 1 90.56 23 THR B CA 1
ATOM 3156 C C . THR B 1 23 ? -23.516 13.305 8.766 1 90.56 23 THR B C 1
ATOM 3158 O O . THR B 1 23 ? -23.156 12.891 7.656 1 90.56 23 THR B O 1
ATOM 3161 N N . PRO B 1 24 ? -23.25 12.789 9.906 1 93.25 24 PRO B N 1
ATOM 3162 C CA . PRO B 1 24 ? -22.578 11.492 9.836 1 93.25 24 PRO B CA 1
ATOM 3163 C C . PRO B 1 24 ? -23.328 10.484 8.969 1 93.25 24 PRO B C 1
ATOM 3165 O O . PRO B 1 24 ? -24.547 10.398 9.031 1 93.25 24 PRO B O 1
ATOM 3168 N N . PHE B 1 25 ? -22.516 9.828 8.148 1 94.75 25 PHE B N 1
ATOM 3169 C CA . PHE B 1 25 ? -23.016 8.781 7.27 1 94.75 25 PHE B CA 1
ATOM 3170 C C . PHE B 1 25 ? -24.156 9.297 6.398 1 94.75 25 PHE B C 1
ATOM 3172 O O . PHE B 1 25 ? -25.188 8.641 6.254 1 94.75 25 PHE B O 1
ATOM 3179 N N . ALA B 1 26 ? -24 10.508 5.906 1 93.5 26 ALA B N 1
ATOM 3180 C CA . ALA B 1 26 ? -24.891 11.023 4.875 1 93.5 26 ALA B CA 1
ATOM 3181 C C . ALA B 1 26 ? -24.969 10.07 3.689 1 93.5 26 ALA B C 1
ATOM 3183 O O . ALA B 1 26 ? -23.969 9.5 3.277 1 93.5 26 ALA B O 1
ATOM 3184 N N . SER B 1 27 ? -26.125 9.953 3.105 1 92.44 27 SER B N 1
ATOM 3185 C CA . SER B 1 27 ? -26.344 9.016 2.012 1 92.44 27 SER B CA 1
ATOM 3186 C C . SER B 1 27 ? -25.625 9.461 0.746 1 92.44 27 SER B C 1
ATOM 3188 O O . SER B 1 27 ? -25.703 10.625 0.357 1 92.44 27 SER B O 1
ATOM 3190 N N . PRO B 1 28 ? -24.938 8.547 0.13 1 94.25 28 PRO B N 1
ATOM 3191 C CA . PRO B 1 28 ? -24.344 8.898 -1.162 1 94.25 28 PRO B CA 1
ATOM 3192 C C . PRO B 1 28 ? -25.375 8.977 -2.287 1 94.25 28 PRO B C 1
ATOM 3194 O O . PRO B 1 28 ? -26.422 8.328 -2.209 1 94.25 28 PRO B O 1
ATOM 3197 N N . PRO B 1 29 ? -25.078 9.773 -3.287 1 92.88 29 PRO B N 1
ATOM 3198 C CA . PRO B 1 29 ? -25.969 9.758 -4.445 1 92.88 29 PRO B CA 1
ATOM 3199 C C . PRO B 1 29 ? -25.984 8.414 -5.172 1 92.88 29 PRO B C 1
ATOM 3201 O O . PRO B 1 29 ? -24.953 7.719 -5.188 1 92.88 29 PRO B O 1
ATOM 3204 N N . VAL B 1 30 ? -27.047 8.125 -5.777 1 92.75 30 VAL B N 1
ATOM 3205 C CA . VAL B 1 30 ? -27.188 6.887 -6.539 1 92.75 30 VAL B CA 1
ATOM 3206 C C . VAL B 1 30 ? -26.469 7.027 -7.879 1 92.75 30 VAL B C 1
ATOM 3208 O O . VAL B 1 30 ? -26.562 8.062 -8.539 1 92.75 30 VAL B O 1
ATOM 3211 N N . ARG B 1 31 ? -25.75 6 -8.195 1 93.75 31 ARG B N 1
ATOM 3212 C CA . ARG B 1 31 ? -25.078 5.945 -9.484 1 93.75 31 ARG B CA 1
ATOM 3213 C C . ARG B 1 31 ? -25.625 4.812 -10.352 1 93.75 31 ARG B C 1
ATOM 3215 O O . ARG B 1 31 ? -25.719 3.67 -9.891 1 93.75 31 ARG B O 1
ATOM 3222 N N . GLU B 1 32 ? -25.891 5.051 -11.562 1 94.69 32 GLU B N 1
ATOM 3223 C CA . GLU B 1 32 ? -26.531 4.086 -12.453 1 94.69 32 GLU B CA 1
ATOM 3224 C C . GLU B 1 32 ? -25.516 3.041 -12.938 1 94.69 32 GLU B C 1
ATOM 3226 O O . GLU B 1 32 ? -25.875 1.872 -13.109 1 94.69 32 GLU B O 1
ATOM 3231 N N . HIS B 1 33 ? -24.328 3.49 -13.141 1 95.75 33 HIS B N 1
ATOM 3232 C CA . HIS B 1 33 ? -23.297 2.6 -13.664 1 95.75 33 HIS B CA 1
ATOM 3233 C C . HIS B 1 33 ? -22.062 2.605 -12.766 1 95.75 33 HIS B C 1
ATOM 3235 O O . HIS B 1 33 ? -21 3.055 -13.18 1 95.75 33 HIS B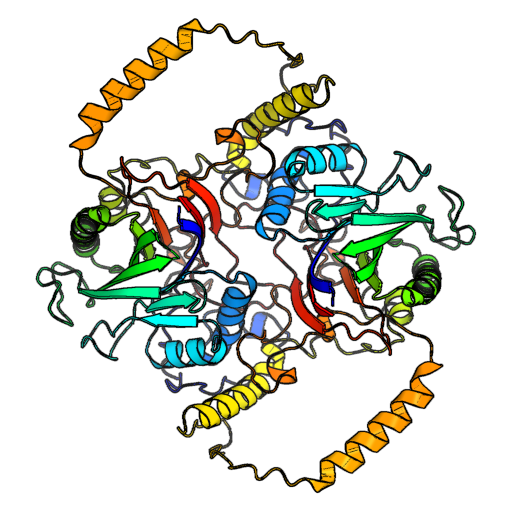 O 1
ATOM 3241 N N . PRO B 1 34 ? -22.141 1.993 -11.602 1 95.56 34 PRO B N 1
ATOM 3242 C CA . PRO B 1 34 ? -21.109 2.143 -10.578 1 95.56 34 PRO B CA 1
ATOM 3243 C C . PRO B 1 34 ? -19.797 1.441 -10.961 1 95.56 34 PRO B C 1
ATOM 3245 O O . PRO B 1 34 ? -18.766 1.679 -10.336 1 95.56 34 PRO B O 1
ATOM 3248 N N . LEU B 1 35 ? -19.828 0.574 -12 1 95.88 35 LEU B N 1
ATOM 3249 C CA . LEU B 1 35 ? -18.609 -0.124 -12.398 1 95.88 35 LEU B CA 1
ATOM 3250 C C . LEU B 1 35 ? -17.891 0.625 -13.516 1 95.88 35 LEU B C 1
ATOM 3252 O O . LEU B 1 35 ? -16.766 0.28 -13.883 1 95.88 35 LEU B O 1
ATOM 3256 N N . GLU B 1 36 ? -18.531 1.682 -14.016 1 95.94 36 GLU B N 1
ATOM 3257 C CA . GLU B 1 36 ? -17.906 2.514 -15.039 1 95.94 36 GLU B CA 1
ATOM 3258 C C . GLU B 1 36 ? -17.062 3.629 -14.406 1 95.94 36 GLU B C 1
ATOM 3260 O O . GLU B 1 36 ? -17.578 4.426 -13.625 1 95.94 36 GLU B O 1
ATOM 3265 N N . LYS B 1 37 ? -15.859 3.703 -14.812 1 94 37 LYS B N 1
ATOM 3266 C CA . LYS B 1 37 ? -14.938 4.629 -14.172 1 94 37 LYS B CA 1
ATOM 3267 C C . LYS B 1 37 ? -15.367 6.078 -14.391 1 94 37 LYS B C 1
ATOM 3269 O O . LYS B 1 37 ? -15.125 6.941 -13.547 1 94 37 LYS B O 1
ATOM 3274 N N . GLU B 1 38 ? -16.047 6.375 -15.492 1 93.62 38 GLU B N 1
ATOM 3275 C CA . GLU B 1 38 ? -16.469 7.734 -15.836 1 93.62 38 GLU B CA 1
ATOM 3276 C C . GLU B 1 38 ? -17.5 8.266 -14.836 1 93.62 38 GLU B C 1
ATOM 3278 O O . GLU B 1 38 ? -17.641 9.477 -14.68 1 93.62 38 GLU B O 1
ATOM 3283 N N . GLU B 1 39 ? -18.156 7.312 -14.195 1 94.75 39 GLU B N 1
ATOM 3284 C CA . GLU B 1 39 ? -19.203 7.676 -13.242 1 94.75 39 GLU B CA 1
ATOM 3285 C C . GLU B 1 39 ? -18.625 8.383 -12.023 1 94.75 39 GLU B C 1
ATOM 3287 O O . GLU B 1 39 ? -19.328 9.125 -11.336 1 94.75 39 GLU B O 1
ATOM 3292 N N . PHE B 1 40 ? -17.328 8.203 -11.773 1 95.06 40 PHE B N 1
ATOM 3293 C CA . PHE B 1 40 ? -16.781 8.664 -10.5 1 95.06 40 PHE B CA 1
ATOM 3294 C C . PHE B 1 40 ? -15.617 9.625 -10.734 1 95.06 40 PHE B C 1
ATOM 3296 O O . PHE B 1 40 ? -14.844 9.906 -9.812 1 95.06 40 PHE B O 1
ATOM 3303 N N . GLY B 1 41 ? -15.492 10.117 -11.93 1 91.88 41 GLY B N 1
ATOM 3304 C CA . GLY B 1 41 ? -14.453 11.086 -12.234 1 91.88 41 GLY B CA 1
ATOM 3305 C C . GLY B 1 41 ? -14.656 12.414 -11.523 1 91.88 41 GLY B C 1
ATOM 3306 O O . GLY B 1 41 ? -15.766 12.742 -11.109 1 91.88 41 GLY B O 1
ATOM 3307 N N . GLY B 1 42 ? -13.539 13.18 -11.336 1 93.06 42 GLY B N 1
ATOM 3308 C CA . GLY B 1 42 ? -13.617 14.484 -10.695 1 93.06 42 GLY B CA 1
ATOM 3309 C C . GLY B 1 42 ? -13.828 14.398 -9.195 1 93.06 42 GLY B C 1
ATOM 3310 O O . GLY B 1 42 ? -13.578 13.359 -8.586 1 93.06 42 GLY B O 1
ATOM 3311 N N . GLU B 1 43 ? -14.195 15.5 -8.625 1 94.56 43 GLU B N 1
ATOM 3312 C CA . GLU B 1 43 ? -14.406 15.539 -7.184 1 94.56 43 GLU B CA 1
ATOM 3313 C C . GLU B 1 43 ? -15.766 14.961 -6.805 1 94.56 43 GLU B C 1
ATOM 3315 O O . GLU B 1 43 ? -16.812 15.492 -7.188 1 94.56 43 GLU B O 1
ATOM 3320 N N . GLN B 1 44 ? -15.719 13.891 -6.109 1 93.88 44 GLN B N 1
ATOM 3321 C CA . GLN B 1 44 ? -16.938 13.258 -5.609 1 93.88 44 GLN B CA 1
ATOM 3322 C C . GLN B 1 44 ? -17.219 13.672 -4.168 1 93.88 44 GLN B C 1
ATOM 3324 O O . GLN B 1 44 ? -16.297 14.078 -3.445 1 93.88 44 GLN B O 1
ATOM 3329 N N . PRO B 1 45 ? -18.484 13.586 -3.74 1 94.56 45 PRO B N 1
ATOM 3330 C CA . PRO B 1 45 ? -18.797 13.961 -2.357 1 94.56 45 PRO B CA 1
ATOM 3331 C C . PRO B 1 45 ? -18.141 13.039 -1.334 1 94.56 45 PRO B C 1
ATOM 3333 O O . PRO B 1 45 ? -17.781 11.898 -1.66 1 94.56 45 PRO B O 1
ATOM 3336 N N . TRP B 1 46 ? -18.016 13.531 -0.143 1 96.88 46 TRP B N 1
ATOM 3337 C CA . TRP B 1 46 ? -17.438 12.789 0.974 1 96.88 46 TRP B CA 1
ATOM 3338 C C . TRP B 1 46 ? -18.156 11.453 1.168 1 96.88 46 TRP B C 1
ATOM 3340 O O . TRP B 1 46 ? -17.516 10.438 1.46 1 96.88 46 TRP B O 1
ATOM 3350 N N . SER B 1 47 ? -19.469 11.414 0.967 1 96.31 47 SER B N 1
ATOM 3351 C CA . SER B 1 47 ? -20.266 10.219 1.198 1 96.31 47 SER B CA 1
ATOM 3352 C C . SER B 1 47 ? -19.844 9.086 0.278 1 96.31 47 SER B C 1
ATOM 3354 O O . SER B 1 47 ? -20.172 7.922 0.532 1 96.31 47 SER B O 1
ATOM 3356 N N . ILE B 1 48 ? -19.109 9.398 -0.766 1 96.5 48 ILE B N 1
ATOM 3357 C CA . ILE B 1 48 ? -18.594 8.391 -1.683 1 96.5 48 ILE B CA 1
ATOM 3358 C C . ILE B 1 48 ? -17.125 8.094 -1.349 1 96.5 48 ILE B C 1
ATOM 3360 O O . ILE B 1 48 ? -16.719 6.93 -1.288 1 96.5 48 ILE B O 1
ATOM 3364 N N . ARG B 1 49 ? -16.312 9.133 -1.064 1 97.38 49 ARG B N 1
ATOM 3365 C CA . ARG B 1 49 ? -14.859 9.031 -0.95 1 97.38 49 ARG B CA 1
ATOM 3366 C C . ARG B 1 49 ? -14.461 8.375 0.367 1 97.38 49 ARG B C 1
ATOM 3368 O O . ARG B 1 49 ? -13.445 7.688 0.439 1 97.38 49 ARG B O 1
ATOM 3375 N N . LYS B 1 50 ? -15.281 8.477 1.408 1 98 50 LYS B N 1
ATOM 3376 C CA . LYS B 1 50 ? -14.914 8.094 2.768 1 98 50 LYS B CA 1
ATOM 3377 C C . LYS B 1 50 ? -14.57 6.609 2.844 1 98 50 LYS B C 1
ATOM 3379 O O . LYS B 1 50 ? -13.664 6.215 3.588 1 98 50 LYS B O 1
ATOM 3384 N N . TRP B 1 51 ? -15.219 5.836 2.029 1 98.44 51 TRP B N 1
ATOM 3385 C CA . TRP B 1 51 ? -15.062 4.387 2.115 1 98.44 51 TRP B CA 1
ATOM 3386 C C . TRP B 1 51 ? -13.648 3.967 1.731 1 98.44 51 TRP B C 1
ATOM 3388 O O . TRP B 1 51 ? -12.969 3.27 2.492 1 98.44 51 TRP B O 1
ATOM 3398 N N . LYS B 1 52 ? -13.156 4.477 0.662 1 98.62 52 LYS B N 1
ATOM 3399 C CA . LYS B 1 52 ? -11.828 4.074 0.197 1 98.62 52 LYS B CA 1
ATOM 3400 C C . LYS B 1 52 ? -10.734 4.836 0.939 1 98.62 52 LYS B C 1
ATOM 3402 O O . LYS B 1 52 ? -9.594 4.367 1.027 1 98.62 52 LYS B O 1
ATOM 3407 N N . ILE B 1 53 ? -11.031 6.008 1.494 1 98.81 53 ILE B N 1
ATOM 3408 C CA . ILE B 1 53 ? -10.102 6.691 2.383 1 98.81 53 ILE B CA 1
ATOM 3409 C C . ILE B 1 53 ? -9.828 5.82 3.609 1 98.81 53 ILE B C 1
ATOM 3411 O O . ILE B 1 53 ? -8.672 5.562 3.947 1 98.81 53 ILE B O 1
ATOM 3415 N N . VAL B 1 54 ? -10.891 5.348 4.215 1 98.62 54 VAL B N 1
ATOM 3416 C CA . VAL B 1 54 ? -10.742 4.547 5.426 1 98.62 54 VAL B CA 1
ATOM 3417 C C . VAL B 1 54 ? -10.094 3.207 5.086 1 98.62 54 VAL B C 1
ATOM 3419 O O . VAL B 1 54 ? -9.266 2.701 5.844 1 98.62 54 VAL B O 1
ATOM 3422 N N . ASP B 1 55 ? -10.477 2.645 3.91 1 98.75 55 ASP B N 1
ATOM 3423 C CA . ASP B 1 55 ? -9.836 1.406 3.48 1 98.75 55 ASP B CA 1
ATOM 3424 C C . ASP B 1 55 ? -8.328 1.589 3.338 1 98.75 55 ASP B C 1
ATOM 3426 O O . ASP B 1 55 ? -7.551 0.69 3.67 1 98.75 55 ASP B O 1
ATOM 3430 N N . THR B 1 56 ? -7.891 2.729 2.826 1 98.81 56 THR B N 1
ATOM 3431 C CA . THR B 1 56 ? -6.469 3.037 2.689 1 98.81 56 THR B CA 1
ATOM 3432 C C . THR B 1 56 ? -5.793 3.086 4.055 1 98.81 56 THR B C 1
ATOM 3434 O O . THR B 1 56 ? -4.73 2.492 4.25 1 98.81 56 THR B O 1
ATOM 3437 N N . ILE B 1 57 ? -6.422 3.721 4.969 1 98.62 57 ILE B N 1
ATOM 3438 C CA . ILE B 1 57 ? -5.887 3.83 6.32 1 98.62 57 ILE B CA 1
ATOM 3439 C C . ILE B 1 57 ? -5.762 2.439 6.938 1 98.62 57 ILE B C 1
ATOM 3441 O O . ILE B 1 57 ? -4.738 2.111 7.543 1 98.62 57 ILE B O 1
ATOM 3445 N N . LEU B 1 58 ? -6.754 1.603 6.738 1 97.81 58 LEU B N 1
ATOM 3446 C CA . LEU B 1 58 ? -6.781 0.273 7.336 1 97.81 58 LEU B CA 1
ATOM 3447 C C . LEU B 1 58 ? -5.73 -0.632 6.699 1 97.81 58 LEU B C 1
ATOM 3449 O O . LEU B 1 58 ? -5.105 -1.444 7.387 1 97.81 58 LEU B O 1
ATOM 3453 N N . LEU B 1 59 ? -5.578 -0.489 5.395 1 98.25 59 LEU B N 1
ATOM 3454 C CA . LEU B 1 59 ? -4.605 -1.331 4.711 1 98.25 59 LEU B CA 1
ATOM 3455 C C . LEU B 1 59 ? -3.193 -1.054 5.215 1 98.25 59 LEU B C 1
ATOM 3457 O O . LEU B 1 59 ? -2.422 -1.985 5.457 1 98.25 59 LEU B O 1
ATOM 3461 N N . TYR B 1 60 ? -2.857 0.189 5.398 1 98.19 60 TYR B N 1
ATOM 3462 C CA . TYR B 1 60 ? -1.493 0.548 5.77 1 98.19 60 TYR B CA 1
ATOM 3463 C C . TYR B 1 60 ? -1.335 0.592 7.285 1 98.19 60 TYR B C 1
ATOM 3465 O O . TYR B 1 60 ? -0.215 0.558 7.801 1 98.19 60 TYR B O 1
ATOM 3473 N N . SER B 1 61 ? -2.354 0.768 7.992 1 97.25 61 SER B N 1
ATOM 3474 C CA . SER B 1 61 ? -2.463 0.598 9.438 1 97.25 61 SER B CA 1
ATOM 3475 C C . SER B 1 61 ? -1.399 1.408 10.172 1 97.25 61 SER B C 1
ATOM 3477 O O . SER B 1 61 ? -0.644 0.865 10.977 1 97.25 61 SER B O 1
ATOM 3479 N N . PRO B 1 62 ? -1.315 2.715 9.93 1 98.5 62 PRO B N 1
ATOM 3480 C CA . PRO B 1 62 ? -0.337 3.521 10.664 1 98.5 62 PRO B CA 1
ATOM 3481 C C . PRO B 1 62 ? -0.597 3.537 12.172 1 98.5 62 PRO B C 1
ATOM 3483 O O . PRO B 1 62 ? -1.746 3.428 12.602 1 98.5 62 PRO B O 1
ATOM 3486 N N . ASP B 1 63 ? 0.496 3.691 12.984 1 98.31 63 ASP B N 1
ATOM 3487 C CA . ASP B 1 63 ? 0.36 3.877 14.43 1 98.31 63 ASP B CA 1
ATOM 3488 C C . ASP B 1 63 ? -0.192 5.262 14.758 1 98.31 63 ASP B C 1
ATOM 3490 O O . ASP B 1 63 ? -0.97 5.422 15.695 1 98.31 63 ASP B O 1
ATOM 3494 N N . ILE B 1 64 ? 0.27 6.223 13.977 1 98.88 64 ILE B N 1
ATOM 3495 C CA . ILE B 1 64 ? -0.19 7.602 14.109 1 98.88 64 ILE B CA 1
ATOM 3496 C C . ILE B 1 64 ? -0.627 8.133 12.742 1 98.88 64 ILE B C 1
ATOM 3498 O O . ILE B 1 64 ? 0.099 8 11.758 1 98.88 64 ILE B O 1
ATOM 3502 N N . LEU B 1 65 ? -1.807 8.664 12.688 1 98.88 65 LEU B N 1
ATOM 3503 C CA . LEU B 1 65 ? -2.43 9.195 11.477 1 98.88 65 LEU B CA 1
ATOM 3504 C C . LEU B 1 65 ? -2.805 10.656 11.656 1 98.88 65 LEU B C 1
ATOM 3506 O O . LEU B 1 65 ? -3.613 11 12.523 1 98.88 65 LEU B O 1
ATOM 3510 N N . ALA B 1 66 ? -2.135 11.539 10.875 1 98.94 66 ALA B N 1
ATOM 3511 C CA . ALA B 1 66 ? -2.447 12.961 10.859 1 98.94 66 ALA B CA 1
ATOM 3512 C C . ALA B 1 66 ? -3.371 13.305 9.695 1 98.94 66 ALA B C 1
ATOM 3514 O O . ALA B 1 66 ? -2.986 13.18 8.531 1 98.94 66 ALA B O 1
ATOM 3515 N N . LEU B 1 67 ? -4.559 13.773 10 1 98.94 67 LEU B N 1
ATOM 3516 C CA . LEU B 1 67 ? -5.527 14.117 8.961 1 98.94 67 LEU B CA 1
ATOM 3517 C C . LEU B 1 67 ? -5.691 15.633 8.852 1 98.94 67 LEU B C 1
ATOM 3519 O O . LEU B 1 67 ? -5.723 16.328 9.867 1 98.94 67 LEU B O 1
ATOM 3523 N N . GLN B 1 68 ? -5.73 16.125 7.637 1 98.88 68 GLN B N 1
ATOM 3524 C CA . GLN B 1 68 ? -6.008 17.531 7.383 1 98.88 68 GLN B CA 1
ATOM 3525 C C . GLN B 1 68 ? -7.32 17.703 6.621 1 98.88 68 GLN B C 1
ATOM 3527 O O . GLN B 1 68 ? -7.793 16.766 5.965 1 98.88 68 GLN B O 1
ATOM 3532 N N . GLU B 1 69 ? -7.953 18.844 6.789 1 98.31 69 GLU B N 1
ATOM 3533 C CA . GLU B 1 69 ? -9.148 19.359 6.133 1 98.31 69 GLU B CA 1
ATOM 3534 C C . GLU B 1 69 ? -10.406 18.656 6.641 1 98.31 69 GLU B C 1
ATOM 3536 O O . GLU B 1 69 ? -11.5 18.859 6.109 1 98.31 69 GLU B O 1
ATOM 3541 N N . THR B 1 70 ? -10.273 17.891 7.66 1 98.25 70 THR B N 1
ATOM 3542 C CA . THR B 1 70 ? -11.461 17.234 8.188 1 98.25 70 THR B CA 1
ATOM 3543 C C . THR B 1 70 ? -12.359 18.219 8.914 1 98.25 70 THR B C 1
ATOM 3545 O O . THR B 1 70 ? -11.875 19.109 9.617 1 98.25 70 THR B O 1
ATOM 3548 N N . VAL B 1 71 ? -13.609 18.078 8.742 1 97.06 71 VAL B N 1
ATOM 3549 C CA . VAL B 1 71 ? -14.609 18.719 9.602 1 97.06 71 VAL B CA 1
ATOM 3550 C C . VAL B 1 71 ? -15.281 17.672 10.477 1 97.06 71 VAL B C 1
ATOM 3552 O O . VAL B 1 71 ? -15.039 16.469 10.328 1 97.06 71 VAL B O 1
ATOM 3555 N N . LEU B 1 72 ? -16.125 18.078 11.312 1 96.25 72 LEU B N 1
ATOM 3556 C CA . LEU B 1 72 ? -16.594 17.234 12.414 1 96.25 72 LEU B CA 1
ATOM 3557 C C . LEU B 1 72 ? -17.281 15.984 11.883 1 96.25 72 LEU B C 1
ATOM 3559 O O . LEU B 1 72 ? -17 14.867 12.328 1 96.25 72 LEU B O 1
ATOM 3563 N N . HIS B 1 73 ? -18.25 16.109 10.938 1 95.38 73 HIS B N 1
ATOM 3564 C CA . HIS B 1 73 ? -18.984 14.93 10.484 1 95.38 73 HIS B CA 1
ATOM 3565 C C . HIS B 1 73 ? -18.078 13.945 9.758 1 95.38 73 HIS B C 1
ATOM 3567 O O . HIS B 1 73 ? -18.297 12.734 9.797 1 95.38 73 HIS B O 1
ATOM 3573 N N . GLN B 1 74 ? -17.031 14.43 9.07 1 97.94 74 GLN B N 1
ATOM 3574 C CA . GLN B 1 74 ? -16.062 13.539 8.453 1 97.94 74 GLN B CA 1
ATOM 3575 C C . GLN B 1 74 ? -15.289 12.742 9.5 1 97.94 74 GLN B C 1
ATOM 3577 O O . GLN B 1 74 ? -15.07 11.539 9.336 1 97.94 74 GLN B O 1
ATOM 3582 N N . LEU B 1 75 ? -14.922 13.438 10.586 1 97.69 75 LEU B N 1
ATOM 3583 C CA . LEU B 1 75 ? -14.195 12.766 11.664 1 97.69 75 LEU B CA 1
ATOM 3584 C C . LEU B 1 75 ? -15.086 11.734 12.352 1 97.69 75 LEU B C 1
ATOM 3586 O O . LEU B 1 75 ? -14.609 10.672 12.75 1 97.69 75 LEU B O 1
ATOM 3590 N N . GLN B 1 76 ? -16.297 12.062 12.492 1 95.88 76 GLN B N 1
ATOM 3591 C CA . GLN B 1 76 ? -17.234 11.117 13.094 1 95.88 76 GLN B CA 1
ATOM 3592 C C . GLN B 1 76 ? -17.375 9.859 12.234 1 95.88 76 GLN B C 1
ATOM 3594 O O . GLN B 1 76 ? -17.391 8.75 12.766 1 95.88 76 GLN B O 1
ATOM 3599 N N . ASP B 1 77 ? -17.469 10.047 10.922 1 97.06 77 ASP B N 1
ATOM 3600 C CA . ASP B 1 77 ? -17.469 8.891 10.023 1 97.06 77 ASP B CA 1
ATOM 3601 C C . ASP B 1 77 ? -16.203 8.062 10.18 1 97.06 77 ASP B C 1
ATOM 3603 O O . ASP B 1 77 ? -16.266 6.848 10.352 1 97.06 77 ASP B O 1
ATOM 3607 N N . ILE B 1 78 ? -15.062 8.734 10.109 1 98.25 78 ILE B N 1
ATOM 3608 C CA . ILE B 1 78 ? -13.773 8.055 10.148 1 98.25 78 ILE B CA 1
ATOM 3609 C C . ILE B 1 78 ? -13.609 7.332 11.484 1 98.25 78 ILE B C 1
ATOM 3611 O O . ILE B 1 78 ? -13.195 6.172 11.531 1 98.25 78 ILE B O 1
ATOM 3615 N N . GLN B 1 79 ? -13.969 8 12.547 1 96.81 79 GLN B N 1
ATOM 3616 C CA . GLN B 1 79 ? -13.875 7.406 13.875 1 96.81 79 GLN B CA 1
ATOM 3617 C C . GLN B 1 79 ? -14.727 6.145 13.977 1 96.81 79 GLN B C 1
ATOM 3619 O O . GLN B 1 79 ? -14.281 5.129 14.516 1 96.81 79 GLN B O 1
ATOM 3624 N N . ALA B 1 80 ? -15.914 6.203 13.492 1 96.06 80 ALA B N 1
ATOM 3625 C CA . ALA B 1 80 ? -16.828 5.066 13.562 1 96.06 80 ALA B CA 1
ATOM 3626 C C . ALA B 1 80 ? -16.281 3.871 12.789 1 96.06 80 ALA B C 1
ATOM 3628 O O . ALA B 1 80 ? -16.453 2.723 13.203 1 96.06 80 ALA B O 1
ATOM 3629 N N . LEU B 1 81 ? -15.648 4.148 11.719 1 97.12 81 LEU B N 1
ATOM 3630 C CA . LEU B 1 81 ? -15.18 3.09 10.828 1 97.12 81 LEU B CA 1
ATOM 3631 C C . LEU B 1 81 ? -13.852 2.516 11.312 1 97.12 81 LEU B C 1
ATOM 3633 O O . LEU B 1 81 ? -13.523 1.37 11 1 97.12 81 LEU B O 1
ATOM 3637 N N . LEU B 1 82 ? -13.117 3.34 12.148 1 96.38 82 LEU B N 1
ATOM 3638 C CA . LEU B 1 82 ? -11.812 2.908 12.641 1 96.38 82 LEU B CA 1
ATOM 3639 C C . LEU B 1 82 ? -11.914 2.414 14.078 1 96.38 82 LEU B C 1
ATOM 3641 O O . LEU B 1 82 ? -10.945 1.894 14.633 1 96.38 82 LEU B O 1
ATOM 3645 N N . ASP B 1 83 ? -12.969 2.715 14.945 1 79.94 83 ASP B N 1
ATOM 3646 C CA . ASP B 1 83 ? -13.227 2.799 16.391 1 79.94 83 ASP B CA 1
ATOM 3647 C C . ASP B 1 83 ? -12.617 1.608 17.125 1 79.94 83 ASP B C 1
ATOM 3649 O O . ASP B 1 83 ? -12.156 1.743 18.25 1 79.94 83 ASP B O 1
ATOM 3653 N N . ASP B 1 84 ? -12.328 0.482 16.578 1 76.25 84 ASP B N 1
ATOM 3654 C CA . ASP B 1 84 ? -11.789 -0.647 17.328 1 76.25 84 ASP B CA 1
ATOM 3655 C C . ASP B 1 84 ? -10.281 -0.514 17.516 1 76.25 84 ASP B C 1
ATOM 3657 O O . ASP B 1 84 ? -9.742 -0.928 18.547 1 76.25 84 ASP B O 1
ATOM 3661 N N . GLU B 1 85 ? -9.703 0.388 16.906 1 90.75 85 GLU B N 1
ATOM 3662 C CA . GLU B 1 85 ? -8.242 0.398 16.938 1 90.75 85 GLU B CA 1
ATOM 3663 C C . GLU B 1 85 ? -7.711 1.802 17.203 1 90.75 85 GLU B C 1
ATOM 3665 O O . GLU B 1 85 ? -6.621 1.96 17.75 1 90.75 85 GLU B O 1
ATOM 3670 N N . TYR B 1 86 ? -8.516 2.898 16.922 1 97.31 86 TYR B N 1
ATOM 3671 C CA . TYR B 1 86 ? -7.969 4.25 16.938 1 97.31 86 TYR B CA 1
ATOM 3672 C C . TYR B 1 86 ? -8.766 5.16 17.859 1 97.31 86 TYR B C 1
ATOM 3674 O O . TYR B 1 86 ? -9.969 4.965 18.047 1 97.31 86 TYR B O 1
ATOM 3682 N N . GLN B 1 87 ? -8.07 6.082 18.438 1 97.19 87 GLN B N 1
ATOM 3683 C CA . GLN B 1 87 ? -8.609 7.297 19.031 1 97.19 87 GLN B CA 1
ATOM 3684 C C . GLN B 1 87 ? -8 8.539 18.391 1 97.19 87 GLN B C 1
ATOM 3686 O O . GLN B 1 87 ? -7.066 8.438 17.594 1 97.19 87 GLN B O 1
ATOM 3691 N N . TRP B 1 88 ? -8.664 9.695 18.641 1 98.06 88 TRP B N 1
ATOM 3692 C CA . TRP B 1 88 ? -8.078 10.883 18.047 1 98.06 88 TRP B CA 1
ATOM 3693 C C . TRP B 1 88 ? -8.242 12.094 18.953 1 98.06 88 TRP B C 1
ATOM 3695 O O . TRP B 1 88 ? -9.039 12.07 19.891 1 98.06 88 TRP B O 1
ATOM 3705 N N . VAL B 1 89 ? -7.363 13.117 18.719 1 98.5 89 VAL B N 1
ATOM 3706 C CA . VAL B 1 89 ? -7.441 14.414 19.391 1 98.5 89 VAL B CA 1
ATOM 3707 C C . VAL B 1 89 ? -7.422 15.531 18.359 1 98.5 89 VAL B C 1
ATOM 3709 O O . VAL B 1 89 ? -6.969 15.336 17.234 1 98.5 89 VAL B O 1
ATOM 3712 N N . GLY B 1 90 ? -7.91 16.688 18.719 1 98.62 90 GLY B N 1
ATOM 3713 C CA . GLY B 1 90 ? -7.969 17.875 17.875 1 98.62 90 GLY B CA 1
ATOM 3714 C C . GLY B 1 90 ? -9.234 18.688 18.078 1 98.62 90 GLY B C 1
ATOM 3715 O O . GLY B 1 90 ? -10.234 18.156 18.578 1 98.62 90 GLY B O 1
ATOM 3716 N N . VAL B 1 91 ? -9.195 19.953 17.75 1 98.69 91 VAL B N 1
ATOM 3717 C CA . VAL B 1 91 ? -10.359 20.828 17.859 1 98.69 91 VAL B CA 1
ATOM 3718 C C . VAL B 1 91 ? -10.523 21.641 16.594 1 98.69 91 VAL B C 1
ATOM 3720 O O . VAL B 1 91 ? -9.586 21.766 15.797 1 98.69 91 VAL B O 1
ATOM 3723 N N . GLY B 1 92 ? -11.727 22.203 16.422 1 98.5 92 GLY B N 1
ATOM 3724 C CA . GLY B 1 92 ? -12.023 23.031 15.273 1 98.5 92 GLY B CA 1
ATOM 3725 C C . GLY B 1 92 ? -11.25 24.344 15.273 1 98.5 92 GLY B C 1
ATOM 3726 O O . GLY B 1 92 ? -11.148 25.016 16.297 1 98.5 92 GLY B O 1
ATOM 3727 N N . ARG B 1 93 ? -10.781 24.734 14.156 1 98.44 93 ARG B N 1
ATOM 3728 C CA . ARG B 1 93 ? -9.867 25.875 14.023 1 98.44 93 ARG B CA 1
ATOM 3729 C C . ARG B 1 93 ? -10.586 27.188 14.281 1 98.44 93 ARG B C 1
ATOM 3731 O O . ARG B 1 93 ? -9.945 28.203 14.555 1 98.44 93 ARG B O 1
ATOM 3738 N N . ILE B 1 94 ? -11.938 27.188 14.195 1 98.25 94 ILE B N 1
ATOM 3739 C CA . ILE B 1 94 ? -12.672 28.453 14.305 1 98.25 94 ILE B CA 1
ATOM 3740 C C . ILE B 1 94 ? -12.922 28.766 15.773 1 98.25 94 ILE B C 1
ATOM 3742 O O . ILE B 1 94 ? -12.664 29.891 16.234 1 98.25 94 ILE B O 1
ATOM 3746 N N . ASP B 1 95 ? -13.336 27.812 16.578 1 98.06 95 ASP B N 1
ATOM 3747 C CA . ASP B 1 95 ? -13.812 28.109 17.922 1 98.06 95 ASP B CA 1
ATOM 3748 C C . ASP B 1 95 ? -13.031 27.344 18.984 1 98.06 95 ASP B C 1
ATOM 3750 O O . ASP B 1 95 ? -13.273 27.5 20.172 1 98.06 95 ASP B O 1
ATOM 3754 N N . GLY B 1 96 ? -12.117 26.484 18.547 1 98.06 96 GLY B N 1
ATOM 3755 C CA . GLY B 1 96 ? -11.375 25.688 19.5 1 98.06 96 GLY B CA 1
ATOM 3756 C C . GLY B 1 96 ? -12.188 24.531 20.062 1 98.06 96 GLY B C 1
ATOM 3757 O O . GLY B 1 96 ? -11.867 24.016 21.141 1 98.06 96 GLY B O 1
ATOM 3758 N N . ASP B 1 97 ? -13.273 24.203 19.375 1 97.38 97 ASP B N 1
ATOM 3759 C CA . ASP B 1 97 ? -14.148 23.109 19.781 1 97.38 97 ASP B CA 1
ATOM 3760 C C . ASP B 1 97 ? -14.555 22.25 18.594 1 97.38 97 ASP B C 1
ATOM 3762 O O . ASP B 1 97 ? -13.828 21.344 18.203 1 97.38 97 ASP B O 1
ATOM 3766 N N . LYS B 1 98 ? -15.57 22.609 17.859 1 96.44 98 LYS B N 1
ATOM 3767 C CA . LYS B 1 98 ? -16.047 21.719 16.797 1 96.44 98 LYS B CA 1
ATOM 3768 C C . LYS B 1 98 ? -16.109 22.438 15.461 1 96.44 98 LYS B C 1
ATOM 3770 O O . LYS B 1 98 ? -16.188 21.797 14.406 1 96.44 98 LYS B O 1
ATOM 3775 N N . ASP B 1 99 ? -16.109 23.734 15.469 1 96.88 99 ASP B N 1
ATOM 3776 C CA . ASP B 1 99 ? -16.391 24.5 14.25 1 96.88 99 ASP B CA 1
ATOM 3777 C C . ASP B 1 99 ? -15.133 24.656 13.398 1 96.88 99 ASP B C 1
ATOM 3779 O O . ASP B 1 99 ? -14.062 24.984 13.922 1 96.88 99 ASP B O 1
ATOM 3783 N N . GLY B 1 100 ? -15.32 24.406 12.078 1 96.56 100 GLY B N 1
ATOM 3784 C CA . GLY B 1 100 ? -14.227 24.547 11.133 1 96.56 100 GLY B CA 1
ATOM 3785 C C . GLY B 1 100 ? -13.43 23.266 10.945 1 96.56 100 GLY B C 1
ATOM 3786 O O . GLY B 1 100 ? -13.805 22.219 11.461 1 96.56 100 GLY B O 1
ATOM 3787 N N . GLU B 1 101 ? -12.359 23.391 10.156 1 97.81 101 GLU B N 1
ATOM 3788 C CA . GLU B 1 101 ? -11.477 22.25 9.914 1 97.81 101 GLU B CA 1
ATOM 3789 C C . GLU B 1 101 ? -10.742 21.844 11.195 1 97.81 101 GLU B C 1
ATOM 3791 O O . GLU B 1 101 ? -10.43 22.688 12.031 1 97.81 101 GLU B O 1
ATOM 3796 N N . ILE B 1 102 ? -10.539 20.625 11.312 1 98.56 102 ILE B N 1
ATOM 3797 C CA . ILE B 1 102 ? -9.82 20.047 12.438 1 98.56 102 ILE B CA 1
ATOM 3798 C C . ILE B 1 102 ? -8.57 19.312 11.945 1 98.56 102 ILE B C 1
ATOM 3800 O O . ILE B 1 102 ? -8.664 18.422 11.109 1 98.56 102 ILE B O 1
ATOM 3804 N N . SER B 1 103 ? -7.359 19.75 12.383 1 98.75 103 SER B N 1
ATOM 3805 C CA . SER B 1 103 ? -6.141 18.984 12.172 1 98.75 103 SER B CA 1
ATOM 3806 C C . SER B 1 103 ? -6.035 17.828 13.172 1 98.75 103 SER B C 1
ATOM 3808 O O . SER B 1 103 ? -5.258 17.906 14.125 1 98.75 103 SER B O 1
ATOM 3810 N N . ALA B 1 104 ? -6.691 16.75 12.852 1 98.88 104 ALA B N 1
ATOM 3811 C CA . ALA B 1 104 ? -6.875 15.648 13.797 1 98.88 104 ALA B CA 1
ATOM 3812 C C . ALA B 1 104 ? -5.684 14.695 13.766 1 98.88 104 ALA B C 1
ATOM 3814 O O . ALA B 1 104 ? -5.133 14.414 12.695 1 98.88 104 ALA B O 1
ATOM 3815 N N . VAL B 1 105 ? -5.305 14.227 14.961 1 98.94 105 VAL B N 1
ATOM 3816 C CA . VAL B 1 105 ? -4.285 13.188 15.086 1 98.94 105 VAL B CA 1
ATOM 3817 C C . VAL B 1 105 ? -4.91 11.906 15.633 1 98.94 105 VAL B C 1
ATOM 3819 O O . VAL B 1 105 ? -5.344 11.867 16.797 1 98.94 105 VAL B O 1
ATOM 3822 N N . PHE B 1 106 ? -5.02 10.883 14.797 1 98.88 106 PHE B N 1
ATOM 3823 C CA . PHE B 1 106 ? -5.441 9.555 15.211 1 98.88 106 PHE B CA 1
ATOM 3824 C C . PHE B 1 106 ? -4.246 8.727 15.664 1 98.88 106 PHE B C 1
ATOM 3826 O O . PHE B 1 106 ? -3.133 8.906 15.172 1 98.88 106 PHE B O 1
ATOM 3833 N N . TYR B 1 107 ? -4.484 7.844 16.641 1 98.69 107 TYR B N 1
ATOM 3834 C CA . TYR B 1 107 ? -3.426 6.969 17.141 1 98.69 107 TYR B CA 1
ATOM 3835 C C . TYR B 1 107 ? -3.99 5.629 17.594 1 98.69 107 TYR B C 1
ATOM 3837 O O . TYR B 1 107 ? -5.141 5.551 18.031 1 98.69 107 TYR B O 1
ATOM 3845 N N . LYS B 1 108 ? -3.229 4.57 17.438 1 98.06 108 LYS B N 1
ATOM 3846 C CA . LYS B 1 108 ? -3.621 3.258 17.953 1 98.06 108 LYS B CA 1
ATOM 3847 C C . LYS B 1 108 ? -3.592 3.227 19.469 1 98.06 108 LYS B C 1
ATOM 3849 O O . LYS B 1 108 ? -2.521 3.287 20.078 1 98.06 108 LYS B O 1
ATOM 3854 N N . ARG B 1 109 ? -4.656 2.971 20.016 1 95.44 109 ARG B N 1
ATOM 3855 C CA . ARG B 1 109 ? -4.832 3.15 21.453 1 95.44 109 ARG B CA 1
ATOM 3856 C C . ARG B 1 109 ? -4.121 2.053 22.234 1 95.44 109 ARG B C 1
ATOM 3858 O O . ARG B 1 109 ? -3.783 2.236 23.406 1 95.44 109 ARG B O 1
ATOM 3865 N N . ASP B 1 110 ? -3.883 0.874 21.609 1 94.94 110 ASP B N 1
ATOM 3866 C CA . ASP B 1 110 ? -3.234 -0.236 22.297 1 94.94 110 ASP B CA 1
ATOM 3867 C C . ASP B 1 110 ? -1.714 -0.119 22.219 1 94.94 110 ASP B C 1
ATOM 3869 O O . ASP B 1 110 ? -0.995 -0.85 22.906 1 94.94 110 ASP B O 1
ATOM 3873 N N . VAL B 1 111 ? -1.256 0.852 21.438 1 94.62 111 VAL B N 1
ATOM 3874 C CA . VAL B 1 111 ? 0.179 0.989 21.203 1 94.62 111 VAL B CA 1
ATOM 3875 C C . VAL B 1 111 ? 0.689 2.26 21.875 1 94.62 111 VAL B C 1
ATOM 3877 O O . VAL B 1 111 ? 1.819 2.297 22.375 1 94.62 111 VAL B O 1
ATOM 3880 N N . LEU B 1 112 ? -0.182 3.309 21.891 1 97 112 LEU B N 1
ATOM 3881 C CA . LEU B 1 112 ? 0.245 4.637 22.312 1 97 112 LEU B CA 1
ATOM 3882 C C . LEU B 1 112 ? -0.693 5.195 23.375 1 97 112 LEU B C 1
ATOM 3884 O O . LEU B 1 112 ? -1.896 4.926 23.359 1 97 112 LEU B O 1
ATOM 3888 N N . THR B 1 113 ? -0.079 5.973 24.219 1 96.81 113 THR B N 1
ATOM 3889 C CA . THR B 1 113 ? -0.85 6.762 25.172 1 96.81 113 THR B CA 1
ATOM 3890 C C . THR B 1 113 ? -0.593 8.25 24.969 1 96.81 113 THR B C 1
ATOM 3892 O O . THR B 1 113 ? 0.546 8.664 24.75 1 96.81 113 THR B O 1
ATOM 3895 N N . VAL B 1 114 ? -1.617 9.062 25.125 1 98.06 114 VAL B N 1
ATOM 3896 C CA . VAL B 1 114 ? -1.482 10.508 25.047 1 98.06 114 VAL B CA 1
ATOM 3897 C C . VAL B 1 114 ? -1.177 11.078 26.438 1 98.06 114 VAL B C 1
ATOM 3899 O O . VAL B 1 114 ? -1.973 10.922 27.375 1 98.06 114 VAL B O 1
ATOM 3902 N N . GLU B 1 115 ? -0.073 11.734 26.547 1 97.75 115 GLU B N 1
ATOM 3903 C CA . GLU B 1 115 ? 0.274 12.391 27.812 1 97.75 115 GLU B CA 1
ATOM 3904 C C . GLU B 1 115 ? -0.345 13.781 27.906 1 97.75 115 GLU B C 1
ATOM 3906 O O . GLU B 1 115 ? -0.803 14.195 28.969 1 97.75 115 GLU B O 1
ATOM 3911 N N . ASP B 1 116 ? -0.199 14.406 26.797 1 97.5 116 ASP B N 1
ATOM 3912 C CA . ASP B 1 116 ? -0.733 15.766 26.688 1 97.5 116 ASP B CA 1
ATOM 3913 C C . ASP B 1 116 ? -0.959 16.156 25.219 1 97.5 116 ASP B C 1
ATOM 3915 O O . ASP B 1 116 ? -0.394 15.539 24.312 1 97.5 116 ASP B O 1
ATOM 3919 N N . TRP B 1 117 ? -1.934 17.094 25.047 1 98.5 117 TRP B N 1
ATOM 3920 C CA . TRP B 1 117 ? -2.088 17.656 23.719 1 98.5 117 TRP B CA 1
ATOM 3921 C C . TRP B 1 117 ? -2.713 19.047 23.766 1 98.5 117 TRP B C 1
ATOM 3923 O O . TRP B 1 117 ? -3.338 19.406 24.766 1 98.5 117 TRP B O 1
ATOM 3933 N N . LYS B 1 118 ? -2.479 19.812 22.766 1 98.56 118 LYS B N 1
ATOM 3934 C CA . LYS B 1 118 ? -3.062 21.141 22.594 1 98.56 118 LYS B CA 1
ATOM 3935 C C . LYS B 1 118 ? -3.111 21.531 21.125 1 98.56 118 LYS B C 1
ATOM 3937 O O . LYS B 1 118 ? -2.457 20.906 20.281 1 98.56 118 LYS B O 1
ATOM 3942 N N . THR B 1 119 ? -3.945 22.438 20.844 1 98.69 119 THR B N 1
ATOM 3943 C CA . THR B 1 119 ? -3.963 23.062 19.531 1 98.69 119 THR B CA 1
ATOM 3944 C C . THR B 1 119 ? -3.338 24.453 19.578 1 98.69 119 THR B C 1
ATOM 3946 O O . THR B 1 119 ? -3.631 25.234 20.484 1 98.69 119 THR B O 1
ATOM 3949 N N . ILE B 1 120 ? -2.48 24.703 18.641 1 98.75 120 ILE B N 1
ATOM 3950 C CA . ILE B 1 120 ? -1.82 26 18.484 1 98.75 120 ILE B CA 1
ATOM 3951 C C . ILE B 1 120 ? -2.371 26.703 17.25 1 98.75 120 ILE B C 1
ATOM 3953 O O . ILE B 1 120 ? -2.379 26.141 16.141 1 98.75 120 ILE B O 1
ATOM 3957 N N . TRP B 1 121 ? -2.885 27.906 17.469 1 98.88 121 TRP B N 1
ATOM 3958 C CA . TRP B 1 121 ? -3.305 28.703 16.312 1 98.88 121 TRP B CA 1
ATOM 3959 C C . TRP B 1 121 ? -2.119 29.438 15.703 1 98.88 121 TRP B C 1
ATOM 3961 O O . TRP B 1 121 ? -1.42 30.188 16.406 1 98.88 121 TRP B O 1
ATOM 3971 N N . LEU B 1 122 ? -1.85 29.25 14.445 1 98.75 122 LEU B N 1
ATOM 3972 C CA . LEU B 1 122 ? -0.71 29.844 13.75 1 98.75 122 LEU B CA 1
ATOM 3973 C C . LEU B 1 122 ? -0.951 31.328 13.461 1 98.75 122 LEU B C 1
ATOM 3975 O O . LEU B 1 122 ? -1.199 31.703 12.312 1 98.75 122 LEU B O 1
ATOM 3979 N N . SER B 1 123 ? -0.745 32.062 14.508 1 98.56 123 SER B N 1
ATOM 3980 C CA . SER B 1 123 ? -0.974 33.531 14.531 1 98.56 123 SER B CA 1
ATOM 3981 C C . SER B 1 123 ? -0.11 34.188 15.586 1 98.56 123 SER B C 1
ATOM 3983 O O . SER B 1 123 ? 0.715 33.562 16.234 1 98.56 123 SER B O 1
ATOM 3985 N N . GLU B 1 124 ? -0.287 35.469 15.711 1 98.38 124 GLU B N 1
ATOM 3986 C CA . GLU B 1 124 ? 0.408 36.219 16.75 1 98.38 124 GLU B CA 1
ATOM 3987 C C . GLU B 1 124 ? -0.184 35.938 18.125 1 98.38 124 GLU B C 1
ATOM 3989 O O . GLU B 1 124 ? 0.385 36.344 19.141 1 98.38 124 GLU B O 1
ATOM 3994 N N . GLN B 1 125 ? -1.273 35.219 18.203 1 98.56 125 GLN B N 1
ATOM 3995 C CA . GLN B 1 125 ? -1.93 34.812 19.438 1 98.56 125 GLN B CA 1
ATOM 3996 C C . GLN B 1 125 ? -2.215 33.312 19.422 1 98.56 125 GLN B C 1
ATOM 3998 O O . GLN B 1 125 ? -3.375 32.875 19.438 1 98.56 125 GLN B O 1
ATOM 4003 N N . PRO B 1 126 ? -1.232 32.5 19.516 1 98.5 126 PRO B N 1
ATOM 4004 C CA . PRO B 1 126 ? -1.339 31.062 19.25 1 98.5 126 PRO B CA 1
ATOM 4005 C C . PRO B 1 126 ? -2.227 30.344 20.266 1 98.5 126 PRO B C 1
ATOM 4007 O O . PRO B 1 126 ? -2.623 29.203 20.031 1 98.5 126 PRO B O 1
ATOM 4010 N N . GLU B 1 127 ? -2.611 31 21.391 1 98.06 127 GLU B N 1
ATOM 4011 C CA . GLU B 1 127 ? -3.43 30.344 22.406 1 98.06 127 GLU B CA 1
ATOM 4012 C C . GLU B 1 127 ? -4.891 30.781 22.297 1 98.06 127 GLU B C 1
ATOM 4014 O O . GLU B 1 127 ? -5.738 30.328 23.062 1 98.06 127 GLU B O 1
ATOM 4019 N N . VAL B 1 128 ? -5.215 31.656 21.344 1 98.56 128 VAL B N 1
ATOM 4020 C CA . VAL B 1 128 ? -6.566 32.188 21.188 1 98.56 128 VAL B CA 1
ATOM 4021 C C . VAL B 1 128 ? -7.246 31.5 19.984 1 98.56 128 VAL B C 1
ATOM 4023 O O . VAL B 1 128 ? -6.867 31.734 18.844 1 98.56 128 VAL B O 1
ATOM 4026 N N . ALA B 1 129 ? -8.281 30.828 20.297 1 98.38 129 ALA B N 1
ATOM 4027 C CA . ALA B 1 129 ? -9.016 30.109 19.25 1 98.38 129 ALA B CA 1
ATOM 4028 C C . ALA B 1 129 ? -9.523 31.062 18.188 1 98.38 129 ALA B C 1
ATOM 4030 O O . ALA B 1 129 ? -10.016 32.156 18.484 1 98.38 129 ALA B O 1
ATOM 4031 N N . GLY B 1 130 ? -9.32 30.688 16.969 1 98.5 130 GLY B N 1
ATOM 4032 C CA . GLY B 1 130 ? -9.852 31.422 15.836 1 98.5 130 GLY B CA 1
ATOM 4033 C C . GLY B 1 130 ? -8.992 32.594 15.445 1 98.5 130 GLY B C 1
ATOM 4034 O O . GLY B 1 130 ? -9.32 33.344 14.5 1 98.5 130 GLY B O 1
ATOM 4035 N N . SER B 1 131 ? -7.887 32.844 16.125 1 98.44 131 SER B N 1
ATOM 4036 C CA . SER B 1 131 ? -7.035 33.969 15.82 1 98.44 131 SER B CA 1
ATOM 4037 C C . SER B 1 131 ? -6.414 33.875 14.438 1 98.44 131 SER B C 1
ATOM 4039 O O . SER B 1 131 ? -6.066 32.781 13.992 1 98.44 131 SER B O 1
ATOM 4041 N N . ILE B 1 132 ? -6.383 34.969 13.742 1 97.88 132 ILE B N 1
ATOM 4042 C CA . ILE B 1 132 ? -5.789 35.094 12.414 1 97.88 132 ILE B CA 1
ATOM 4043 C C . ILE B 1 132 ? -4.75 36.219 12.445 1 97.88 132 ILE B C 1
ATOM 4045 O O . ILE B 1 132 ? -4.953 37.25 13.078 1 97.88 132 ILE B O 1
ATOM 4049 N N . SER B 1 133 ? -3.662 36.031 11.852 1 97.88 133 SER B N 1
ATOM 4050 C CA . SER B 1 133 ? -2.639 37.062 11.734 1 97.88 133 SER B CA 1
ATOM 4051 C C . SER B 1 133 ? -2.037 37.094 10.336 1 97.88 133 SER B C 1
ATOM 4053 O O . SER B 1 133 ? -2.35 36.25 9.5 1 97.88 133 SER B O 1
ATOM 4055 N N . TRP B 1 134 ? -1.251 38.188 10.086 1 97.44 134 TRP B N 1
ATOM 4056 C CA . TRP B 1 134 ? -0.515 38.375 8.844 1 97.44 134 TRP B CA 1
ATOM 4057 C C . TRP B 1 134 ? -1.454 38.344 7.641 1 97.44 134 TRP B C 1
ATOM 4059 O O . TRP B 1 134 ? -2.463 39.062 7.613 1 97.44 134 TRP B O 1
ATOM 4069 N N . ASP B 1 135 ? -1.163 37.562 6.57 1 97.44 135 ASP B N 1
ATOM 4070 C CA . ASP B 1 135 ? -1.969 37.562 5.352 1 97.44 135 ASP B CA 1
ATOM 4071 C C . ASP B 1 135 ? -2.777 36.281 5.234 1 97.44 135 ASP B C 1
ATOM 4073 O O . ASP B 1 135 ? -3.188 35.875 4.137 1 97.44 135 ASP B O 1
ATOM 4077 N N . ALA B 1 136 ? -3.029 35.594 6.426 1 96.62 136 ALA B N 1
ATOM 4078 C CA . ALA B 1 136 ? -3.787 34.344 6.406 1 96.62 136 ALA B CA 1
ATOM 4079 C C . ALA B 1 136 ? -5.242 34.594 6.023 1 96.62 136 ALA B C 1
ATOM 4081 O O . ALA B 1 136 ? -5.848 35.594 6.453 1 96.62 136 ALA B O 1
ATOM 4082 N N . ARG B 1 137 ? -5.84 33.719 5.227 1 94.25 137 ARG B N 1
ATOM 4083 C CA . ARG B 1 137 ? -7.238 33.781 4.816 1 94.25 137 ARG B CA 1
ATOM 4084 C C . ARG B 1 137 ? -8.156 33.219 5.879 1 94.25 137 ARG B C 1
ATOM 4086 O O . ARG B 1 137 ? -9.305 33.656 6.031 1 94.25 137 ARG B O 1
ATOM 4093 N N . HIS B 1 138 ? -7.695 32.125 6.562 1 95.12 138 HIS B N 1
ATOM 4094 C CA . HIS B 1 138 ? -8.43 31.406 7.602 1 95.12 138 HIS B CA 1
ATOM 4095 C C . HIS B 1 138 ? -7.566 31.203 8.836 1 95.12 138 HIS B C 1
ATOM 4097 O O . HIS B 1 138 ? -6.336 31.281 8.766 1 95.12 138 HIS B O 1
ATOM 4103 N N . PRO B 1 139 ? -8.281 31 10 1 97.88 139 PRO B N 1
ATOM 4104 C CA . PRO B 1 139 ? -7.457 30.484 11.086 1 97.88 139 PRO B CA 1
ATOM 4105 C C . PRO B 1 139 ? -6.789 29.156 10.742 1 97.88 139 PRO B C 1
ATOM 4107 O O . PRO B 1 139 ? -7.441 28.25 10.203 1 97.88 139 PRO B O 1
ATOM 4110 N N . ARG B 1 140 ? -5.531 29.094 10.883 1 98.69 140 ARG B N 1
ATOM 4111 C CA . ARG B 1 140 ? -4.777 27.859 10.688 1 98.69 140 ARG B CA 1
ATOM 4112 C C . ARG B 1 140 ? -4.18 27.375 12 1 98.69 140 ARG B C 1
ATOM 4114 O O . ARG B 1 140 ? -3.893 28.172 12.898 1 98.69 140 ARG B O 1
ATOM 4121 N N . THR B 1 141 ? -4.059 26.062 12.148 1 98.75 141 THR B N 1
ATOM 4122 C CA . THR B 1 141 ? -3.688 25.484 13.438 1 98.75 141 THR B CA 1
ATOM 4123 C C . THR B 1 141 ? -2.633 24.391 13.258 1 98.75 141 THR B C 1
ATOM 4125 O O . THR B 1 141 ? -2.389 23.938 12.141 1 98.75 141 THR B O 1
ATOM 4128 N N . ALA B 1 142 ? -1.959 24.062 14.312 1 98.88 142 ALA B N 1
ATOM 4129 C CA . ALA B 1 142 ? -1.199 22.844 14.508 1 98.88 142 ALA B CA 1
ATOM 4130 C C . ALA B 1 142 ? -1.638 22.109 15.773 1 98.88 142 ALA B C 1
ATOM 4132 O O . ALA B 1 142 ? -1.703 22.719 16.844 1 98.88 142 ALA B O 1
ATOM 4133 N N . THR B 1 143 ? -1.989 20.875 15.641 1 98.94 143 THR B N 1
ATOM 4134 C CA . THR B 1 143 ? -2.248 20.031 16.812 1 98.94 143 THR B CA 1
ATOM 4135 C C . THR B 1 143 ? -0.956 19.406 17.312 1 98.94 143 THR B C 1
ATOM 4137 O O . THR B 1 143 ? -0.265 18.703 16.562 1 98.94 143 THR B O 1
ATOM 4140 N N . GLN B 1 144 ? -0.619 19.75 18.547 1 98.94 144 GLN B N 1
ATOM 4141 C CA . GLN B 1 144 ? 0.558 19.188 19.203 1 98.94 144 GLN B CA 1
ATOM 4142 C C . GLN B 1 144 ? 0.172 18.078 20.188 1 98.94 144 GLN B C 1
ATOM 4144 O O . GLN B 1 144 ? -0.64 18.297 21.078 1 98.94 144 GLN B O 1
ATOM 4149 N N . VAL B 1 145 ? 0.69 16.906 20 1 98.94 145 VAL B N 1
ATOM 4150 C CA . VAL B 1 145 ? 0.37 15.773 20.875 1 98.94 145 VAL B CA 1
ATOM 4151 C C . VAL B 1 145 ? 1.657 15.164 21.422 1 98.94 145 VAL B C 1
ATOM 4153 O O . VAL B 1 145 ? 2.572 14.844 20.656 1 98.94 145 VAL B O 1
ATOM 4156 N N . THR B 1 146 ? 1.757 15 22.703 1 98.75 146 THR B N 1
ATOM 4157 C CA . THR B 1 146 ? 2.836 14.258 23.344 1 98.75 146 THR B CA 1
ATOM 4158 C C . THR B 1 146 ? 2.398 12.828 23.656 1 98.75 146 THR B C 1
ATOM 4160 O O . THR B 1 146 ? 1.438 12.609 24.391 1 98.75 146 THR B O 1
ATOM 4163 N N . PHE B 1 147 ? 3.129 11.891 23.047 1 98.56 147 PHE B N 1
ATOM 4164 C CA . PHE B 1 147 ? 2.809 10.477 23.188 1 98.56 147 PHE B CA 1
ATOM 4165 C C . PHE B 1 147 ? 3.812 9.781 24.109 1 98.56 147 PHE B C 1
ATOM 4167 O O . PHE B 1 147 ? 4.93 10.266 24.281 1 98.56 147 PHE B O 1
ATOM 4174 N N . LYS B 1 148 ? 3.355 8.734 24.641 1 97 148 LYS B N 1
ATOM 4175 C CA . LYS B 1 148 ? 4.227 7.77 25.312 1 97 148 LYS B CA 1
ATOM 4176 C C . LYS B 1 148 ? 4.035 6.367 24.75 1 97 148 LYS B C 1
ATOM 4178 O O . LYS B 1 148 ? 2.904 5.895 24.609 1 97 148 LYS B O 1
ATOM 4183 N N . LYS B 1 149 ? 4.992 5.73 24.297 1 95.88 149 LYS B N 1
ATOM 4184 C CA . LYS B 1 149 ? 5.051 4.316 23.938 1 95.88 149 LYS B CA 1
ATOM 4185 C C . LYS B 1 149 ? 6.035 3.562 24.828 1 95.88 149 LYS B C 1
ATOM 4187 O O . LYS B 1 149 ? 7.246 3.775 24.75 1 95.88 149 LYS B O 1
ATOM 4192 N N . ASN B 1 150 ? 5.488 2.754 25.594 1 89.62 150 ASN B N 1
ATOM 4193 C CA . ASN B 1 150 ? 6.293 2.166 26.672 1 89.62 150 ASN B CA 1
ATOM 4194 C C . ASN B 1 150 ? 6.938 3.24 27.531 1 89.62 150 ASN B C 1
ATOM 4196 O O . ASN B 1 150 ? 6.238 4.039 28.156 1 89.62 150 ASN B O 1
ATOM 4200 N N . ASP B 1 151 ? 8.305 3.416 27.438 1 89.88 151 ASP B N 1
ATOM 4201 C CA . ASP B 1 151 ? 8.961 4.391 28.297 1 89.88 151 ASP B CA 1
ATOM 4202 C C . ASP B 1 151 ? 9.562 5.531 27.484 1 89.88 151 ASP B C 1
ATOM 4204 O O . ASP B 1 151 ? 10.32 6.352 28.016 1 89.88 151 ASP B O 1
ATOM 4208 N N . THR B 1 152 ? 9.07 5.559 26.312 1 95.25 152 THR B N 1
ATOM 4209 C CA . THR B 1 152 ? 9.633 6.582 25.453 1 95.25 152 THR B CA 1
ATOM 4210 C C . THR B 1 152 ? 8.602 7.656 25.125 1 95.25 152 THR B C 1
ATOM 4212 O O . THR B 1 152 ? 7.488 7.348 24.703 1 95.25 152 THR B O 1
ATOM 4215 N N . VAL B 1 153 ? 9 8.914 25.391 1 97.12 153 VAL B N 1
ATOM 4216 C CA . VAL B 1 153 ? 8.125 10.055 25.125 1 97.12 153 VAL B CA 1
ATOM 4217 C C . VAL B 1 153 ? 8.539 10.727 23.812 1 97.12 153 VAL B C 1
ATOM 4219 O O . VAL B 1 153 ? 9.727 10.875 23.531 1 97.12 153 VAL B O 1
ATOM 4222 N N . PHE B 1 154 ? 7.586 11.117 23.031 1 98.12 154 PHE B N 1
ATOM 4223 C CA . PHE B 1 154 ? 7.84 11.883 21.812 1 98.12 154 PHE B CA 1
ATOM 4224 C C . PHE B 1 154 ? 6.645 12.758 21.453 1 98.12 154 PHE B C 1
ATOM 4226 O O . PHE B 1 154 ? 5.559 12.586 22.016 1 98.12 154 PHE B O 1
ATOM 4233 N N . THR B 1 155 ? 6.852 13.742 20.625 1 98.69 155 THR B N 1
ATOM 4234 C CA . THR B 1 155 ? 5.824 14.719 20.297 1 98.69 155 THR B CA 1
ATOM 4235 C C . THR B 1 155 ? 5.555 14.734 18.797 1 98.69 155 THR B C 1
ATOM 4237 O O . THR B 1 155 ? 6.484 14.625 17.984 1 98.69 155 THR B O 1
ATOM 4240 N N . VAL B 1 156 ? 4.281 14.883 18.438 1 98.94 156 VAL B N 1
ATOM 4241 C CA . VAL B 1 156 ? 3.865 14.969 17.031 1 98.94 156 VAL B CA 1
ATOM 4242 C C . VAL B 1 156 ? 3.09 16.266 16.812 1 98.94 156 VAL B C 1
ATOM 4244 O O . VAL B 1 156 ? 2.281 16.672 17.656 1 98.94 156 VAL B O 1
ATOM 4247 N N . PHE B 1 157 ? 3.373 16.891 15.695 1 98.94 157 PHE B N 1
ATOM 4248 C CA . PHE B 1 157 ? 2.586 18.016 15.211 1 98.94 157 PHE B CA 1
ATOM 4249 C C . PHE B 1 157 ? 1.854 17.656 13.922 1 98.94 157 PHE B C 1
ATOM 4251 O O . PHE B 1 157 ? 2.432 17.047 13.023 1 98.94 157 PHE B O 1
ATOM 4258 N N . ASN B 1 158 ? 0.599 17.953 13.844 1 98.94 158 ASN B N 1
ATOM 4259 C CA . ASN B 1 158 ? -0.192 17.922 12.617 1 98.94 158 ASN B CA 1
ATOM 4260 C C . ASN B 1 158 ? -0.665 19.312 12.211 1 98.94 158 ASN B C 1
ATOM 4262 O O . ASN B 1 158 ? -1.321 20 13 1 98.94 158 ASN B O 1
ATOM 4266 N N . THR B 1 159 ? -0.343 19.719 10.977 1 98.94 159 THR B N 1
ATOM 4267 C CA . THR B 1 159 ? -0.713 21.078 10.609 1 98.94 159 THR B CA 1
ATOM 4268 C C . THR B 1 159 ? -1.238 21.141 9.18 1 98.94 159 THR B C 1
ATOM 4270 O O . THR B 1 159 ? -0.962 20.234 8.383 1 98.94 159 THR B O 1
ATOM 4273 N N . HIS B 1 160 ? -2.053 22.047 8.898 1 98.81 160 HIS B N 1
ATOM 4274 C CA . HIS B 1 160 ? -2.52 22.484 7.59 1 98.81 160 HIS B CA 1
ATOM 4275 C C . HIS B 1 160 ? -2.357 24 7.426 1 98.81 160 HIS B C 1
ATOM 4277 O O . HIS B 1 160 ? -3.146 24.781 7.969 1 98.81 160 HIS B O 1
ATOM 4283 N N . MET B 1 161 ? -1.36 24.391 6.676 1 98.44 161 MET B N 1
ATOM 4284 C CA . MET B 1 161 ? -1.009 25.812 6.617 1 98.44 161 MET B CA 1
ATOM 4285 C C . MET B 1 161 ? -1.837 26.531 5.562 1 98.44 161 MET B C 1
ATOM 4287 O O . MET B 1 161 ? -2.594 25.906 4.82 1 98.44 161 MET B O 1
ATOM 4291 N N . ASP B 1 162 ? -1.716 27.828 5.578 1 97.19 162 ASP B N 1
ATOM 4292 C CA . ASP B 1 162 ? -2.576 28.672 4.762 1 97.19 162 ASP B CA 1
ATOM 4293 C C . ASP B 1 162 ? -2.246 28.531 3.277 1 97.19 162 ASP B C 1
ATOM 4295 O O . ASP B 1 162 ? -1.073 28.5 2.898 1 97.19 162 ASP B O 1
ATOM 4299 N N . HIS B 1 163 ? -3.289 28.5 2.434 1 93.06 163 HIS B N 1
ATOM 4300 C CA . HIS B 1 163 ? -3.064 28.25 1.015 1 93.06 163 HIS B CA 1
ATOM 4301 C C . HIS B 1 163 ? -2.854 29.547 0.248 1 93.06 163 HIS B C 1
ATOM 4303 O O . HIS B 1 163 ? -2.418 29.531 -0.905 1 93.06 163 HIS B O 1
ATOM 4309 N N . ILE B 1 164 ? -3.094 30.688 0.89 1 92.38 164 ILE B N 1
ATOM 4310 C CA . ILE B 1 164 ? -3.008 31.969 0.205 1 92.38 164 ILE B CA 1
ATOM 4311 C C . ILE B 1 164 ? -1.828 32.781 0.755 1 92.38 164 ILE B C 1
ATOM 4313 O O . ILE B 1 164 ? -0.985 33.25 -0.007 1 92.38 164 ILE B O 1
ATOM 4317 N N . GLY B 1 165 ? -1.745 32.906 2.053 1 95.62 165 GLY B N 1
ATOM 4318 C CA . GLY B 1 165 ? -0.81 33.781 2.721 1 95.62 165 GLY B CA 1
ATOM 4319 C C . GLY B 1 165 ? 0.599 33.219 2.793 1 95.62 165 GLY B C 1
ATOM 4320 O O . GLY B 1 165 ? 0.886 32.344 3.617 1 95.62 165 GLY B O 1
ATOM 4321 N N . VAL B 1 166 ? 1.518 33.781 2.086 1 96.31 166 VAL B N 1
ATOM 4322 C CA . VAL B 1 166 ? 2.912 33.344 2.076 1 96.31 166 VAL B CA 1
ATOM 4323 C C . VAL B 1 166 ? 3.572 33.719 3.406 1 96.31 166 VAL B C 1
ATOM 4325 O O . VAL B 1 166 ? 4.266 32.875 4 1 96.31 166 VAL B O 1
ATOM 4328 N N . GLN B 1 167 ? 3.32 34.938 3.842 1 97.5 167 GLN B N 1
ATOM 4329 C CA . GLN B 1 167 ? 3.873 35.375 5.121 1 97.5 167 GLN B CA 1
ATOM 4330 C C . GLN B 1 167 ? 3.311 34.531 6.273 1 97.5 167 GLN B C 1
ATOM 4332 O O . GLN B 1 167 ? 4.035 34.188 7.207 1 97.5 167 GLN B O 1
ATOM 4337 N N . ALA B 1 168 ? 2.025 34.281 6.191 1 98.19 168 ALA B N 1
ATOM 4338 C CA . ALA B 1 168 ? 1.385 33.469 7.219 1 98.19 168 ALA B CA 1
ATOM 4339 C C . ALA B 1 168 ? 2.043 32.094 7.316 1 98.19 168 ALA B C 1
ATOM 4341 O O . ALA B 1 168 ? 2.266 31.578 8.414 1 98.19 168 ALA B O 1
ATOM 4342 N N . ARG B 1 169 ? 2.357 31.5 6.191 1 98.44 169 ARG B N 1
ATOM 4343 C CA . ARG B 1 169 ? 3.021 30.203 6.191 1 98.44 169 ARG B CA 1
ATOM 4344 C C . ARG B 1 169 ? 4.41 30.297 6.82 1 98.44 169 ARG B C 1
ATOM 4346 O O . ARG B 1 169 ? 4.789 29.438 7.629 1 98.44 169 ARG B O 1
ATOM 4353 N N . GLU B 1 170 ? 5.148 31.297 6.465 1 98.25 170 GLU B N 1
ATOM 4354 C CA . GLU B 1 170 ? 6.504 31.453 6.988 1 98.25 170 GLU B CA 1
ATOM 4355 C C . GLU B 1 170 ? 6.488 31.688 8.492 1 98.25 170 GLU B C 1
ATOM 4357 O O . GLU B 1 170 ? 7.242 31.047 9.234 1 98.25 170 GLU B O 1
ATOM 4362 N N . GLU B 1 171 ? 5.656 32.594 8.914 1 98.5 171 GLU B N 1
ATOM 4363 C CA . GLU B 1 171 ? 5.566 32.906 10.344 1 98.5 171 GLU B CA 1
ATOM 4364 C C . GLU B 1 171 ? 5.023 31.688 11.117 1 98.5 171 GLU B C 1
ATOM 4366 O O . GLU B 1 171 ? 5.453 31.422 12.242 1 98.5 171 GLU B O 1
ATOM 4371 N N . GLY B 1 172 ? 4.062 31.031 10.539 1 98.5 172 GLY B N 1
ATOM 4372 C CA . GLY B 1 172 ? 3.594 29.781 11.133 1 98.5 172 GLY B CA 1
ATOM 4373 C C . GLY B 1 172 ? 4.695 28.766 11.305 1 98.5 172 GLY B C 1
ATOM 4374 O O . GLY B 1 172 ? 4.762 28.078 12.328 1 98.5 172 GLY B O 1
ATOM 4375 N N . SER B 1 173 ? 5.527 28.641 10.32 1 98.75 173 SER B N 1
ATOM 4376 C CA . SER B 1 173 ? 6.664 27.719 10.383 1 98.75 173 SER B CA 1
ATOM 4377 C C . SER B 1 173 ? 7.598 28.094 11.539 1 98.75 173 SER B C 1
ATOM 4379 O O . SER B 1 173 ? 8.07 27.219 12.258 1 98.75 173 SER B O 1
ATOM 4381 N N . LYS B 1 174 ? 7.863 29.375 11.703 1 98.56 174 LYS B N 1
ATOM 4382 C CA . LYS B 1 174 ? 8.695 29.828 12.812 1 98.56 174 LYS B CA 1
ATOM 4383 C C . LYS B 1 174 ? 8.078 29.453 14.156 1 98.56 174 LYS B C 1
ATOM 4385 O O . LYS B 1 174 ? 8.781 29.016 15.07 1 98.56 174 LYS B O 1
ATOM 4390 N N . LEU B 1 175 ? 6.797 29.641 14.242 1 98.75 175 LEU B N 1
ATOM 4391 C CA . LEU B 1 175 ? 6.086 29.297 15.469 1 98.75 175 LEU B CA 1
ATOM 4392 C C . LEU B 1 175 ? 6.172 27.812 15.758 1 98.75 175 LEU B C 1
ATOM 4394 O O . LEU B 1 175 ? 6.449 27.406 16.891 1 98.75 175 LEU B O 1
ATOM 4398 N N . ILE B 1 176 ? 5.953 26.969 14.758 1 98.81 176 ILE B N 1
ATOM 4399 C CA . ILE B 1 176 ? 6.023 25.531 14.922 1 98.81 176 ILE B CA 1
ATOM 4400 C C . ILE B 1 176 ? 7.434 25.125 15.344 1 98.81 176 ILE B C 1
ATOM 4402 O O . ILE B 1 176 ? 7.605 24.281 16.234 1 98.81 176 ILE B O 1
ATOM 4406 N N . LEU B 1 177 ? 8.438 25.719 14.758 1 98.62 177 LEU B N 1
ATOM 4407 C CA . LEU B 1 177 ? 9.828 25.422 15.109 1 98.62 177 LEU B CA 1
ATOM 4408 C C . LEU B 1 177 ? 10.102 25.766 16.562 1 98.62 177 LEU B C 1
ATOM 4410 O O . LEU B 1 177 ? 10.758 24.984 17.281 1 98.62 177 LEU B O 1
ATOM 4414 N N . GLU B 1 178 ? 9.633 26.906 16.938 1 98.06 178 GLU B N 1
ATOM 4415 C CA . GLU B 1 178 ? 9.797 27.312 18.328 1 98.06 178 GLU B CA 1
ATOM 4416 C C . GLU B 1 178 ? 9.203 26.297 19.297 1 98.06 178 GLU B C 1
ATOM 4418 O O . GLU B 1 178 ? 9.859 25.859 20.234 1 98.06 178 GLU B O 1
ATOM 4423 N N . ARG B 1 179 ? 8 25.906 19.031 1 98.31 179 ARG B N 1
ATOM 4424 C CA . ARG B 1 179 ? 7.32 24.938 19.875 1 98.31 179 ARG B CA 1
ATOM 4425 C C . ARG B 1 179 ? 7.996 23.562 19.812 1 98.31 179 ARG B C 1
ATOM 4427 O O . ARG B 1 179 ? 8.062 22.844 20.812 1 98.31 179 ARG B O 1
ATOM 4434 N N . ALA B 1 180 ? 8.43 23.219 18.641 1 98.56 180 ALA B N 1
ATOM 4435 C CA . ALA B 1 180 ? 9.117 21.938 18.453 1 98.56 180 ALA B CA 1
ATOM 4436 C C . ALA B 1 180 ? 10.414 21.891 19.25 1 98.56 180 ALA B C 1
ATOM 4438 O O . ALA B 1 180 ? 10.734 20.875 19.859 1 98.56 180 ALA B O 1
ATOM 4439 N N . ARG B 1 181 ? 11.148 22.969 19.25 1 97.56 181 ARG B N 1
ATOM 4440 C CA . ARG B 1 181 ? 12.398 23.047 20 1 97.56 181 ARG B CA 1
ATOM 4441 C C . ARG B 1 181 ? 12.141 22.906 21.5 1 97.56 181 ARG B C 1
ATOM 4443 O O . ARG B 1 181 ? 12.883 22.219 22.203 1 97.56 181 ARG B O 1
ATOM 4450 N N . GLU B 1 182 ? 11.086 23.469 21.922 1 96.94 182 GLU B N 1
ATOM 4451 C CA . GLU B 1 182 ? 10.695 23.297 23.312 1 96.94 182 GLU B CA 1
ATOM 4452 C C . GLU B 1 182 ? 10.352 21.844 23.609 1 96.94 182 GLU B C 1
ATOM 4454 O O . GLU B 1 182 ? 10.797 21.281 24.609 1 96.94 182 GLU B O 1
ATOM 4459 N N . ALA B 1 183 ? 9.633 21.25 22.766 1 97.12 183 ALA B N 1
ATOM 4460 C CA . ALA B 1 183 ? 9.172 19.875 22.953 1 97.12 183 ALA B CA 1
ATOM 4461 C C . ALA B 1 183 ? 10.328 18.891 22.859 1 97.12 183 ALA B C 1
ATOM 4463 O O . ALA B 1 183 ? 10.25 17.781 23.406 1 97.12 183 ALA B O 1
ATOM 4464 N N . SER B 1 184 ? 11.359 19.25 22.188 1 96.56 184 SER B N 1
ATOM 4465 C CA . SER B 1 184 ? 12.477 18.344 21.938 1 96.56 184 SER B CA 1
ATOM 4466 C C . SER B 1 184 ? 13.195 17.984 23.234 1 96.56 184 SER B C 1
ATOM 4468 O O . SER B 1 184 ? 13.961 17.016 23.281 1 96.56 184 SER B O 1
ATOM 4470 N N . ALA B 1 185 ? 12.953 18.734 24.266 1 94.19 185 ALA B N 1
ATOM 4471 C CA . ALA B 1 185 ? 13.516 18.422 25.578 1 94.19 185 ALA B CA 1
ATOM 4472 C C . ALA B 1 185 ? 12.984 17.094 26.109 1 94.19 185 ALA B C 1
ATOM 4474 O O . ALA B 1 185 ? 13.656 16.422 26.891 1 94.19 185 ALA B O 1
ATOM 4475 N N . LYS B 1 186 ? 11.852 16.703 25.625 1 93.94 186 LYS B N 1
ATOM 4476 C CA . LYS B 1 186 ? 11.203 15.516 26.156 1 93.94 186 LYS B CA 1
ATOM 4477 C C . LYS B 1 186 ? 11.508 14.297 25.281 1 93.94 186 LYS B C 1
ATOM 4479 O O . LYS B 1 186 ? 11.297 13.156 25.719 1 93.94 186 LYS B O 1
ATOM 4484 N N . GLY B 1 187 ? 11.93 14.5 24.094 1 95.62 187 GLY B N 1
ATOM 4485 C CA . GLY B 1 187 ? 12.18 13.398 23.172 1 95.62 187 GLY B CA 1
ATOM 4486 C C . GLY B 1 187 ? 12.047 13.797 21.719 1 95.62 187 GLY B C 1
ATOM 4487 O O . GLY B 1 187 ? 12.086 14.984 21.375 1 95.62 187 GLY B O 1
ATOM 4488 N N . ALA B 1 188 ? 11.891 12.797 20.859 1 97.56 188 ALA B N 1
ATOM 4489 C CA . ALA B 1 188 ? 11.797 13.031 19.422 1 97.56 188 ALA B CA 1
ATOM 4490 C C . ALA B 1 188 ? 10.586 13.891 19.078 1 97.56 188 ALA B C 1
ATOM 4492 O O . ALA B 1 188 ? 9.57 13.852 19.781 1 97.56 188 ALA B O 1
ATOM 4493 N N . VAL B 1 189 ? 10.688 14.68 18.094 1 98.62 189 VAL B N 1
ATOM 4494 C CA . VAL B 1 189 ? 9.594 15.523 17.625 1 98.62 189 VAL B CA 1
ATOM 4495 C C . VAL B 1 189 ? 9.383 15.289 16.125 1 98.62 189 VAL B C 1
ATOM 4497 O O . VAL B 1 189 ? 10.344 15.32 15.344 1 98.62 189 VAL B O 1
ATOM 4500 N N . ILE B 1 190 ? 8.172 15.023 15.711 1 98.88 190 ILE B N 1
ATOM 4501 C CA . ILE B 1 190 ? 7.824 14.773 14.312 1 98.88 190 ILE B CA 1
ATOM 4502 C C . ILE B 1 190 ? 6.758 15.773 13.859 1 98.88 190 ILE B C 1
ATOM 4504 O O . ILE B 1 190 ? 5.715 15.906 14.5 1 98.88 190 ILE B O 1
ATOM 4508 N N . LEU B 1 191 ? 6.992 16.438 12.812 1 98.94 191 LEU B N 1
ATOM 4509 C CA . LEU B 1 191 ? 6.012 17.312 12.156 1 98.94 191 LEU B CA 1
ATOM 4510 C C . LEU B 1 191 ? 5.391 16.609 10.953 1 98.94 191 LEU B C 1
ATOM 4512 O O . LEU B 1 191 ? 6.105 16.047 10.125 1 98.94 191 LEU B O 1
ATOM 4516 N N . MET B 1 192 ? 4.105 16.609 10.898 1 98.94 192 MET B N 1
ATOM 4517 C CA . MET B 1 192 ? 3.357 16.062 9.766 1 98.94 192 MET B CA 1
ATOM 4518 C C . MET B 1 192 ? 2.346 17.078 9.25 1 98.94 192 MET B C 1
ATOM 4520 O O . MET B 1 192 ? 1.896 17.953 9.992 1 98.94 192 MET B O 1
ATOM 4524 N N . GLY B 1 193 ? 2.021 16.953 7.945 1 98.88 193 GLY B N 1
ATOM 4525 C CA . GLY B 1 193 ? 0.857 17.703 7.492 1 98.88 193 GLY B CA 1
ATOM 4526 C C . GLY B 1 193 ? 1.029 18.281 6.102 1 98.88 193 GLY B C 1
ATOM 4527 O O . GLY B 1 193 ? 1.972 17.938 5.391 1 98.88 193 GLY B O 1
ATOM 4528 N N . ASP B 1 194 ? 0.063 19.094 5.699 1 98.88 194 ASP B N 1
ATOM 4529 C CA . ASP B 1 194 ? 0.019 19.859 4.457 1 98.88 194 ASP B CA 1
ATOM 4530 C C . ASP B 1 194 ? 0.513 21.281 4.676 1 98.88 194 ASP B C 1
ATOM 4532 O O . ASP B 1 194 ? -0.197 22.109 5.25 1 98.88 194 ASP B O 1
ATOM 4536 N N . LEU B 1 195 ? 1.67 21.562 4.113 1 98.75 195 LEU B N 1
ATOM 4537 C CA . LEU B 1 195 ? 2.285 22.859 4.355 1 98.75 195 LEU B CA 1
ATOM 4538 C C . LEU B 1 195 ? 1.788 23.891 3.348 1 98.75 195 LEU B C 1
ATOM 4540 O O . LEU B 1 195 ? 2.033 25.094 3.508 1 98.75 195 LEU B O 1
ATOM 4544 N N . ASN B 1 196 ? 1.103 23.422 2.32 1 98.12 196 ASN B N 1
ATOM 4545 C CA . ASN B 1 196 ? 0.791 24.297 1.19 1 98.12 196 ASN B CA 1
ATOM 4546 C C . ASN B 1 196 ? 2.031 25.031 0.683 1 98.12 196 ASN B C 1
ATOM 4548 O O . ASN B 1 196 ? 1.952 26.188 0.269 1 98.12 196 ASN B O 1
ATOM 4552 N N . SER B 1 197 ? 3.131 24.453 0.855 1 97.69 197 SER B N 1
ATOM 4553 C CA . SER B 1 197 ? 4.445 24.969 0.489 1 97.69 197 SER B CA 1
ATOM 4554 C C . SER B 1 197 ? 5.309 23.875 -0.153 1 97.69 197 SER B C 1
ATOM 4556 O O . SER B 1 197 ? 5.48 22.797 0.416 1 97.69 197 SER B O 1
ATOM 4558 N N . THR B 1 198 ? 5.805 24.203 -1.307 1 97.19 198 THR B N 1
ATOM 4559 C CA . THR B 1 198 ? 6.754 23.281 -1.919 1 97.19 198 THR B CA 1
ATOM 4560 C C . THR B 1 198 ? 8.133 23.422 -1.289 1 97.19 198 THR B C 1
ATOM 4562 O O . THR B 1 198 ? 8.336 24.266 -0.406 1 97.19 198 THR B O 1
ATOM 4565 N N . GLU B 1 199 ? 9.055 22.672 -1.752 1 97.19 199 GLU B N 1
ATOM 4566 C CA . GLU B 1 199 ? 10.406 22.625 -1.201 1 97.19 199 GLU B CA 1
ATOM 4567 C C . GLU B 1 199 ? 11.188 23.891 -1.535 1 97.19 199 GLU B C 1
ATOM 4569 O O . GLU B 1 199 ? 12.25 24.141 -0.966 1 97.19 199 GLU B O 1
ATOM 4574 N N . ASP B 1 200 ? 10.664 24.734 -2.361 1 95.69 200 ASP B N 1
ATOM 4575 C CA . ASP B 1 200 ? 11.32 25.984 -2.752 1 95.69 200 ASP B CA 1
ATOM 4576 C C . ASP B 1 200 ? 10.68 27.172 -2.061 1 95.69 200 ASP B C 1
ATOM 4578 O O . ASP B 1 200 ? 11.18 28.297 -2.162 1 95.69 200 ASP B O 1
ATOM 4582 N N . ASP B 1 201 ? 9.617 26.938 -1.357 1 96.56 201 ASP B N 1
ATOM 4583 C CA . ASP B 1 201 ? 8.859 28.031 -0.744 1 96.56 201 ASP B CA 1
ATOM 4584 C C . ASP B 1 201 ? 9.422 28.391 0.628 1 96.56 201 ASP B C 1
ATOM 4586 O O . ASP B 1 201 ? 9.992 27.531 1.313 1 96.56 201 ASP B O 1
ATOM 4590 N N . PRO B 1 202 ? 9.242 29.594 1.093 1 97 202 PRO B N 1
ATOM 4591 C CA . PRO B 1 202 ? 9.852 30.094 2.33 1 97 202 PRO B CA 1
ATOM 4592 C C . PRO B 1 202 ? 9.461 29.281 3.555 1 97 202 PRO B C 1
ATOM 4594 O O . PRO B 1 202 ? 10.289 29.031 4.434 1 97 202 PRO B O 1
ATOM 4597 N N . ALA B 1 203 ? 8.25 28.859 3.633 1 98.31 203 ALA B N 1
ATOM 4598 C CA . ALA B 1 203 ? 7.809 28.125 4.812 1 98.31 203 ALA B CA 1
ATOM 4599 C C . ALA B 1 203 ? 8.594 26.828 4.973 1 98.31 203 ALA B C 1
ATOM 4601 O O . ALA B 1 203 ? 9.078 26.516 6.062 1 98.31 203 ALA B O 1
ATOM 4602 N N . TYR B 1 204 ? 8.672 26.047 3.889 1 98.44 204 TYR B N 1
ATOM 4603 C CA . TYR B 1 204 ? 9.453 24.828 3.898 1 98.44 204 TYR B CA 1
ATOM 4604 C C . TYR B 1 204 ? 10.922 25.109 4.191 1 98.44 204 TYR B C 1
ATOM 4606 O O . TYR B 1 204 ? 11.547 24.422 4.996 1 98.44 204 TYR B O 1
ATOM 4614 N N . LEU B 1 205 ? 11.461 26.109 3.553 1 98.25 205 LEU B N 1
ATOM 4615 C CA . LEU B 1 205 ? 12.867 26.469 3.742 1 98.25 205 LEU B CA 1
ATOM 4616 C C . LEU B 1 205 ? 13.125 26.906 5.184 1 98.25 205 LEU B C 1
ATOM 4618 O O . LEU B 1 205 ? 14.18 26.609 5.742 1 98.25 205 LEU B O 1
ATOM 4622 N N . CYS B 1 206 ? 12.188 27.578 5.758 1 98.19 206 CYS B N 1
ATOM 4623 C CA . CYS B 1 206 ? 12.289 27.984 7.156 1 98.19 206 CYS B CA 1
ATOM 4624 C C . CYS B 1 206 ? 12.336 26.766 8.07 1 98.19 206 CYS B C 1
ATOM 4626 O O . CYS B 1 206 ? 13.203 26.672 8.945 1 98.19 206 CYS B O 1
ATOM 4628 N N . LEU B 1 207 ? 11.469 25.812 7.832 1 98.75 207 LEU B N 1
ATOM 4629 C CA . LEU B 1 207 ? 11.367 24.625 8.664 1 98.75 207 LEU B CA 1
ATOM 4630 C C . LEU B 1 207 ? 12.641 23.781 8.562 1 98.75 207 LEU B C 1
ATOM 4632 O O . LEU B 1 207 ? 13.047 23.141 9.531 1 98.75 207 LEU B O 1
ATOM 4636 N N . THR B 1 208 ? 13.312 23.766 7.379 1 98.56 208 THR B N 1
ATOM 4637 C CA . THR B 1 208 ? 14.414 22.844 7.125 1 98.56 208 THR B CA 1
ATOM 4638 C C . THR B 1 208 ? 15.75 23.578 7.145 1 98.56 208 THR B C 1
ATOM 4640 O O . THR B 1 208 ? 16.797 22.969 6.93 1 98.56 208 THR B O 1
ATOM 4643 N N . ASN B 1 209 ? 15.695 24.812 7.355 1 97.88 209 ASN B N 1
ATOM 4644 C CA . ASN B 1 209 ? 16.875 25.672 7.305 1 97.88 209 ASN B CA 1
ATOM 4645 C C . ASN B 1 209 ? 17.562 25.609 5.938 1 97.88 209 ASN B C 1
ATOM 4647 O O . ASN B 1 209 ? 18.781 25.578 5.852 1 97.88 209 ASN B O 1
ATOM 4651 N N . GLY B 1 210 ? 16.703 25.438 4.93 1 97.5 210 GLY B N 1
ATOM 4652 C CA . GLY B 1 210 ? 17.203 25.438 3.562 1 97.5 210 GLY B CA 1
ATOM 4653 C C . GLY B 1 210 ? 18.031 24.203 3.236 1 97.5 210 GLY B C 1
ATOM 4654 O O . GLY B 1 210 ? 18.719 24.172 2.207 1 97.5 210 GLY B O 1
ATOM 4655 N N . LYS B 1 211 ? 18.031 23.234 4.004 1 96.94 211 LYS B N 1
ATOM 4656 C CA . LYS B 1 211 ? 18.891 22.062 3.873 1 96.94 211 LYS B CA 1
ATOM 4657 C C . LYS B 1 211 ? 18.672 21.359 2.535 1 96.94 211 LYS B C 1
ATOM 4659 O O . LYS B 1 211 ? 19.609 20.797 1.968 1 96.94 211 LYS B O 1
ATOM 4664 N N . TYR B 1 212 ? 17.484 21.391 2.062 1 97.69 212 TYR B N 1
ATOM 4665 C CA . TYR B 1 212 ? 17.141 20.578 0.897 1 97.69 212 TYR B CA 1
ATOM 4666 C C . TYR B 1 212 ? 16.859 21.469 -0.314 1 97.69 212 TYR B C 1
ATOM 4668 O O . TYR B 1 212 ? 16.172 21.031 -1.251 1 97.69 212 TYR B O 1
ATOM 4676 N N . LYS B 1 213 ? 17.328 22.625 -0.202 1 93.81 213 LYS B N 1
ATOM 4677 C CA . LYS B 1 213 ? 17.203 23.5 -1.365 1 93.81 213 LYS B CA 1
ATOM 4678 C C . LYS B 1 213 ? 17.844 22.859 -2.602 1 93.81 213 LYS B C 1
ATOM 4680 O O . LYS B 1 213 ? 18.969 22.359 -2.543 1 93.81 213 LYS B O 1
ATOM 4685 N N . GLU B 1 214 ? 17.188 22.594 -3.719 1 92 214 GLU B N 1
ATOM 4686 C CA . GLU B 1 214 ? 17.672 22.031 -4.98 1 92 214 GLU B CA 1
ATOM 4687 C C . GLU B 1 214 ? 17.906 20.531 -4.871 1 92 214 GLU B C 1
ATOM 4689 O O . GLU B 1 214 ? 18.781 19.984 -5.547 1 92 214 GLU B O 1
ATOM 4694 N N . SER B 1 215 ? 17.281 19.906 -3.941 1 94.94 215 SER B N 1
ATOM 4695 C CA . SER B 1 215 ? 17.484 18.484 -3.727 1 94.94 215 SER B CA 1
ATOM 4696 C C . SER B 1 215 ? 16.438 17.672 -4.473 1 94.94 215 SER B C 1
ATOM 4698 O O . SER B 1 215 ? 16.469 16.438 -4.449 1 94.94 215 SER B O 1
ATOM 4700 N N . LYS B 1 216 ? 15.562 18.344 -5.133 1 92.94 216 LYS B N 1
ATOM 4701 C CA . LYS B 1 216 ? 14.477 17.625 -5.793 1 92.94 216 LYS B CA 1
ATOM 4702 C C . LYS B 1 216 ? 15.023 16.531 -6.711 1 92.94 216 LYS B C 1
ATOM 4704 O O . LYS B 1 216 ? 15.875 16.797 -7.562 1 92.94 216 LYS B O 1
ATOM 4709 N N . GLY B 1 217 ? 14.602 15.312 -6.477 1 93.81 217 GLY B N 1
ATOM 4710 C CA . GLY B 1 217 ? 14.969 14.188 -7.32 1 93.81 217 GLY B CA 1
ATOM 4711 C C . GLY B 1 217 ? 16.281 13.547 -6.926 1 93.81 217 GLY B C 1
ATOM 4712 O O . GLY B 1 217 ? 16.688 12.547 -7.508 1 93.81 217 GLY B O 1
ATOM 4713 N N . SER B 1 218 ? 17.016 14.07 -5.922 1 94.94 218 SER B N 1
ATOM 4714 C CA . SER B 1 218 ? 18.344 13.609 -5.578 1 94.94 218 SER B CA 1
ATOM 4715 C C . SER B 1 218 ? 18.328 12.164 -5.094 1 94.94 218 SER B C 1
ATOM 4717 O O . SER B 1 218 ? 19.281 11.414 -5.324 1 94.94 218 SER B O 1
ATOM 4719 N N . ASN B 1 219 ? 17.281 11.734 -4.465 1 96.25 219 ASN B N 1
ATOM 4720 C CA . ASN B 1 219 ? 17.219 10.367 -3.951 1 96.25 219 ASN B CA 1
ATOM 4721 C C . ASN B 1 219 ? 16.203 9.523 -4.723 1 96.25 219 ASN B C 1
ATOM 4723 O O . ASN B 1 219 ? 15.734 8.508 -4.223 1 96.25 219 ASN B O 1
ATOM 4727 N N . ASP B 1 220 ? 15.859 10.023 -5.895 1 97.62 220 ASP B N 1
ATOM 4728 C CA . ASP B 1 220 ? 14.953 9.297 -6.781 1 97.62 220 ASP B CA 1
ATOM 4729 C C . ASP B 1 220 ? 15.578 7.984 -7.25 1 97.62 220 ASP B C 1
ATOM 4731 O O . ASP B 1 220 ? 16.734 7.953 -7.664 1 97.62 220 ASP B O 1
ATOM 4735 N N . THR B 1 221 ? 14.828 6.914 -7.207 1 98.38 221 THR B N 1
ATOM 4736 C CA . THR B 1 221 ? 15.336 5.594 -7.574 1 98.38 221 THR B CA 1
ATOM 4737 C C . THR B 1 221 ? 15.844 5.59 -9.016 1 98.38 221 THR B C 1
ATOM 4739 O O . THR B 1 221 ? 16.953 5.121 -9.281 1 98.38 221 THR B O 1
ATOM 4742 N N . LEU B 1 222 ? 15.031 6.168 -9.93 1 98 222 LEU B N 1
ATOM 4743 C CA . LEU B 1 222 ? 15.359 6.094 -11.352 1 98 222 LEU B CA 1
ATOM 4744 C C . LEU B 1 222 ? 16.516 7.023 -11.695 1 98 222 LEU B C 1
ATOM 4746 O O . LEU B 1 222 ? 17.234 6.793 -12.664 1 98 222 LEU B O 1
ATOM 4750 N N . ALA B 1 223 ? 16.719 8.047 -10.891 1 97.06 223 ALA B N 1
ATOM 4751 C CA . ALA B 1 223 ? 17.844 8.961 -11.086 1 97.06 223 ALA B CA 1
ATOM 4752 C C . ALA B 1 223 ? 19.141 8.359 -10.562 1 97.06 223 ALA B C 1
ATOM 4754 O O . ALA B 1 223 ? 20.234 8.828 -10.906 1 97.06 223 ALA B O 1
ATOM 4755 N N . ASN B 1 224 ? 19.047 7.332 -9.742 1 97.75 224 ASN B N 1
ATOM 4756 C CA . ASN B 1 224 ? 20.234 6.785 -9.094 1 97.75 224 ASN B CA 1
ATOM 4757 C C . ASN B 1 224 ? 20.469 5.324 -9.484 1 97.75 224 ASN B C 1
ATOM 4759 O O . ASN B 1 224 ? 21.094 4.57 -8.734 1 97.75 224 ASN B O 1
ATOM 4763 N N . LEU B 1 225 ? 20.047 4.871 -10.594 1 97.31 225 LEU B N 1
ATOM 4764 C CA . LEU B 1 225 ? 20.078 3.477 -11.023 1 97.31 225 LEU B CA 1
ATOM 4765 C C . LEU B 1 225 ? 21.5 2.951 -11.07 1 97.31 225 LEU B C 1
ATOM 4767 O O . LEU B 1 225 ? 21.781 1.849 -10.594 1 97.31 225 LEU B O 1
ATOM 4771 N N . GLN B 1 226 ? 22.422 3.758 -11.633 1 96.5 226 GLN B N 1
ATOM 4772 C CA . GLN B 1 226 ? 23.797 3.309 -11.789 1 96.5 226 GLN B CA 1
ATOM 4773 C C . GLN B 1 226 ? 24.469 3.09 -10.43 1 96.5 226 GLN B C 1
ATOM 4775 O O . GLN B 1 226 ? 25.094 2.055 -10.203 1 96.5 226 GLN B O 1
ATOM 4780 N N . GLU B 1 227 ? 24.25 4.043 -9.57 1 97 227 GLU B N 1
ATOM 4781 C CA . GLU B 1 227 ? 24.859 3.953 -8.25 1 97 227 GLU B CA 1
ATOM 4782 C C . GLU B 1 227 ? 24.25 2.822 -7.434 1 97 227 GLU B C 1
ATOM 4784 O O . GLU B 1 227 ? 24.953 2.109 -6.715 1 97 227 GLU B O 1
ATOM 4789 N N . LEU B 1 228 ? 22.984 2.674 -7.535 1 97.56 228 LEU B N 1
ATOM 4790 C CA . LEU B 1 228 ? 22.312 1.58 -6.859 1 97.56 228 LEU B CA 1
ATOM 4791 C C . LEU B 1 228 ? 22.859 0.231 -7.297 1 97.56 228 LEU B C 1
ATOM 4793 O O . LEU B 1 228 ? 23.188 -0.613 -6.457 1 97.56 228 LEU B O 1
ATOM 4797 N N . ASN B 1 229 ? 22.953 0.077 -8.594 1 97.12 229 ASN B N 1
ATOM 4798 C CA . ASN B 1 229 ? 23.453 -1.19 -9.125 1 97.12 229 ASN B CA 1
ATOM 4799 C C . ASN B 1 229 ? 24.891 -1.455 -8.688 1 97.12 229 ASN B C 1
ATOM 4801 O O . ASN B 1 229 ? 25.234 -2.578 -8.312 1 97.12 229 ASN B O 1
ATOM 4805 N N . GLN B 1 230 ? 25.672 -0.421 -8.68 1 95.69 230 GLN B N 1
ATOM 4806 C CA . GLN B 1 230 ? 27.062 -0.561 -8.297 1 95.69 230 GLN B CA 1
ATOM 4807 C C . GLN B 1 230 ? 27.203 -0.998 -6.836 1 95.69 230 GLN B C 1
ATOM 4809 O O . GLN B 1 230 ? 27.906 -1.958 -6.531 1 95.69 230 GLN B O 1
ATOM 4814 N N . VAL B 1 231 ? 26.5 -0.365 -5.996 1 96.06 231 VAL B N 1
ATOM 4815 C CA . VAL B 1 231 ? 26.609 -0.627 -4.566 1 96.06 231 VAL B CA 1
ATOM 4816 C C . VAL B 1 231 ? 26.078 -2.023 -4.25 1 96.06 231 VAL B C 1
ATOM 4818 O O . VAL B 1 231 ? 26.688 -2.762 -3.467 1 96.06 231 VAL B O 1
ATOM 4821 N N . CYS B 1 232 ? 25.047 -2.391 -4.875 1 94.62 232 CYS B N 1
ATOM 4822 C CA . CYS B 1 232 ? 24.422 -3.676 -4.566 1 94.62 232 CYS B CA 1
ATOM 4823 C C . CYS B 1 232 ? 25.188 -4.816 -5.234 1 94.62 232 CYS B C 1
ATOM 4825 O O . CYS B 1 232 ? 25.266 -5.918 -4.688 1 94.62 232 CYS B O 1
ATOM 4827 N N . ALA B 1 233 ? 25.703 -4.562 -6.402 1 94.62 233 ALA B N 1
ATOM 4828 C CA . ALA B 1 233 ? 26.5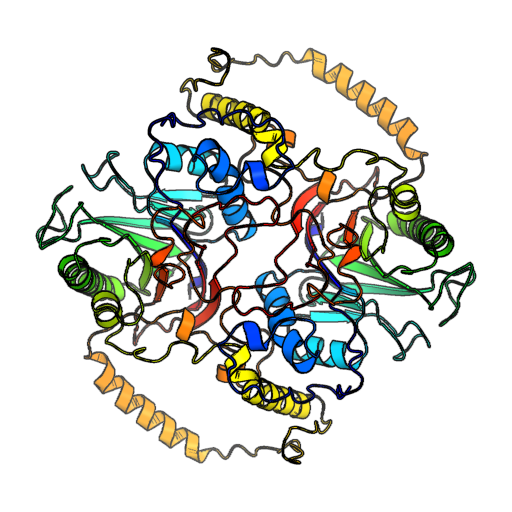62 -5.555 -7.047 1 94.62 233 ALA B CA 1
ATOM 4829 C C . ALA B 1 233 ? 27.797 -5.852 -6.195 1 94.62 233 ALA B C 1
ATOM 4831 O O . ALA B 1 233 ? 28.188 -7.012 -6.055 1 94.62 233 ALA B O 1
ATOM 4832 N N . SER B 1 234 ? 28.344 -4.797 -5.676 1 93.19 234 SER B N 1
ATOM 4833 C CA . SER B 1 234 ? 29.5 -4.953 -4.805 1 93.19 234 SER B CA 1
ATOM 4834 C C . SER B 1 234 ? 29.156 -5.758 -3.559 1 93.19 234 SER B C 1
ATOM 4836 O O . SER B 1 234 ? 29.891 -6.672 -3.176 1 93.19 234 SER B O 1
ATOM 4838 N N . ALA B 1 235 ? 28.047 -5.379 -3.012 1 91.38 235 ALA B N 1
ATOM 4839 C CA . ALA B 1 235 ? 27.609 -6.105 -1.824 1 91.38 235 ALA B CA 1
ATOM 4840 C C . ALA B 1 235 ? 27.344 -7.574 -2.145 1 91.38 235 ALA B C 1
ATOM 4842 O O . ALA B 1 235 ? 27.703 -8.461 -1.363 1 91.38 235 ALA B O 1
ATOM 4843 N N . TYR B 1 236 ? 26.75 -7.844 -3.232 1 90.81 236 TYR B N 1
ATOM 4844 C CA . TYR B 1 236 ? 26.453 -9.195 -3.682 1 90.81 236 TYR B CA 1
ATOM 4845 C C . TYR B 1 236 ? 27.734 -10 -3.896 1 90.81 236 TYR B C 1
ATOM 4847 O O . TYR B 1 236 ? 27.828 -11.156 -3.482 1 90.81 236 TYR B O 1
ATOM 4855 N N . SER B 1 237 ? 28.656 -9.383 -4.5 1 89.88 237 SER B N 1
ATOM 4856 C CA . SER B 1 237 ? 29.922 -10.039 -4.785 1 89.88 237 SER B CA 1
ATOM 4857 C C . SER B 1 237 ? 30.672 -10.391 -3.5 1 89.88 237 SER B C 1
ATOM 4859 O O . SER B 1 237 ? 31.25 -11.469 -3.391 1 89.88 237 SER B O 1
ATOM 4861 N N . GLN B 1 238 ? 30.641 -9.531 -2.641 1 87.25 238 GLN B N 1
ATOM 4862 C CA . GLN B 1 238 ? 31.312 -9.758 -1.366 1 87.25 238 GLN B CA 1
ATOM 4863 C C . GLN B 1 238 ? 30.688 -10.93 -0.615 1 87.25 238 GLN B C 1
ATOM 4865 O O . GLN B 1 238 ? 31.391 -11.727 -0.001 1 87.25 238 GLN B O 1
ATOM 4870 N N . LYS B 1 239 ? 29.453 -11.062 -0.725 1 83.81 239 LYS B N 1
ATOM 4871 C CA . LYS B 1 239 ? 28.75 -12.117 0.003 1 83.81 239 LYS B CA 1
ATOM 4872 C C . LYS B 1 239 ? 28.859 -13.453 -0.721 1 83.81 239 LYS B C 1
ATOM 4874 O O . LYS B 1 239 ? 29.062 -14.492 -0.089 1 83.81 239 LYS B O 1
ATOM 4879 N N . SER B 1 240 ? 28.656 -13.43 -2.004 1 83 240 SER B N 1
ATOM 4880 C CA . SER B 1 240 ? 28.609 -14.664 -2.777 1 83 240 SER B CA 1
ATOM 4881 C C . SER B 1 240 ? 30.016 -15.148 -3.137 1 83 240 SER B C 1
ATOM 4883 O O . SER B 1 240 ? 30.203 -16.328 -3.473 1 83 240 SER B O 1
ATOM 4885 N N . GLY B 1 241 ? 30.938 -14.297 -3.102 1 77.12 241 GLY B N 1
ATOM 4886 C CA . GLY B 1 241 ? 32.281 -14.633 -3.562 1 77.12 241 GLY B CA 1
ATOM 4887 C C . GLY B 1 241 ? 32.375 -14.672 -5.074 1 77.12 241 GLY B C 1
ATOM 4888 O O . GLY B 1 241 ? 33.469 -14.977 -5.609 1 77.12 241 GLY B O 1
ATOM 4889 N N . GLU B 1 242 ? 31.219 -14.438 -5.789 1 72.5 242 GLU B N 1
ATOM 4890 C CA . GLU B 1 242 ? 31.219 -14.453 -7.25 1 72.5 242 GLU B CA 1
ATOM 4891 C C . GLU B 1 242 ? 31.375 -13.047 -7.816 1 72.5 242 GLU B C 1
ATOM 4893 O O . GLU B 1 242 ? 30.734 -12.109 -7.355 1 72.5 242 GLU B O 1
ATOM 4898 N N . PRO B 1 243 ? 32.375 -12.867 -8.797 1 68.75 243 PRO B N 1
ATOM 4899 C CA . PRO B 1 243 ? 32.531 -11.539 -9.398 1 68.75 243 PRO B CA 1
ATOM 4900 C C . PRO B 1 243 ? 31.312 -11.117 -10.227 1 68.75 243 PRO B C 1
ATOM 4902 O O . PRO B 1 243 ? 30.641 -11.961 -10.828 1 68.75 243 PRO B O 1
ATOM 4905 N N . VAL B 1 244 ? 30.781 -9.883 -10.062 1 68.94 244 VAL B N 1
ATOM 4906 C CA . VAL B 1 244 ? 29.688 -9.344 -10.852 1 68.94 244 VAL B CA 1
ATOM 4907 C C . VAL B 1 244 ? 30.219 -8.289 -11.828 1 68.94 244 VAL B C 1
ATOM 4909 O O . VAL B 1 244 ? 31.078 -7.477 -11.461 1 68.94 244 VAL B O 1
ATOM 4912 N N . ARG B 1 245 ? 29.984 -8.375 -13.18 1 58.56 245 ARG B N 1
ATOM 4913 C CA . ARG B 1 245 ? 30.422 -7.418 -14.188 1 58.56 245 ARG B CA 1
ATOM 4914 C C . ARG B 1 245 ? 29.594 -6.141 -14.125 1 58.56 245 ARG B C 1
ATOM 4916 O O . ARG B 1 245 ? 28.359 -6.188 -14.227 1 58.56 245 ARG B O 1
ATOM 4923 N N . THR B 1 246 ? 30.109 -5.043 -13.555 1 57 246 THR B N 1
ATOM 4924 C CA . THR B 1 246 ? 29.406 -3.768 -13.594 1 57 246 THR B CA 1
ATOM 4925 C C . THR B 1 246 ? 29.859 -2.934 -14.789 1 57 246 THR B C 1
ATOM 4927 O O . THR B 1 246 ? 30.719 -3.359 -15.562 1 57 246 THR B O 1
ATOM 4930 N N . GLN B 1 247 ? 29.281 -1.778 -15.227 1 47.62 247 GLN B N 1
ATOM 4931 C CA . GLN B 1 247 ? 29.469 -0.999 -16.438 1 47.62 247 GLN B CA 1
ATOM 4932 C C . GLN B 1 247 ? 30.922 -1.071 -16.922 1 47.62 247 GLN B C 1
ATOM 4934 O O . GLN B 1 247 ? 31.172 -1.317 -18.094 1 47.62 247 GLN B O 1
ATOM 4939 N N . GLU B 1 248 ? 31.766 -0.075 -16.5 1 42.5 248 GLU B N 1
ATOM 4940 C CA . GLU B 1 248 ? 33 0.209 -17.203 1 42.5 248 GLU B CA 1
ATOM 4941 C C . GLU B 1 248 ? 34.031 -0.921 -17.031 1 42.5 248 GLU B C 1
ATOM 4943 O O . GLU B 1 248 ? 35.219 -0.675 -16.906 1 42.5 248 GLU B O 1
ATOM 4948 N N . GLY B 1 249 ? 33.719 -2.143 -17.219 1 44 249 GLY B N 1
ATOM 4949 C CA . GLY B 1 249 ? 34.75 -3.166 -17.266 1 44 249 GLY B CA 1
ATOM 4950 C C . GLY B 1 249 ? 35.312 -3.5 -15.891 1 44 249 GLY B C 1
ATOM 4951 O O . GLY B 1 249 ? 36.344 -4.176 -15.789 1 44 249 GLY B O 1
ATOM 4952 N N . HIS B 1 250 ? 34.875 -2.773 -14.867 1 42.81 250 HIS B N 1
ATOM 4953 C CA . HIS B 1 250 ? 35.531 -3.008 -13.594 1 42.81 250 HIS B CA 1
ATOM 4954 C C . HIS B 1 250 ? 34.906 -4.188 -12.852 1 42.81 250 HIS B C 1
ATOM 4956 O O . HIS B 1 250 ? 33.688 -4.297 -12.758 1 42.81 250 HIS B O 1
ATOM 4962 N N . ILE B 1 251 ? 35.531 -5.266 -12.867 1 45.72 251 ILE B N 1
ATOM 4963 C CA . ILE B 1 251 ? 35.25 -6.445 -12.055 1 45.72 251 ILE B CA 1
ATOM 4964 C C . ILE B 1 251 ? 35.438 -6.102 -10.578 1 45.72 251 ILE B C 1
ATOM 4966 O O . ILE B 1 251 ? 36.5 -5.609 -10.172 1 45.72 251 ILE B O 1
ATOM 4970 N N . THR B 1 252 ? 34.438 -5.848 -9.859 1 46.91 252 THR B N 1
ATOM 4971 C CA . THR B 1 252 ? 34.594 -5.699 -8.422 1 46.91 252 THR B CA 1
ATOM 4972 C C . THR B 1 252 ? 34.969 -7.031 -7.777 1 46.91 252 THR B C 1
ATOM 4974 O O . THR B 1 252 ? 34.25 -8.016 -7.902 1 46.91 252 THR B O 1
ATOM 4977 N N . LEU B 1 253 ? 36.25 -7.148 -7.551 1 43.59 253 LEU B N 1
ATOM 4978 C CA . LEU B 1 253 ? 36.781 -8.305 -6.848 1 43.59 253 LEU B CA 1
ATOM 4979 C C . LEU B 1 253 ? 36.5 -8.219 -5.352 1 43.59 253 LEU B C 1
ATOM 4981 O O . LEU B 1 253 ? 36.375 -7.125 -4.797 1 43.59 253 LEU B O 1
ATOM 4985 N N . PRO B 1 254 ? 36.156 -9.273 -4.801 1 43.31 254 PRO B N 1
ATOM 4986 C CA . PRO B 1 254 ? 35.938 -9.305 -3.35 1 43.31 254 PRO B CA 1
ATOM 4987 C C . PRO B 1 254 ? 37.125 -8.703 -2.584 1 43.31 254 PRO B C 1
ATOM 4989 O O . PRO B 1 254 ? 38.281 -9.094 -2.809 1 43.31 254 PRO B O 1
ATOM 4992 N N . THR B 1 255 ? 37.25 -7.414 -2.512 1 38.72 255 THR B N 1
ATOM 4993 C CA . THR B 1 255 ? 38.406 -6.902 -1.784 1 38.72 255 THR B CA 1
ATOM 4994 C C . THR B 1 255 ? 38.312 -7.25 -0.302 1 38.72 255 THR B C 1
ATOM 4996 O O . THR B 1 255 ? 37.25 -7.117 0.306 1 38.72 255 THR B O 1
ATOM 4999 N N . HIS B 1 256 ? 39.156 -8.094 0.14 1 35.41 256 HIS B N 1
ATOM 5000 C CA . HIS B 1 256 ? 39.438 -8.297 1.56 1 35.41 256 HIS B CA 1
ATOM 5001 C C . HIS B 1 256 ? 39.812 -6.984 2.244 1 35.41 256 HIS B C 1
ATOM 5003 O O . HIS B 1 256 ? 40.812 -6.359 1.907 1 35.41 256 HIS B O 1
ATOM 5009 N N . ARG B 1 257 ? 38.938 -6.242 2.49 1 32 257 ARG B N 1
ATOM 5010 C CA . ARG B 1 257 ? 39.312 -5.008 3.172 1 32 257 ARG B CA 1
ATOM 5011 C C . ARG B 1 257 ? 39.906 -5.301 4.551 1 32 257 ARG B C 1
ATOM 5013 O O . ARG B 1 257 ? 39.25 -5.918 5.391 1 32 257 ARG B O 1
ATOM 5020 N N . VAL B 1 258 ? 41.156 -5.164 4.645 1 30.91 258 VAL B N 1
ATOM 5021 C CA . VAL B 1 258 ? 41.844 -5.062 5.926 1 30.91 258 VAL B CA 1
ATOM 5022 C C . VAL B 1 258 ? 41.562 -3.713 6.57 1 30.91 258 VAL B C 1
ATOM 5024 O O . VAL B 1 258 ? 41.875 -2.662 6.008 1 30.91 258 VAL B O 1
ATOM 5027 N N . ILE B 1 259 ? 40.562 -3.701 7.305 1 30.36 259 ILE B N 1
ATOM 5028 C CA . ILE B 1 259 ? 40.281 -2.504 8.086 1 30.36 259 ILE B CA 1
ATOM 5029 C C . ILE B 1 259 ? 41.406 -2.23 9.055 1 30.36 259 ILE B C 1
ATOM 5031 O O . ILE B 1 259 ? 41.719 -3.068 9.906 1 30.36 259 ILE B O 1
ATOM 5035 N N . ARG B 1 260 ? 42.281 -1.286 8.656 1 28.97 260 ARG B N 1
ATOM 5036 C CA . ARG B 1 260 ? 43.312 -0.86 9.602 1 28.97 260 ARG B CA 1
ATOM 5037 C C . ARG B 1 260 ? 42.719 -0.034 10.734 1 28.97 260 ARG B C 1
ATOM 5039 O O . ARG B 1 260 ? 41.938 0.874 10.492 1 28.97 260 ARG B O 1
ATOM 5046 N N . PRO B 1 261 ? 42.969 -0.255 11.977 1 34.47 261 PRO B N 1
ATOM 5047 C CA . PRO B 1 261 ? 42.5 0.252 13.266 1 34.47 261 PRO B CA 1
ATOM 5048 C C . PRO B 1 261 ? 42.656 1.766 13.398 1 34.47 261 PRO B C 1
ATOM 5050 O O . PRO B 1 261 ? 41.938 2.396 14.18 1 34.47 261 PRO B O 1
ATOM 5053 N N . GLY B 1 262 ? 43.594 2.318 12.695 1 36.94 262 GLY B N 1
ATOM 5054 C CA . GLY B 1 262 ? 44.062 3.633 13.109 1 36.94 262 GLY B CA 1
ATOM 5055 C C . GLY B 1 262 ? 43.062 4.742 12.773 1 36.94 262 GLY B C 1
ATOM 5056 O O . GLY B 1 262 ? 43.156 5.836 13.336 1 36.94 262 GLY B O 1
ATOM 5057 N N . GLN B 1 263 ? 42.469 4.676 11.562 1 35.19 263 GLN B N 1
ATOM 5058 C CA . GLN B 1 263 ? 41.719 5.832 11.094 1 35.19 263 GLN B CA 1
ATOM 5059 C C . GLN B 1 263 ? 40.406 5.969 11.844 1 35.19 263 GLN B C 1
ATOM 5061 O O . GLN B 1 263 ? 39.656 6.926 11.625 1 35.19 263 GLN B O 1
ATOM 5066 N N . ILE B 1 264 ? 40.094 4.992 12.641 1 36.25 264 ILE B N 1
ATOM 5067 C CA . ILE B 1 264 ? 38.875 5.051 13.445 1 36.25 264 ILE B CA 1
ATOM 5068 C C . ILE B 1 264 ? 39 6.156 14.492 1 36.25 264 ILE B C 1
ATOM 5070 O O . ILE B 1 264 ? 38.062 6.926 14.703 1 36.25 264 ILE B O 1
ATOM 5074 N N . LEU B 1 265 ? 40.219 6.305 14.945 1 39.72 265 LEU B N 1
ATOM 5075 C CA . LEU B 1 265 ? 40.375 7.227 16.062 1 39.72 265 LEU B CA 1
ATOM 5076 C C . LEU B 1 265 ? 40.156 8.672 15.609 1 39.72 265 LEU B C 1
ATOM 5078 O O . LEU B 1 265 ? 39.562 9.469 16.328 1 39.72 265 LEU B O 1
ATOM 5082 N N . ALA B 1 266 ? 40.656 8.977 14.422 1 41.84 266 ALA B N 1
ATOM 5083 C CA . ALA B 1 266 ? 40.562 10.359 13.961 1 41.84 266 ALA B CA 1
ATOM 5084 C C . ALA B 1 266 ? 39.125 10.742 13.625 1 41.84 266 ALA B C 1
ATOM 5086 O O . ALA B 1 266 ? 38.719 11.875 13.875 1 41.84 266 ALA B O 1
ATOM 5087 N N . ASN B 1 267 ? 38.375 9.766 13.125 1 40.72 267 ASN B N 1
ATOM 5088 C CA . ASN B 1 267 ? 37 10.078 12.789 1 40.72 267 ASN B CA 1
ATOM 5089 C C . ASN B 1 267 ? 36.156 10.25 14.039 1 40.72 267 ASN B C 1
ATOM 5091 O O . ASN B 1 267 ? 35.156 10.984 14.023 1 40.72 267 ASN B O 1
ATOM 5095 N N . LEU B 1 268 ? 36.594 9.625 15.109 1 44.84 268 LEU B N 1
ATOM 5096 C CA . LEU B 1 268 ? 35.906 9.75 16.375 1 44.84 268 LEU B CA 1
ATOM 5097 C C . LEU B 1 268 ? 36.094 11.141 16.969 1 44.84 268 LEU B C 1
ATOM 5099 O O . LEU B 1 268 ? 35.156 11.742 17.484 1 44.84 268 LEU B O 1
ATOM 5103 N N . ASN B 1 269 ? 37.375 11.57 16.859 1 45.97 269 ASN B N 1
ATOM 5104 C CA . ASN B 1 269 ? 37.625 12.867 17.469 1 45.97 269 ASN B CA 1
ATOM 5105 C C . ASN B 1 269 ? 36.906 13.984 16.734 1 45.97 269 ASN B C 1
ATOM 5107 O O . ASN B 1 269 ? 36.438 14.953 17.344 1 45.97 269 ASN B O 1
ATOM 5111 N N . LYS B 1 270 ? 36.938 13.883 15.453 1 45.97 270 LYS B N 1
ATOM 5112 C CA . LYS B 1 270 ? 36.219 14.883 14.672 1 45.97 270 LYS B CA 1
ATOM 5113 C C . LYS B 1 270 ? 34.719 14.773 14.906 1 45.97 270 LYS B C 1
ATOM 5115 O O . LYS B 1 270 ? 34 15.773 14.852 1 45.97 270 LYS B O 1
ATOM 5120 N N . GLN B 1 271 ? 34.281 13.523 15.25 1 46.69 271 GLN B N 1
ATOM 5121 C CA . GLN B 1 271 ? 32.875 13.359 15.586 1 46.69 271 GLN B CA 1
ATOM 5122 C C . GLN B 1 271 ? 32.562 14.039 16.922 1 46.69 271 GLN B C 1
ATOM 5124 O O . GLN B 1 271 ? 31.469 14.609 17.078 1 46.69 271 GLN B O 1
ATOM 5129 N N . LYS B 1 272 ? 33.531 13.977 17.75 1 49.41 272 LYS B N 1
ATOM 5130 C CA . LYS B 1 272 ? 33.312 14.562 19.062 1 49.41 272 LYS B CA 1
ATOM 5131 C C . LYS B 1 272 ? 33.312 16.094 19 1 49.41 272 LYS B C 1
ATOM 5133 O O . LYS B 1 272 ? 32.531 16.75 19.672 1 49.41 272 LYS B O 1
ATOM 5138 N N . GLU B 1 273 ? 34.281 16.594 18.375 1 44.94 273 GLU B N 1
ATOM 5139 C CA . GLU B 1 273 ? 34.375 18.047 18.312 1 44.94 273 GLU B CA 1
ATOM 5140 C C . GLU B 1 273 ? 33.156 18.625 17.609 1 44.94 273 GLU B C 1
ATOM 5142 O O . GLU B 1 273 ? 32.625 19.672 18.016 1 44.94 273 GLU B O 1
ATOM 5147 N N . GLN B 1 274 ? 32.688 18.031 16.484 1 45.06 274 GLN B N 1
ATOM 5148 C CA . GLN B 1 274 ? 31.484 18.484 15.805 1 45.06 274 GLN B CA 1
ATOM 5149 C C . GLN B 1 274 ? 30.25 18.297 16.688 1 45.06 274 GLN B C 1
ATOM 5151 O O . GLN B 1 274 ? 29.281 19.062 16.594 1 45.06 274 GLN B O 1
ATOM 5156 N N . GLN B 1 275 ? 30.266 17.359 17.531 1 46.59 275 GLN B N 1
ATOM 5157 C CA . GLN B 1 275 ? 29.172 17.172 18.484 1 46.59 275 GLN B CA 1
ATOM 5158 C C . GLN B 1 275 ? 29.094 18.344 19.469 1 46.59 275 GLN B C 1
ATOM 5160 O O . GLN B 1 275 ? 28 18.781 19.844 1 46.59 275 GLN B O 1
ATOM 5165 N N . GLN B 1 276 ? 30.172 18.75 20 1 46.22 276 GLN B N 1
ATOM 5166 C CA . GLN B 1 276 ? 30.141 19.812 21 1 46.22 276 GLN B CA 1
ATOM 5167 C C . GLN B 1 276 ? 29.625 21.109 20.375 1 46.22 276 GLN B C 1
ATOM 5169 O O . GLN B 1 276 ? 28.891 21.875 21.031 1 46.22 276 GLN B O 1
ATOM 5174 N N . GLN B 1 277 ? 30.125 21.609 19.281 1 45.38 277 GLN B N 1
ATOM 5175 C CA . GLN B 1 277 ? 29.656 22.828 18.641 1 45.38 277 GLN B CA 1
ATOM 5176 C C . GLN B 1 277 ? 28.203 22.672 18.188 1 45.38 277 GLN B C 1
ATOM 5178 O O . GLN B 1 277 ? 27.469 23.672 18.094 1 45.38 277 GLN B O 1
ATOM 5183 N N . ASP B 1 278 ? 27.656 21.562 17.75 1 48.97 278 ASP B N 1
ATOM 5184 C CA . ASP B 1 278 ? 26.312 21.266 17.25 1 48.97 278 ASP B CA 1
ATOM 5185 C C . ASP B 1 278 ? 25.297 21.328 18.391 1 48.97 278 ASP B C 1
ATOM 5187 O O . ASP B 1 278 ? 24.078 21.359 18.125 1 48.97 278 ASP B O 1
ATOM 5191 N N . GLU B 1 279 ? 25.672 21.234 19.609 1 51.22 279 GLU B N 1
ATOM 5192 C CA . GLU B 1 279 ? 24.719 21.312 20.703 1 51.22 279 GLU B CA 1
ATOM 5193 C C . GLU B 1 279 ? 24 22.656 20.734 1 51.22 279 GLU B C 1
ATOM 5195 O O . GLU B 1 279 ? 22.891 22.766 21.25 1 51.22 279 GLU B O 1
ATOM 5200 N N . GLN B 1 280 ? 24.688 23.766 20.359 1 54.97 280 GLN B N 1
ATOM 5201 C CA . GLN B 1 280 ? 24.078 25.078 20.562 1 54.97 280 GLN B CA 1
ATOM 5202 C C . GLN B 1 280 ? 23.328 25.531 19.312 1 54.97 280 GLN B C 1
ATOM 5204 O O . GLN B 1 280 ? 22.609 26.531 19.328 1 54.97 280 GLN B O 1
ATOM 5209 N N . SER B 1 281 ? 23.469 24.891 18.203 1 63.19 281 SER B N 1
ATOM 5210 C CA . SER B 1 281 ? 22.828 25.406 16.984 1 63.19 281 SER B CA 1
ATOM 5211 C C . SER B 1 281 ? 21.359 25.016 16.938 1 63.19 281 SER B C 1
ATOM 5213 O O . SER B 1 281 ? 20.969 23.953 17.438 1 63.19 281 SER B O 1
ATOM 5215 N N . PRO B 1 282 ? 20.5 26.016 16.453 1 76.81 282 PRO B N 1
ATOM 5216 C CA . PRO B 1 282 ? 19.047 25.734 16.422 1 76.81 282 PRO B CA 1
ATOM 5217 C C . PRO B 1 282 ? 18.719 24.484 15.617 1 76.81 282 PRO B C 1
ATOM 5219 O O . PRO B 1 282 ? 19.344 24.219 14.594 1 76.81 282 PRO B O 1
ATOM 5222 N N . LYS B 1 283 ? 17.844 23.734 16.203 1 91.25 283 LYS B N 1
ATOM 5223 C CA . LYS B 1 283 ? 17.359 22.484 15.594 1 91.25 283 LYS B CA 1
ATOM 5224 C C . LYS B 1 283 ? 16.312 22.781 14.523 1 91.25 283 LYS B C 1
ATOM 5226 O O . LYS B 1 283 ? 15.461 23.656 14.695 1 91.25 283 LYS B O 1
ATOM 5231 N N . TYR B 1 284 ? 16.453 22.172 13.367 1 97.94 284 TYR B N 1
ATOM 5232 C CA . TYR B 1 284 ? 15.484 22.297 12.281 1 97.94 284 TYR B CA 1
ATOM 5233 C C . TYR B 1 284 ? 14.914 20.938 11.898 1 97.94 284 TYR B C 1
ATOM 5235 O O . TYR B 1 284 ? 15.414 19.891 12.344 1 97.94 284 TYR B O 1
ATOM 5243 N N . PHE B 1 285 ? 13.852 20.938 11.188 1 98.75 285 PHE B N 1
ATOM 5244 C CA . PHE B 1 285 ? 13.219 19.688 10.758 1 98.75 285 PHE B CA 1
ATOM 5245 C C . PHE B 1 285 ? 13.977 19.078 9.586 1 98.75 285 PHE B C 1
ATOM 5247 O O . PHE B 1 285 ? 14.539 19.797 8.758 1 98.75 285 PHE B O 1
ATOM 5254 N N . LEU B 1 286 ? 13.969 17.781 9.578 1 98.62 286 LEU B N 1
ATOM 5255 C CA . LEU B 1 286 ? 14.5 16.984 8.469 1 98.62 286 LEU B CA 1
ATOM 5256 C C . LEU B 1 286 ? 13.367 16.375 7.66 1 98.62 286 LEU B C 1
ATOM 5258 O O . LEU B 1 286 ? 12.391 15.875 8.227 1 98.62 286 LEU B O 1
ATOM 5262 N N . ASP B 1 287 ? 13.445 16.438 6.371 1 98.69 287 ASP B N 1
ATOM 5263 C CA . ASP B 1 287 ? 12.453 15.844 5.477 1 98.69 287 ASP B CA 1
ATOM 5264 C C . ASP B 1 287 ? 12.656 14.336 5.348 1 98.69 287 ASP B C 1
ATOM 5266 O O . ASP B 1 287 ? 13.641 13.883 4.758 1 98.69 287 ASP B O 1
ATOM 5270 N N . ALA B 1 288 ? 11.695 13.539 5.836 1 98.81 288 ALA B N 1
ATOM 5271 C CA . ALA B 1 288 ? 11.812 12.086 5.848 1 98.81 288 ALA B CA 1
ATOM 5272 C C . ALA B 1 288 ? 12.062 11.547 4.441 1 98.81 288 ALA B C 1
ATOM 5274 O O . ALA B 1 288 ? 12.75 10.539 4.27 1 98.81 288 ALA B O 1
ATOM 5275 N N . HIS B 1 289 ? 11.523 12.227 3.461 1 98.38 289 HIS B N 1
ATOM 5276 C CA . HIS B 1 289 ? 11.719 11.844 2.066 1 98.38 289 HIS B CA 1
ATOM 5277 C C . HIS B 1 289 ? 13.195 11.82 1.703 1 98.38 289 HIS B C 1
ATOM 5279 O O . HIS B 1 289 ? 13.68 10.844 1.128 1 98.38 289 HIS B O 1
ATOM 5285 N N . TYR B 1 290 ? 13.93 12.805 2.098 1 98.19 290 TYR B N 1
ATOM 5286 C CA . TYR B 1 290 ? 15.328 12.93 1.724 1 98.19 290 TYR B CA 1
ATOM 5287 C C . TYR B 1 290 ? 16.234 12.211 2.721 1 98.19 290 TYR B C 1
ATOM 5289 O O . TYR B 1 290 ? 17.344 11.812 2.383 1 98.19 290 TYR B O 1
ATOM 5297 N N . GLU B 1 291 ? 15.719 12.016 3.953 1 98.12 291 GLU B N 1
ATOM 5298 C CA . GLU B 1 291 ? 16.531 11.43 5.012 1 98.12 291 GLU B CA 1
ATOM 5299 C C . GLU B 1 291 ? 16.391 9.906 5.047 1 98.12 291 GLU B C 1
ATOM 5301 O O . GLU B 1 291 ? 16.891 9.25 5.953 1 98.12 291 GLU B O 1
ATOM 5306 N N . LEU B 1 292 ? 15.711 9.352 4.055 1 98.5 292 LEU B N 1
ATOM 5307 C CA . LEU B 1 292 ? 15.531 7.906 3.951 1 98.5 292 LEU B CA 1
ATOM 5308 C C . LEU B 1 292 ? 16.875 7.18 3.996 1 98.5 292 LEU B C 1
ATOM 5310 O O . LEU B 1 292 ? 17.812 7.555 3.291 1 98.5 292 LEU B O 1
ATOM 5314 N N . THR B 1 293 ? 16.938 6.137 4.883 1 97.69 293 THR B N 1
ATOM 5315 C CA . THR B 1 293 ? 18.062 5.219 4.832 1 97.69 293 THR B CA 1
ATOM 5316 C C . THR B 1 293 ? 17.922 4.246 3.666 1 97.69 293 THR B C 1
ATOM 5318 O O . THR B 1 293 ? 17.516 3.1 3.854 1 97.69 293 THR B O 1
ATOM 5321 N N . SER B 1 294 ? 18.312 4.715 2.521 1 97.25 294 SER B N 1
ATOM 5322 C CA . SER B 1 294 ? 18.172 3.934 1.297 1 97.25 294 SER B CA 1
ATOM 5323 C C . SER B 1 294 ? 19.297 2.91 1.171 1 97.25 294 SER B C 1
ATOM 5325 O O . SER B 1 294 ? 20.25 2.918 1.965 1 97.25 294 SER B O 1
ATOM 5327 N N . ARG B 1 295 ? 19.156 2.061 0.165 1 96.19 295 ARG B N 1
ATOM 5328 C CA . ARG B 1 295 ? 20.188 1.086 -0.177 1 96.19 295 ARG B CA 1
ATOM 5329 C C . ARG B 1 295 ? 21.531 1.773 -0.457 1 96.19 295 ARG B C 1
ATOM 5331 O O . ARG B 1 295 ? 22.594 1.228 -0.152 1 96.19 295 ARG B O 1
ATOM 5338 N N . LEU B 1 296 ? 21.469 2.916 -0.995 1 96.12 296 LEU B N 1
ATOM 5339 C CA . LEU B 1 296 ? 22.688 3.684 -1.255 1 96.12 296 LEU B CA 1
ATOM 5340 C C . LEU B 1 296 ? 23.328 4.152 0.05 1 96.12 296 LEU B C 1
ATOM 5342 O O . LEU B 1 296 ? 24.516 3.938 0.275 1 96.12 296 LEU B O 1
ATOM 5346 N N . ALA B 1 297 ? 22.5 4.73 0.863 1 94.44 297 ALA B N 1
ATOM 5347 C CA . ALA B 1 297 ? 22.984 5.242 2.141 1 94.44 297 ALA B CA 1
ATOM 5348 C C . ALA B 1 297 ? 23.5 4.109 3.025 1 94.44 297 ALA B C 1
ATOM 5350 O O . ALA B 1 297 ? 24.453 4.293 3.795 1 94.44 297 ALA B O 1
ATOM 5351 N N . ALA B 1 298 ? 22.906 2.955 2.859 1 95.19 298 ALA B N 1
ATOM 5352 C CA . ALA B 1 298 ? 23.25 1.805 3.691 1 95.19 298 ALA B CA 1
ATOM 5353 C C . ALA B 1 298 ? 24.281 0.917 3.002 1 95.19 298 ALA B C 1
ATOM 5355 O O . ALA B 1 298 ? 24.547 -0.205 3.445 1 95.19 298 ALA B O 1
ATOM 5356 N N . LYS B 1 299 ? 24.828 1.302 1.875 1 93.44 299 LYS B N 1
ATOM 5357 C CA . LYS B 1 299 ? 25.906 0.624 1.159 1 93.44 299 LYS B CA 1
ATOM 5358 C C . LYS B 1 299 ? 25.5 -0.784 0.745 1 93.44 299 LYS B C 1
ATOM 5360 O O . LYS B 1 299 ? 26.234 -1.747 0.973 1 93.44 299 LYS B O 1
ATOM 5365 N N . GLY B 1 300 ? 24.266 -0.879 0.336 1 93.06 300 GLY B N 1
ATOM 5366 C CA . GLY B 1 300 ? 23.781 -2.119 -0.25 1 93.06 300 GLY B CA 1
ATOM 5367 C C . GLY B 1 300 ? 23.188 -3.07 0.771 1 93.06 300 GLY B C 1
ATOM 5368 O O . GLY B 1 300 ? 23.016 -4.262 0.493 1 93.06 300 GLY B O 1
ATOM 5369 N N . LYS B 1 301 ? 22.891 -2.586 1.944 1 92.5 301 LYS B N 1
ATOM 5370 C CA . LYS B 1 301 ? 22.297 -3.443 2.967 1 92.5 301 LYS B CA 1
ATOM 5371 C C . LYS B 1 301 ? 20.938 -3.971 2.523 1 92.5 301 LYS B C 1
ATOM 5373 O O . LYS B 1 301 ? 20.062 -3.195 2.129 1 92.5 301 LYS B O 1
ATOM 5378 N N . PRO B 1 302 ? 20.734 -5.285 2.594 1 93 302 PRO B N 1
ATOM 5379 C CA . PRO B 1 302 ? 19.438 -5.832 2.23 1 93 302 PRO B CA 1
ATOM 5380 C C . PRO B 1 302 ? 18.312 -5.328 3.135 1 93 302 PRO B C 1
ATOM 5382 O O . PRO B 1 302 ? 18.562 -4.949 4.281 1 93 302 PRO B O 1
ATOM 5385 N N . GLY B 1 303 ? 17.109 -5.309 2.615 1 94.12 303 GLY B N 1
ATOM 5386 C CA . GLY B 1 303 ? 15.953 -4.914 3.41 1 94.12 303 GLY B CA 1
ATOM 5387 C C . GLY B 1 303 ? 15.719 -3.416 3.412 1 94.12 303 GLY B C 1
ATOM 5388 O O . GLY B 1 303 ? 14.781 -2.93 4.055 1 94.12 303 GLY B O 1
ATOM 5389 N N . THR B 1 304 ? 16.531 -2.654 2.701 1 96.31 304 THR B N 1
ATOM 5390 C CA . THR B 1 304 ? 16.359 -1.21 2.574 1 96.31 304 THR B CA 1
ATOM 5391 C C . THR B 1 304 ? 15.719 -0.854 1.237 1 96.31 304 THR B C 1
ATOM 5393 O O . THR B 1 304 ? 15.812 -1.618 0.275 1 96.31 304 THR B O 1
ATOM 5396 N N . LEU B 1 305 ? 15.094 0.288 1.18 1 98.38 305 LEU B N 1
ATOM 5397 C CA . LEU B 1 305 ? 14.477 0.75 -0.058 1 98.38 305 LEU B CA 1
ATOM 5398 C C . LEU B 1 305 ? 15.508 1.383 -0.981 1 98.38 305 LEU B C 1
ATOM 5400 O O . LEU B 1 305 ? 16.531 1.892 -0.518 1 98.38 305 LEU B O 1
ATOM 5404 N N . SER B 1 306 ? 15.242 1.367 -2.281 1 98.56 306 SER B N 1
ATOM 5405 C CA . SER B 1 306 ? 16.109 2.002 -3.264 1 98.56 306 SER B CA 1
ATOM 5406 C C . SER B 1 306 ? 16 3.521 -3.203 1 98.56 306 SER B C 1
ATOM 5408 O O . SER B 1 306 ? 16.969 4.234 -3.492 1 98.56 306 SER B O 1
ATOM 5410 N N . GLY B 1 307 ? 14.969 4 -2.879 1 98.44 307 GLY B N 1
ATOM 5411 C CA . GLY B 1 307 ? 14.539 5.383 -2.725 1 98.44 307 GLY B CA 1
ATOM 5412 C C . GLY B 1 307 ? 13.148 5.508 -2.135 1 98.44 307 GLY B C 1
ATOM 5413 O O . GLY B 1 307 ? 12.539 4.508 -1.744 1 98.44 307 GLY B O 1
ATOM 5414 N N . PRO B 1 308 ? 12.672 6.77 -2.023 1 98.56 308 PRO B N 1
ATOM 5415 C CA . PRO B 1 308 ? 11.281 6.898 -1.591 1 98.56 308 PRO B CA 1
ATOM 5416 C C . PRO B 1 308 ? 10.312 6.109 -2.471 1 98.56 308 PRO B C 1
ATOM 5418 O O . PRO B 1 308 ? 10.453 6.105 -3.697 1 98.56 308 PRO B O 1
ATOM 5421 N N . TYR B 1 309 ? 9.453 5.438 -1.853 1 98.69 309 TYR B N 1
ATOM 5422 C CA . TYR B 1 309 ? 8.531 4.555 -2.561 1 98.69 309 TYR B CA 1
ATOM 5423 C C . TYR B 1 309 ? 7.348 5.336 -3.123 1 98.69 309 TYR B C 1
ATOM 5425 O O . TYR B 1 309 ? 6.82 6.234 -2.465 1 98.69 309 TYR B O 1
ATOM 5433 N N . GLY B 1 310 ? 6.93 4.941 -4.27 1 98.38 310 GLY B N 1
ATOM 5434 C CA . GLY B 1 310 ? 5.652 5.387 -4.801 1 98.38 310 GLY B CA 1
ATOM 5435 C C . GLY B 1 310 ? 5.766 6.637 -5.652 1 98.38 310 GLY B C 1
ATOM 5436 O O . GLY B 1 310 ? 6.598 6.703 -6.562 1 98.38 310 GLY B O 1
ATOM 5437 N N . PHE B 1 311 ? 4.914 7.586 -5.473 1 98.5 311 PHE B N 1
ATOM 5438 C CA . PHE B 1 311 ? 4.781 8.781 -6.297 1 98.5 311 PHE B CA 1
ATOM 5439 C C . PHE B 1 311 ? 5.758 9.859 -5.848 1 98.5 311 PHE B C 1
ATOM 5441 O O . PHE B 1 311 ? 6.305 9.789 -4.746 1 98.5 311 PHE B O 1
ATOM 5448 N N . ARG B 1 312 ? 5.973 10.82 -6.703 1 98 312 ARG B N 1
ATOM 5449 C CA . ARG B 1 312 ? 6.902 11.906 -6.434 1 98 312 ARG B CA 1
ATOM 5450 C C . ARG B 1 312 ? 6.184 13.109 -5.824 1 98 312 ARG B C 1
ATOM 5452 O O . ARG B 1 312 ? 6.77 13.852 -5.035 1 98 312 ARG B O 1
ATOM 5459 N N . ASN B 1 313 ? 4.922 13.289 -6.238 1 98.25 313 ASN B N 1
ATOM 5460 C CA . ASN B 1 313 ? 4.152 14.453 -5.805 1 98.25 313 ASN B CA 1
ATOM 5461 C C . ASN B 1 313 ? 2.951 14.039 -4.957 1 98.25 313 ASN B C 1
ATOM 5463 O O . ASN B 1 313 ? 2.527 12.883 -4.996 1 98.25 313 ASN B O 1
ATOM 5467 N N . THR B 1 314 ? 2.416 14.992 -4.168 1 98.75 314 THR B N 1
ATOM 5468 C CA . THR B 1 314 ? 1.354 14.641 -3.227 1 98.75 314 THR B CA 1
ATOM 5469 C C . THR B 1 314 ? 0.035 15.289 -3.637 1 98.75 314 THR B C 1
ATOM 5471 O O . THR B 1 314 ? -1.021 14.656 -3.572 1 98.75 314 THR B O 1
ATOM 5474 N N . LEU B 1 315 ? 0.017 16.562 -4.039 1 98.62 315 LEU B N 1
ATOM 5475 C CA . LEU B 1 315 ? -1.186 17.203 -4.555 1 98.62 315 LEU B CA 1
ATOM 5476 C C . LEU B 1 315 ? -1.425 16.828 -6.012 1 98.62 315 LEU B C 1
ATOM 5478 O O . LEU B 1 315 ? -0.574 17.062 -6.867 1 98.62 315 LEU B O 1
ATOM 5482 N N . THR B 1 316 ? -2.594 16.266 -6.328 1 97.81 316 THR B N 1
ATOM 5483 C CA . THR B 1 316 ? -2.889 15.797 -7.676 1 97.81 316 THR B CA 1
ATOM 5484 C C . THR B 1 316 ? -4.062 16.562 -8.273 1 97.81 316 THR B C 1
ATOM 5486 O O . THR B 1 316 ? -4.301 16.516 -9.477 1 97.81 316 THR B O 1
ATOM 5489 N N . SER B 1 317 ? -4.762 17.297 -7.477 1 96.88 317 SER B N 1
ATOM 5490 C CA . SER B 1 317 ? -6.082 17.797 -7.852 1 96.88 317 SER B CA 1
ATOM 5491 C C . SER B 1 317 ? -7.059 16.656 -8.102 1 96.88 317 SER B C 1
ATOM 5493 O O . SER B 1 317 ? -6.793 15.508 -7.723 1 96.88 317 SER B O 1
ATOM 5495 N N . PHE B 1 318 ? -8.273 17.031 -8.609 1 96.44 318 PHE B N 1
ATOM 5496 C CA . PHE B 1 318 ? -9.266 16.016 -8.984 1 96.44 318 PHE B CA 1
ATOM 5497 C C . PHE B 1 318 ? -9.344 15.875 -10.5 1 96.44 318 PHE B C 1
ATOM 5499 O O . PHE B 1 318 ? -10.375 15.461 -11.031 1 96.44 318 PHE B O 1
ATOM 5506 N N . GLY B 1 319 ? -8.297 16.297 -11.172 1 93.31 319 GLY B N 1
ATOM 5507 C CA . GLY B 1 319 ? -8.242 16.172 -12.617 1 93.31 319 GLY B CA 1
ATOM 5508 C C . GLY B 1 319 ? -8.664 17.438 -13.344 1 93.31 319 GLY B C 1
ATOM 5509 O O . GLY B 1 319 ? -8.828 18.484 -12.727 1 93.31 319 GLY B O 1
ATOM 5510 N N . GLU B 1 320 ? -8.797 17.297 -14.641 1 89.5 320 GLU B N 1
ATOM 5511 C CA . GLU B 1 320 ? -9.07 18.438 -15.508 1 89.5 320 GLU B CA 1
ATOM 5512 C C . GLU B 1 320 ? -10.375 19.125 -15.117 1 89.5 320 GLU B C 1
ATOM 5514 O O . GLU B 1 320 ? -11.383 18.453 -14.867 1 89.5 320 GLU B O 1
ATOM 5519 N N . GLY B 1 321 ? -10.281 20.406 -15.039 1 87.44 321 GLY B N 1
ATOM 5520 C CA . GLY B 1 321 ? -11.469 21.188 -14.727 1 87.44 321 GLY B CA 1
ATOM 5521 C C . GLY B 1 321 ? -11.617 21.484 -13.25 1 87.44 321 GLY B C 1
ATOM 5522 O O . GLY B 1 321 ? -12.438 22.312 -12.859 1 87.44 321 GLY B O 1
ATOM 5523 N N . SER B 1 322 ? -10.891 20.766 -12.43 1 87.69 322 SER B N 1
ATOM 5524 C CA . SER B 1 322 ? -10.992 20.984 -10.992 1 87.69 322 SER B CA 1
ATOM 5525 C C . SER B 1 322 ? -10.109 22.141 -10.539 1 87.69 322 SER B C 1
ATOM 5527 O O . SER B 1 322 ? -9.25 22.609 -11.297 1 87.69 322 SER B O 1
ATOM 5529 N N . GLN B 1 323 ? -10.5 22.406 -9.211 1 79.38 323 GLN B N 1
ATOM 5530 C CA . GLN B 1 323 ? -9.688 23.438 -8.562 1 79.38 323 GLN B CA 1
ATOM 5531 C C . GLN B 1 323 ? -8.234 22.969 -8.422 1 79.38 323 GLN B C 1
ATOM 5533 O O . GLN B 1 323 ? -7.965 21.766 -8.336 1 79.38 323 GLN B O 1
ATOM 5538 N N . ASP B 1 324 ? -7.254 23.469 -8.742 1 88.75 324 ASP B N 1
ATOM 5539 C CA . ASP B 1 324 ? -5.82 23.297 -8.523 1 88.75 324 ASP B CA 1
ATOM 5540 C C . ASP B 1 324 ? -5.184 22.516 -9.664 1 88.75 324 ASP B C 1
ATOM 5542 O O . ASP B 1 324 ? -3.998 22.172 -9.609 1 88.75 324 ASP B O 1
ATOM 5546 N N . PHE B 1 325 ? -6.016 22.125 -10.656 1 92.81 325 PHE B N 1
ATOM 5547 C CA . PHE B 1 325 ? -5.496 21.359 -11.781 1 92.81 325 PHE B CA 1
ATOM 5548 C C . PHE B 1 325 ? -4.297 22.062 -12.406 1 92.81 325 PHE B C 1
ATOM 5550 O O . PHE B 1 325 ? -3.332 21.422 -12.812 1 92.81 325 PHE B O 1
ATOM 5557 N N . ALA B 1 326 ? -4.293 23.312 -12.398 1 92.25 326 ALA B N 1
ATOM 5558 C CA . ALA B 1 326 ? -3.252 24.094 -13.062 1 92.25 326 ALA B CA 1
ATOM 5559 C C . ALA B 1 326 ? -1.949 24.062 -12.266 1 92.25 326 ALA B C 1
ATOM 5561 O O . ALA B 1 326 ? -0.861 24.156 -12.844 1 92.25 326 ALA B O 1
ATOM 5562 N N . ARG B 1 327 ? -2.041 23.891 -11.016 1 92.69 327 ARG B N 1
ATOM 5563 C CA . ARG B 1 327 ? -0.835 23.953 -10.195 1 92.69 327 ARG B CA 1
ATOM 5564 C C . ARG B 1 327 ? -0.322 22.547 -9.883 1 92.69 327 ARG B C 1
ATOM 5566 O O . ARG B 1 327 ? 0.833 22.375 -9.492 1 92.69 327 ARG B O 1
ATOM 5573 N N . ALA B 1 328 ? -1.13 21.609 -9.961 1 95.56 328 ALA B N 1
ATOM 5574 C CA . ALA B 1 328 ? -0.751 20.234 -9.688 1 95.56 328 ALA B CA 1
ATOM 5575 C C . ALA B 1 328 ? -0.09 19.594 -10.914 1 95.56 328 ALA B C 1
ATOM 5577 O O . ALA B 1 328 ? -0.327 20.016 -12.047 1 95.56 328 ALA B O 1
ATOM 5578 N N . PRO B 1 329 ? 0.752 18.609 -10.695 1 96.56 329 PRO B N 1
ATOM 5579 C CA . PRO B 1 329 ? 1.106 18 -9.422 1 96.56 329 PRO B CA 1
ATOM 5580 C C . PRO B 1 329 ? 2.281 18.688 -8.734 1 96.56 329 PRO B C 1
ATOM 5582 O O . PRO B 1 329 ? 3.205 19.156 -9.398 1 96.56 329 PRO B O 1
ATOM 5585 N N . ILE B 1 330 ? 2.293 18.812 -7.418 1 97.5 330 ILE B N 1
ATOM 5586 C CA . ILE B 1 330 ? 3.375 19.344 -6.598 1 97.5 330 ILE B CA 1
ATOM 5587 C C . ILE B 1 330 ? 3.439 18.578 -5.273 1 97.5 330 ILE B C 1
ATOM 5589 O O . ILE B 1 330 ? 2.508 17.844 -4.926 1 97.5 330 ILE B O 1
ATOM 5593 N N . ARG B 1 331 ? 4.504 18.625 -4.613 1 98.31 331 ARG B N 1
ATOM 5594 C CA . ARG B 1 331 ? 4.66 18.016 -3.299 1 98.31 331 ARG B CA 1
ATOM 5595 C C . ARG B 1 331 ? 4.512 19.047 -2.189 1 98.31 331 ARG B C 1
ATOM 5597 O O . ARG B 1 331 ? 5.324 19.969 -2.082 1 98.31 331 ARG B O 1
ATOM 5604 N N . ILE B 1 332 ? 3.477 18.859 -1.316 1 98.75 332 ILE B N 1
ATOM 5605 C CA . ILE B 1 332 ? 3.248 19.875 -0.29 1 98.75 332 ILE B CA 1
ATOM 5606 C C . ILE B 1 332 ? 2.859 19.203 1.022 1 98.75 332 ILE B C 1
ATOM 5608 O O . ILE B 1 332 ? 2.564 19.875 2.012 1 98.75 332 ILE B O 1
ATOM 5612 N N . ASP B 1 333 ? 2.822 17.859 1.13 1 98.94 333 ASP B N 1
ATOM 5613 C CA . ASP B 1 333 ? 2.572 17.078 2.334 1 98.94 333 ASP B CA 1
ATOM 5614 C C . ASP B 1 333 ? 3.848 16.391 2.818 1 98.94 333 ASP B C 1
ATOM 5616 O O . ASP B 1 333 ? 4.562 15.766 2.029 1 98.94 333 ASP B O 1
ATOM 5620 N N . PHE B 1 334 ? 4.102 16.484 4.172 1 98.94 334 PHE B N 1
ATOM 5621 C CA . PHE B 1 334 ? 5.43 16.078 4.621 1 98.94 334 PHE B CA 1
ATOM 5622 C C . PHE B 1 334 ? 5.355 15.383 5.977 1 98.94 334 PHE B C 1
ATOM 5624 O O . PHE B 1 334 ? 4.426 15.625 6.75 1 98.94 334 PHE B O 1
ATOM 5631 N N . ILE B 1 335 ? 6.27 14.531 6.215 1 98.94 335 ILE B N 1
ATOM 5632 C CA . ILE B 1 335 ? 6.645 14.016 7.523 1 98.94 335 ILE B CA 1
ATOM 5633 C C . ILE B 1 335 ? 8.102 14.375 7.824 1 98.94 335 ILE B C 1
ATOM 5635 O O . ILE B 1 335 ? 9 14.031 7.059 1 98.94 335 ILE B O 1
ATOM 5639 N N . MET B 1 336 ? 8.336 15.086 8.977 1 98.94 336 MET B N 1
ATOM 5640 C CA . MET B 1 336 ? 9.648 15.672 9.227 1 98.94 336 MET B CA 1
ATOM 5641 C C . MET B 1 336 ? 10.047 15.516 10.695 1 98.94 336 MET B C 1
ATOM 5643 O O . MET B 1 336 ? 9.508 16.203 11.562 1 98.94 336 MET B O 1
ATOM 5647 N N . PRO B 1 337 ? 11 14.656 10.984 1 98.81 337 PRO B N 1
ATOM 5648 C CA . PRO B 1 337 ? 11.539 14.625 12.344 1 98.81 337 PRO B CA 1
ATOM 5649 C C . PRO B 1 337 ? 12.453 15.812 12.633 1 98.81 337 PRO B C 1
ATOM 5651 O O . PRO B 1 337 ? 13.164 16.281 11.742 1 98.81 337 PRO B O 1
ATOM 5654 N N . LEU B 1 338 ? 12.414 16.266 13.82 1 98.56 338 LEU B N 1
ATOM 5655 C CA . LEU B 1 338 ? 13.289 17.359 14.234 1 98.56 338 LEU B CA 1
ATOM 5656 C C . LEU B 1 338 ? 14.703 16.844 14.508 1 98.56 338 LEU B C 1
ATOM 5658 O O . LEU B 1 338 ? 14.875 15.82 15.172 1 98.56 338 LEU B O 1
ATOM 5662 N N . GLU B 1 339 ? 15.625 17.516 13.977 1 96.06 339 GLU B N 1
ATOM 5663 C CA . GLU B 1 339 ? 17.016 17.188 14.273 1 96.06 339 GLU B CA 1
ATOM 5664 C C . GLU B 1 339 ? 17.297 17.266 15.766 1 96.06 339 GLU B C 1
ATOM 5666 O O . GLU B 1 339 ? 16.781 18.141 16.453 1 96.06 339 GLU B O 1
ATOM 5671 N N . SER B 1 340 ? 18.062 16.328 16.234 1 91.81 340 SER B N 1
ATOM 5672 C CA . SER B 1 340 ? 18.391 16.281 17.656 1 91.81 340 SER B CA 1
ATOM 5673 C C . SER B 1 340 ? 19.766 15.656 17.891 1 91.81 340 SER B C 1
ATOM 5675 O O . SER B 1 340 ? 20.156 14.734 17.172 1 91.81 340 SER B O 1
ATOM 5677 N N . SER B 1 341 ? 20.5 16.156 18.812 1 87.56 341 SER B N 1
ATOM 5678 C CA . SER B 1 341 ? 21.781 15.57 19.188 1 87.56 341 SER B CA 1
ATOM 5679 C C . SER B 1 341 ? 21.594 14.43 20.188 1 87.56 341 SER B C 1
ATOM 5681 O O . SER B 1 341 ? 22.5 13.617 20.391 1 87.56 341 SER B O 1
ATOM 5683 N N . THR B 1 342 ? 20.438 14.367 20.734 1 87.75 342 THR B N 1
ATOM 5684 C CA . THR B 1 342 ? 20.219 13.398 21.797 1 87.75 342 THR B CA 1
ATOM 5685 C C . THR B 1 342 ? 19.391 12.211 21.281 1 87.75 342 THR B C 1
ATOM 5687 O O . THR B 1 342 ? 19.5 11.109 21.828 1 87.75 342 THR B O 1
ATOM 5690 N N . VAL B 1 343 ? 18.578 12.477 20.375 1 91.44 343 VAL B N 1
ATOM 5691 C CA . VAL B 1 343 ? 17.75 11.414 19.812 1 91.44 343 VAL B CA 1
ATOM 5692 C C . VAL B 1 343 ? 18.016 11.281 18.312 1 91.44 343 VAL B C 1
ATOM 5694 O O . VAL B 1 343 ? 17.781 12.219 17.547 1 91.44 343 VAL B O 1
ATOM 5697 N N . HIS B 1 344 ? 18.453 10.18 17.922 1 92.19 344 HIS B N 1
ATOM 5698 C CA . HIS B 1 344 ? 18.672 9.93 16.5 1 92.19 344 HIS B CA 1
ATOM 5699 C C . HIS B 1 344 ? 17.484 9.211 15.875 1 92.19 344 HIS B C 1
ATOM 5701 O O . HIS B 1 344 ? 17.281 8.016 16.109 1 92.19 344 HIS B O 1
ATOM 5707 N N . VAL B 1 345 ? 16.766 9.938 15.086 1 96.88 345 VAL B N 1
ATOM 5708 C CA . VAL B 1 345 ? 15.617 9.359 14.391 1 96.88 345 VAL B CA 1
ATOM 5709 C C . VAL B 1 345 ? 16.062 8.836 13.016 1 96.88 345 VAL B C 1
ATOM 5711 O O . VAL B 1 345 ? 16.578 9.602 12.195 1 96.88 345 VAL B O 1
ATOM 5714 N N . GLN B 1 346 ? 15.898 7.543 12.781 1 97.62 346 GLN B N 1
ATOM 5715 C CA . GLN B 1 346 ? 16.203 6.922 11.492 1 97.62 346 GLN B CA 1
ATOM 5716 C C . GLN B 1 346 ? 14.938 6.762 10.656 1 97.62 346 GLN B C 1
ATOM 5718 O O . GLN B 1 346 ? 13.906 6.297 11.148 1 97.62 346 GLN B O 1
ATOM 5723 N N . VAL B 1 347 ? 15.023 7.199 9.406 1 98.62 347 VAL B N 1
ATOM 5724 C CA . VAL B 1 347 ? 13.922 6.992 8.469 1 98.62 347 VAL B CA 1
ATOM 5725 C C . VAL B 1 347 ? 14.109 5.668 7.734 1 98.62 347 VAL B C 1
ATOM 5727 O O . VAL B 1 347 ? 14.977 5.555 6.863 1 98.62 347 VAL B O 1
ATOM 5730 N N . LEU B 1 348 ? 13.289 4.742 8.008 1 98.19 348 LEU B N 1
ATOM 5731 C CA . LEU B 1 348 ? 13.422 3.404 7.441 1 98.19 348 LEU B CA 1
ATOM 5732 C C . LEU B 1 348 ? 12.633 3.285 6.141 1 98.19 348 LEU B C 1
ATOM 5734 O O . LEU B 1 348 ? 13.031 2.555 5.234 1 98.19 348 LEU B O 1
ATOM 5738 N N . GLN B 1 349 ? 11.531 3.951 6.086 1 98.62 349 GLN B N 1
ATOM 5739 C CA . GLN B 1 349 ? 10.695 3.996 4.891 1 98.62 349 GLN B CA 1
ATOM 5740 C C . GLN B 1 349 ? 10.094 5.383 4.695 1 98.62 349 GLN B C 1
ATOM 5742 O O . GLN B 1 349 ? 9.82 6.094 5.668 1 98.62 349 GLN B O 1
ATOM 5747 N N . SER B 1 350 ? 9.93 5.793 3.562 1 98.75 350 SER B N 1
ATOM 5748 C CA . SER B 1 350 ? 9.195 6.965 3.094 1 98.75 350 SER B CA 1
ATOM 5749 C C . SER B 1 350 ? 8.422 6.656 1.814 1 98.75 350 SER B C 1
ATOM 5751 O O . SER B 1 350 ? 8.969 6.062 0.881 1 98.75 350 SER B O 1
ATOM 5753 N N . ALA B 1 351 ? 7.148 6.984 1.829 1 98.88 351 ALA B N 1
ATOM 5754 C CA . ALA B 1 351 ? 6.328 6.602 0.683 1 98.88 351 ALA B CA 1
ATOM 5755 C C . ALA B 1 351 ? 5.238 7.633 0.416 1 98.88 351 ALA B C 1
ATOM 5757 O O . ALA B 1 351 ? 4.719 8.25 1.349 1 98.88 351 ALA B O 1
ATOM 5758 N N . ILE B 1 352 ? 4.949 7.879 -0.807 1 98.88 352 ILE B N 1
ATOM 5759 C CA . ILE B 1 352 ? 3.766 8.594 -1.272 1 98.88 352 ILE B CA 1
ATOM 5760 C C . ILE B 1 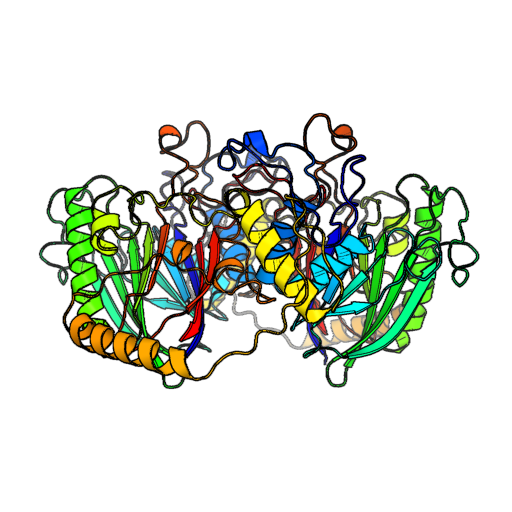352 ? 2.848 7.633 -2.027 1 98.88 352 ILE B C 1
ATOM 5762 O O . ILE B 1 352 ? 3.25 7.039 -3.029 1 98.88 352 ILE B O 1
ATOM 5766 N N . LEU B 1 353 ? 1.657 7.48 -1.58 1 98.75 353 LEU B N 1
ATOM 5767 C CA . LEU B 1 353 ? 0.79 6.367 -1.957 1 98.75 353 LEU B CA 1
ATOM 5768 C C . LEU B 1 353 ? -0.237 6.809 -2.996 1 98.75 353 LEU B C 1
ATOM 5770 O O . LEU B 1 353 ? -0.291 7.984 -3.361 1 98.75 353 LEU B O 1
ATOM 5774 N N . CYS B 1 354 ? -0.987 5.867 -3.463 1 97.94 354 CYS B N 1
ATOM 5775 C CA . CYS B 1 354 ? -1.992 6.086 -4.496 1 97.94 354 CYS B CA 1
ATOM 5776 C C . CYS B 1 354 ? -3.238 6.742 -3.916 1 97.94 354 CYS B C 1
ATOM 5778 O O . CYS B 1 354 ? -3.678 6.387 -2.82 1 97.94 354 CYS B O 1
ATOM 5780 N N . ASN B 1 355 ? -3.791 7.691 -4.711 1 98.44 355 ASN B N 1
ATOM 5781 C CA . ASN B 1 355 ? -5.07 8.273 -4.312 1 98.44 355 ASN B CA 1
ATOM 5782 C C . ASN B 1 355 ? -6.137 8.062 -5.387 1 98.44 355 ASN B C 1
ATOM 5784 O O . ASN B 1 355 ? -7.211 8.664 -5.324 1 98.44 355 ASN B O 1
ATOM 5788 N N . GLN B 1 356 ? -5.836 7.289 -6.406 1 98.06 356 GLN B N 1
ATOM 5789 C CA . GLN B 1 356 ? -6.781 6.926 -7.457 1 98.06 356 GLN B CA 1
ATOM 5790 C C . GLN B 1 356 ? -6.473 5.539 -8.016 1 98.06 356 GLN B C 1
ATOM 5792 O O . GLN B 1 356 ? -5.309 5.18 -8.203 1 98.06 356 GLN B O 1
ATOM 5797 N N . PHE B 1 357 ? -7.5 4.773 -8.289 1 97.69 357 PHE B N 1
ATOM 5798 C CA . PHE B 1 357 ? -7.371 3.438 -8.859 1 97.69 357 PHE B CA 1
ATOM 5799 C C . PHE B 1 357 ? -8.086 3.35 -10.203 1 97.69 357 PHE B C 1
ATOM 5801 O O . PHE B 1 357 ? -8.406 4.371 -10.805 1 97.69 357 PHE B O 1
ATOM 5808 N N . ASP B 1 358 ? -8.266 2.17 -10.758 1 96.62 358 ASP B N 1
ATOM 5809 C CA . ASP B 1 358 ? -8.805 2.029 -12.102 1 96.62 358 ASP B CA 1
ATOM 5810 C C . ASP B 1 358 ? -10.32 2.178 -12.109 1 96.62 358 ASP B C 1
ATOM 5812 O O . ASP B 1 358 ? -10.961 2.08 -13.156 1 96.62 358 ASP B O 1
ATOM 5816 N N . ASP B 1 359 ? -10.969 2.457 -10.953 1 96.88 359 ASP B N 1
ATOM 5817 C CA . ASP B 1 359 ? -12.391 2.766 -10.891 1 96.88 359 ASP B CA 1
ATOM 5818 C C . ASP B 1 359 ? -12.641 4.246 -11.164 1 96.88 359 ASP B C 1
ATOM 5820 O O . ASP B 1 359 ? -13.797 4.676 -11.273 1 96.88 359 ASP B O 1
ATOM 5824 N N . GLY B 1 360 ? -11.586 5.035 -11.18 1 96.56 360 GLY B N 1
ATOM 5825 C CA . GLY B 1 360 ? -11.68 6.426 -11.594 1 96.56 360 GLY B CA 1
ATOM 5826 C C . GLY B 1 360 ? -11.836 7.387 -10.438 1 96.56 360 GLY B C 1
ATOM 5827 O O . GLY B 1 360 ? -11.703 8.602 -10.602 1 96.56 360 GLY B O 1
ATOM 5828 N N . LEU B 1 361 ? -12.109 6.895 -9.227 1 97.62 361 LEU B N 1
ATOM 5829 C CA . LEU B 1 361 ? -12.375 7.742 -8.07 1 97.62 361 LEU B CA 1
ATOM 5830 C C . LEU B 1 361 ? -11.086 8.305 -7.496 1 97.62 361 LEU B C 1
ATOM 5832 O O . LEU B 1 361 ? -10.195 7.551 -7.094 1 97.62 361 LEU B O 1
ATOM 5836 N N . TYR B 1 362 ? -10.945 9.633 -7.504 1 97.69 362 TYR B N 1
ATOM 5837 C CA . TYR B 1 362 ? -9.992 10.25 -6.598 1 97.69 362 TYR B CA 1
ATOM 5838 C C . TYR B 1 362 ? -10.5 10.227 -5.16 1 97.69 362 TYR B C 1
ATOM 5840 O O . TYR B 1 362 ? -11.531 10.82 -4.848 1 97.69 362 TYR B O 1
ATOM 5848 N N . ILE B 1 363 ? -9.773 9.539 -4.316 1 98.31 363 ILE B N 1
ATOM 5849 C CA . ILE B 1 363 ? -10.258 9.484 -2.941 1 98.31 363 ILE B CA 1
ATOM 5850 C C . ILE B 1 363 ? -9.977 10.812 -2.242 1 98.31 363 ILE B C 1
ATOM 5852 O O . ILE B 1 363 ? -10.656 11.172 -1.283 1 98.31 363 ILE B O 1
ATOM 5856 N N . SER B 1 364 ? -9 11.547 -2.674 1 98.31 364 SER B N 1
ATOM 5857 C CA . SER B 1 364 ? -8.625 12.898 -2.285 1 98.31 364 SER B CA 1
ATOM 5858 C C . SER B 1 364 ? -7.773 13.57 -3.359 1 98.31 364 SER B C 1
ATOM 5860 O O . SER B 1 364 ? -7.227 12.891 -4.234 1 98.31 364 SER B O 1
ATOM 5862 N N . ASP B 1 365 ? -7.711 14.898 -3.316 1 97.94 365 ASP B N 1
ATOM 5863 C CA . ASP B 1 365 ? -6.805 15.602 -4.223 1 97.94 365 ASP B CA 1
ATOM 5864 C C . ASP B 1 365 ? -5.371 15.57 -3.695 1 97.94 365 ASP B C 1
ATOM 5866 O O . ASP B 1 365 ? -4.473 16.156 -4.297 1 97.94 365 ASP B O 1
ATOM 5870 N N . HIS B 1 366 ? -5.156 14.945 -2.586 1 98.75 366 HIS B N 1
ATOM 5871 C CA . HIS B 1 366 ? -3.832 14.688 -2.033 1 98.75 366 HIS B CA 1
ATOM 5872 C C . HIS B 1 366 ? -3.57 13.188 -1.909 1 98.75 366 HIS B C 1
ATOM 5874 O O . HIS B 1 366 ? -4.48 12.422 -1.6 1 98.75 366 HIS B O 1
ATOM 5880 N N . ARG B 1 367 ? -2.346 12.82 -2.125 1 98.88 367 ARG B N 1
ATOM 5881 C CA . ARG B 1 367 ? -1.892 11.461 -1.846 1 98.88 367 ARG B CA 1
ATOM 5882 C C . ARG B 1 367 ? -1.453 11.312 -0.392 1 98.88 367 ARG B C 1
ATOM 5884 O O . ARG B 1 367 ? -0.836 12.227 0.168 1 98.88 367 ARG B O 1
ATOM 5891 N N . PRO B 1 368 ? -1.788 10.148 0.256 1 98.88 368 PRO B N 1
ATOM 5892 C CA . PRO B 1 368 ? -1.235 9.906 1.592 1 98.88 368 PRO B CA 1
ATOM 5893 C C . PRO B 1 368 ? 0.284 9.766 1.583 1 98.88 368 PRO B C 1
ATOM 5895 O O . PRO B 1 368 ? 0.853 9.234 0.624 1 98.88 368 PRO B O 1
ATOM 5898 N N . VAL B 1 369 ? 0.885 10.258 2.627 1 98.94 369 VAL B N 1
ATOM 5899 C CA . VAL B 1 369 ? 2.326 10.133 2.809 1 98.94 369 VAL B CA 1
ATOM 5900 C C . VAL B 1 369 ? 2.619 9.258 4.027 1 98.94 369 VAL B C 1
ATOM 5902 O O . VAL B 1 369 ? 1.995 9.422 5.078 1 98.94 369 VAL B O 1
ATOM 5905 N N . LEU B 1 370 ? 3.533 8.305 3.879 1 98.88 370 LEU B N 1
ATOM 5906 C CA . LEU B 1 370 ? 3.902 7.383 4.949 1 98.88 370 LEU B CA 1
ATOM 5907 C C . LEU B 1 370 ? 5.383 7.516 5.293 1 98.88 370 LEU B C 1
ATOM 5909 O O . LEU B 1 370 ? 6.203 7.809 4.422 1 98.88 370 LEU B O 1
ATOM 5913 N N . ALA B 1 371 ? 5.707 7.297 6.555 1 98.88 371 ALA B N 1
ATOM 5914 C CA . ALA B 1 371 ? 7.09 7.117 6.988 1 98.88 371 ALA B CA 1
ATOM 5915 C C . ALA B 1 371 ? 7.176 6.129 8.148 1 98.88 371 ALA B C 1
ATOM 5917 O O . ALA B 1 371 ? 6.332 6.137 9.039 1 98.88 371 ALA B O 1
ATOM 5918 N N . LYS B 1 372 ? 8.078 5.27 8.039 1 98.75 372 LYS B N 1
ATOM 5919 C CA . LYS B 1 372 ? 8.477 4.414 9.156 1 98.75 372 LYS B CA 1
ATOM 5920 C C . LYS B 1 372 ? 9.742 4.934 9.828 1 98.75 372 LYS B C 1
ATOM 5922 O O . LYS B 1 372 ? 10.805 4.988 9.211 1 98.75 372 LYS B O 1
ATOM 5927 N N . LEU B 1 373 ? 9.617 5.324 11.109 1 98.62 373 LEU B N 1
ATOM 5928 C CA . LEU B 1 373 ? 10.734 5.914 11.844 1 98.62 373 LEU B CA 1
ATOM 5929 C C . LEU B 1 373 ? 11.117 5.047 13.039 1 98.62 373 LEU B C 1
ATOM 5931 O O . LEU B 1 373 ? 10.266 4.371 13.617 1 98.62 373 LEU B O 1
ATOM 5935 N N . SER B 1 374 ? 12.398 5.109 13.305 1 97.38 374 SER B N 1
ATOM 5936 C CA . SER B 1 374 ? 12.883 4.383 14.469 1 97.38 374 SER B CA 1
ATOM 5937 C C . SER B 1 374 ? 13.836 5.238 15.297 1 97.38 374 SER B C 1
ATOM 5939 O O . SER B 1 374 ? 14.641 5.996 14.742 1 97.38 374 SER B O 1
ATOM 5941 N N . TRP B 1 375 ? 13.758 5.133 16.625 1 95.44 375 TRP B N 1
ATOM 5942 C CA . TRP B 1 375 ? 14.695 5.734 17.578 1 95.44 375 TRP B CA 1
ATOM 5943 C C . TRP B 1 375 ? 14.602 5.059 18.938 1 95.44 375 TRP B C 1
ATOM 5945 O O . TRP B 1 375 ? 13.609 4.402 19.25 1 95.44 375 TRP B O 1
#

Radius of gyration: 27.03 Å; Cα contacts (8 Å, |Δi|>4): 1802; chains: 2; bounding box: 81×75×57 Å

Nearest PDB structures (foldseek):
  3g6s-assembly1_A  TM=9.017E-01  e=2.596E-25  Phocaeicola vulgatus ATCC 8482
  3mpr-assembly2_C  TM=8.496E-01  e=1.040E-24  Bacteroides thetaiotaomicron
  3mpr-assembly1_B  TM=8.394E-01  e=1.406E-24  Bacteroides thetaiotaomicron
  3mpr-assembly1_A  TM=8.399E-01  e=1.311E-23  Bacteroides thetaiotaomicron
  3l1w-assembly2_D  TM=8.888E-01  e=1.378E-22  Enterococcus faecalis

Secondary structure (DSSP, 8-state):
---EEEEEEEE------TT---STTPPPPP-S-TTSGGGG-S---HHHHHHHHHHHHHHH--SEEEEESB-HHHHHHHHHHHTTTEEEE--BTTTSSSSS-B--EEEETTT-EEEEEEEEESSS-TTSTT---TT-SS--EEEEEEEEETTEEEEEEEEE--SS-HHHHHHHHHHHHHHHHHHTTTSEEEEEEE-S--TTSHHHHHHHTTTTTT-TTTT-TGGGHHHHHHHHHHHHHHHH---EE-TTS-EE--------THHHHHHHHHHHHHHHHHTSSPP-B--TTTTB--TTTTTT-TT--SSSEE-S-SB-TTSTTSTTTTT-SB--EEEEEBP-SS---EEEEEEE--SB-TT--BS-SB--EEEEEE-/---EEEEEEEE------TT---STTPPPPP-S-TTSGGGG-S---HHHHHHHHHHHHHHH--SEEEEESB-HHHHHHHHHHHTTTEEEE--BTTTSSSSS-B--EEEETTT-EEEEEEEEESSS-TTSTT---TT-SS--EEEEEEEEETTEEEEEEEEE--SS-HHHHHHHHHHHHHHHHHHTTTSEEEEEEE-S--TTSHHHHHHHTTTTTT-TTTT-TGGGHHHHHHHHHHHHHHHH---EE-TTS-EE--------THHHHHHHHHHHHHHHHHTSSPP-B--TTTTB--TTTTTT-TT--SSSEE-S-SB-TTSTTSTTTTT-SB--EEEEEBP-SS---EEEEEEE--SB-TT--BS-SB--EEEEEE-

Organism: NCBI:txid747725

Foldseek 3Di:
DLFKFKEKEDAQAAQDDPPFDLAALGAADDFPCLQALVRAFADGGCNPLLVVVLVVCVVVVGQKYWYWNDAQNSVVNSCVSVPPFKDKDWAAQQQRHHPHITRIMIGGPVFKDWPDKDKFWLAPHRRGRFDDHDPAPGTWIKIKTWIDGPHAIEIEIETDFGLPGLVSLLSSLVVVLVVQLVRCVRHKYKYWYFSNDFCCGNNNCNQAVVPCPVVQCVLPLVVCVLLLCVLQQLVVCLVVVDFDQHPPRDTNHNPPDPPDPPVVVVVVVVVVVVLVVVQPDRKHWAFLQVQECACNVVSNDPPAHSHAADDRFWQQHSDPPGPCNVVDGGHRTTMIMIDDSVHDKHWRHKYFDDQDDPSNHRSHSTTMIMTMIGD/DLFKFKEKEDAQAAQDPPPFDLAALGAADDFPCLQALVRAFADGGCNPLLVVVLVVCVVSVGQKYWYWNDAQNSVVNSCVSCVVFKDKDWAAQQQRHHPHITRMMIGGPVFKDWPDKDKFWLAPHRRGRFDDHDPAPGTWIKIKTWIDGPHAIEIEIETAFGLPGLVSLLSSLVVVLVVQQVRCVRHKYKYWYFSNDFCCGNNNCNQAVVPCPVVQCVLPLVVCVLLLCVLQQLVVCLVVVDFDQHPPRDTNHNDPDPPDPPVVVVVVVVVVVVLVVVQPDRKHWAFLQVQECACNVVSNDPPAHSHAADDRFWQQHSDPPGDCNVVDGGHRTTMIMIDDSVHDKHWRHKYFDDQDDPSNHRSHSTTMIMTMIGD

Solvent-accessible surface area (backbone atoms only — not comparable to full-atom values): 38329 Å² total; per-residue (Å²): 115,60,46,73,46,37,38,32,26,35,46,55,54,56,77,68,54,88,84,55,66,82,46,51,51,29,62,55,82,88,66,94,51,49,85,41,28,78,74,34,49,38,82,65,57,53,60,62,26,51,53,58,46,52,36,51,48,62,72,68,54,47,44,34,35,29,36,26,44,32,34,58,38,56,48,50,42,51,45,56,46,40,36,89,46,53,44,72,52,64,40,6,32,48,65,58,50,62,44,52,45,21,35,30,40,35,31,28,56,92,65,42,43,80,77,46,71,50,69,36,23,48,36,92,45,34,84,39,63,40,34,66,32,88,56,39,87,57,46,27,43,31,25,40,38,33,37,32,33,89,91,27,44,33,36,40,33,20,29,43,44,39,85,77,11,64,64,24,27,32,53,30,31,53,52,51,47,53,53,45,59,60,50,42,78,64,29,53,32,36,41,31,26,38,48,63,32,37,71,85,31,64,27,40,26,61,36,32,66,47,71,58,59,90,42,82,64,71,58,33,43,68,64,37,48,70,59,45,42,51,37,35,32,48,42,47,13,56,72,68,71,47,75,34,66,43,79,87,77,49,64,49,61,69,71,80,73,77,80,68,75,68,66,57,57,59,56,48,51,55,48,48,55,53,49,62,65,55,70,74,54,85,69,38,35,39,52,32,65,77,54,38,47,17,20,65,79,53,60,31,44,47,72,41,27,59,30,56,37,67,35,84,49,24,34,51,26,43,38,88,91,36,93,46,32,85,70,35,67,38,46,28,64,49,50,23,42,44,53,52,96,85,46,68,76,42,26,60,40,26,34,25,49,80,33,60,44,77,55,38,38,41,42,24,36,30,28,38,36,38,35,33,36,33,65,114,60,46,76,47,37,36,31,26,35,45,54,54,57,79,68,56,88,83,55,65,81,46,50,51,30,64,52,82,88,65,94,51,48,85,43,29,79,74,36,50,38,82,62,57,53,59,61,25,51,52,59,47,51,35,51,48,60,73,68,54,47,45,33,37,29,36,25,44,33,34,56,38,56,47,51,42,51,44,58,47,36,49,79,47,44,46,70,51,66,40,6,31,50,64,56,49,62,44,50,45,20,35,29,40,34,33,27,56,92,64,43,42,80,77,45,72,50,70,36,24,49,35,89,46,35,85,39,62,39,34,65,33,86,55,38,86,56,46,26,41,32,24,39,37,32,36,31,33,89,91,29,44,34,35,40,33,21,30,42,43,39,83,78,11,65,63,25,26,33,54,31,30,53,52,50,46,52,52,45,60,61,51,40,79,64,30,54,33,35,40,33,28,36,47,63,31,37,70,85,31,64,27,42,25,61,36,33,67,47,72,59,59,89,40,81,62,72,58,34,45,68,64,36,47,69,60,45,41,51,38,36,34,48,41,47,13,56,73,68,70,46,75,34,67,42,79,87,75,49,64,49,63,68,70,81,74,77,79,68,76,69,65,56,56,57,55,47,51,55,50,48,56,54,48,63,66,55,69,75,52,86,69,37,34,39,53,32,65,79,54,39,46,16,20,66,77,52,59,32,43,43,72,42,28,61,28,58,36,66,36,85,48,25,35,51,26,39,38,88,88,36,76,52,33,87,69,37,68,38,46,28,65,50,50,22,42,43,54,53,96,85,48,66,75,43,26,61,41,25,34,24,49,81,33,60,45,76,55,37,39,40,43,24,37,29,28,38,34,38,35,32,35,33,67

InterPro domains:
  IPR005135 Endonuclease/exonuclease/phosphatase [PF03372] (8-203)
  IPR036691 Endonuclease/exonuclease/phosphatase superfamily [G3DSA:3.60.10.10] (3-243)
  IPR036691 Endonuclease/exonuclease/phosphatase superfamily [G3DSA:3.60.10.10] (264-375)
  IPR036691 Endonuclease/exonuclease/phosphatase superfamily [SSF56219] (4-375)
  IPR050410 CCR4/nocturin mRNA turnover and transcription [PTHR12121] (5-374)

Sequenc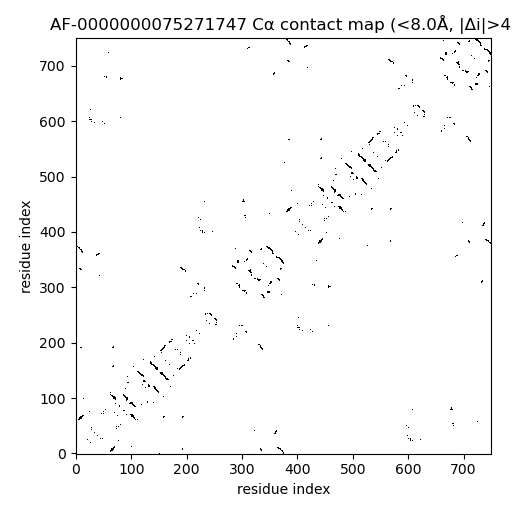e (750 aa):
MAGTINFMTFNVRHDHHGHSDTTPFASPPVREHPLEKEEFGGEQPWSIRKWKIVDTILLYSPDILALQETVLHQLQDIQALLDDEYQWVGVGRIDGDKDGEISAVFYKRDVLTVEDWKTIWLSEQPEVAGSISWDARHPRTATQVTFKKNDTVFTVFNTHMDHIGVQAREEGSKLILERAREASAKGAVILMGDLNSTEDDPAYLCLTNGKYKESKGSNDTLANLQELNQVCASAYSQKSGEPVRTQEGHITLPTHRVIRPGQILANLNKQKEQQQQDEQSPKYFLDAHYELTSRLAAKGKPGTLSGPYGFRNTLTSFGEGSQDFARAPIRIDFIMPLESSTVHVQVLQSAILCNQFDDGLYISDHRPVLAKLSWMAGTINFMTFNVRHDHHGHSDTTPFASPPVREHPLEKEEFGGEQPWSIRKWKIVDTILLYSPDILALQETVLHQLQDIQALLDDEYQWVGVGRIDGDKDGEISAVFYKRDVLTVEDWKTIWLSEQPEVAGSISWDARHPRTATQVTFKKNDTVFTVFNTHMDHIGVQAREEGSKLILERAREASAKGAVILMGDLNSTEDDPAYLCLTNGKYKESKGSNDTLANLQELNQVCASAYSQKSGEPVRTQEGHITLPTHRVIRPGQILANLNKQKEQQQQDEQSPKYFLDAHYELTSRLAAKGKPGTLSGPYGFRNTLTSFGEGSQDFARAPIRIDFIMPLESSTVHVQVLQSAILCNQFDDGLYISDHRPVLAKLSW

pLDDT: mean 90.39, std 16.71, range [28.42, 99.0]

=== Feature glossary ===
A reading guide for the features in this record.

Start from the sequence.

  · Sequence gives the chain of amino acids in standard one-letter code (A=alanine, C=cysteine, …, Y=tyrosine), read N→C. It is the only feature that is directly encoded by the gene; all structural features are derived from the folded form of this sequence.

Fold it, and you get atomic coordinates and the backbone conformation that goes with them.

  · Structure coordinates are given as an mmCIF _atom_site loop: one row per atom with element, residue name, chain id, sequence number, and x/y/z position in Å. Only the four main-chain atoms per residue are included here; side chains are omitted to keep the record compact.

  · Backbone dihedral angles. Every residue except chain termini has a φ (preceding-C → N → Cα → C) and a ψ (N → Cα → C → next-N). They are reported in degrees following the IUPAC sign convention. Secondary structure is essentially a statement about which (φ, ψ) basin each residue occupies.

  · Eight-state secondary structure (DSSP): H is the canonical α-helix, G the tighter 3₁₀-helix, I the wider π-helix; E/B are β-structure, T and S are turns and bends, and '-' is everything else. DSSP derives these from the pattern of main-chain N–H···O=C hydrogen bonds, not from the sequence.

  · SS3 is a coarse helix/strand/coil call (letters a/b/c) made by the P-SEA algorithm from inter-Cα distances and dihedrals. It is less detailed than DSSP but needs only Cα positions.

Summarize the fold with a handful of shape descriptors and a per-residue structural alphabet.

  · Radius of gyration (Rg) is the root-mean-square distance of Cα atoms from their centroid — a single number for overall size and compactness. A globular domain of N residues has Rg ≈ 2.2·N^0.38 Å; an extended or disordered chain has a much larger Rg. The Cα contact count is the number of residue pairs whose Cα atoms are within 8 Å and are more than four positions apart in sequence — a standard proxy for tertiary packing density. The bounding box is the smallest axis-aligned box enclosing all Cα atoms.

  · 3Di is Foldseek's structural alphabet. Each residue is assigned one of twenty discrete states based on how its Cα sits relative to its spatial (not sequential) neighbors. Aligning 3Di strings finds structural homologs roughly as well as full 3D superposition, but orders of magnitude faster.

  · Solvent-accessible surface area (SASA) is the area in Å² traced out by the centre of a 1.4 Å probe sphere (a water molecule) rolled over the protein's van der Waals surface (Shrake–Rupley / Lee–Richards construction). Buried residues have near-zero SASA; fully exposed residues can exceed 200 Å². The total SASA scales roughly with the number of surface residues.

Ask how reliable the model is.

  · For AlphaFold models, the B-factor field carries pLDDT — the model's own estimate of local accuracy on a 0–100 scale. Regions with pLDDT<50 should be treated as essentially unmodeled; they often correspond to intrinsically disordered segments.

  · For experimental (PDB) structures, the B-factor (temperature factor) quantifies the positional spread of each atom in the crystal — a combination of thermal vibration and static disorder — in units of Å². High B-factors mark flexible loops or poorly resolved regions; low B-factors mark the rigid, well-ordered core.

  · Predicted Aligned Error (PAE) is an AlphaFold confidence matrix: entry (i, j) is the expected error in the position of residue j, in ångströms, when the prediction is superimposed on the true structure at residue i. Low PAE within a block of residues means that block is internally rigid and well-predicted; high PAE between two blocks means their relative placement is uncertain even if each block individually is confident.

Place it in context: what it resembles, what it is annotated as, and how it looks.

  · Structural nearest neighbors (via Foldseek easy-search vs the PDB). Reported per hit: target PDB id, E-value, and alignment TM-score. A TM-score above ~0.5 is the conventional threshold for 'same fold'.

  · Functional annotations link the protein to curated databases. InterPro entries identify conserved domains and families by matching the sequence against member-database signatures (Pfam, PROSITE, CDD, …). Gene Ontology (GO) terms describe molecular function, biological process, and cellular component in a controlled vocabulary. CATH places the structure in a hierarchical fold classification (Class/Architecture/Topology/Homologous-superfamily). The organism is the source species.

  · The contact map is a binary N×N matrix image: pixel (i, j) is dark where Cα_i and Cα_j are within 8 Å and |i−j|>4. Because the |i−j|>4 filter removes local helical contacts, off-diagonal stripes parallel to the main diagonal indicate parallel β-sheets; stripes perpendicular to it indicate antiparallel β-sheets. The Ramachandran plot scatters every residue's (φ, ψ) pair against the sterically allowed regions. The PAE heatmap renders the predicted-aligned-error matrix.

  · Six rendered views show the 3D structure from the faces of a cube — i.e. along ±x, ±y, ±z. Rendering representation is drawn randomly per protein from cartoon (secondary-structure ribbons), sticks (backbone bonds), or molecular surface; coloring is either N→C rainbow (blue at the N-terminus through red at the C-terminus) or one color per chain.